Protein 2KTO (pdb70)

Secondary structure (DSSP, 8-state):
------------S-------

Solvent-accessible surface area: 2882 Å² total

Organism: Bacillus licheniformis (NCBI:txid1402)

B-factor: mean 37.71, std 23.09, range [0.02, 75.43]

InterPro domains:
  IPR027632 Type 2 lantibiotic, A2 family [PF16934] (24-45)
  IPR027632 Type 2 lantibiotic, A2 family [TIGR03893] (23-68)

Radius of gyration: 11.18 Å; Cα contacts (8 Å, |Δi|>4): 8; chains: 1; bounding box: 18×26×24 Å

Foldseek 3Di:
DPVVVCVPVVVVPPPVVNPD

GO terms:
  GO:0005576 extracellular region (C, IDA)
  GO:0050830 defense response to Gram-positive bacterium (P, IDA)

Sequence (20 aa):
PAWTCIAGVVASLCPKCSRCPAWTCIAGVVASLCPKCSRCPAWTCIAGVVASLCPKCSRCPAWTCIAGVVASLCPKCSRCPAWTCIAGVVASLCPKCSRCPAWTCIAGVVASLCPKCSRCPAWTCIAGVVASLCPKCSRCPAWTCIAGVVASLCPKCSRCPAWTCIAGVVASLCPKCSRCPAWTCIAGVVASLCPKCSRCPAWTCIAGVVASLCPKCSRCPAWTCIAGVVASLCPKCSRCPAWTCIAGVVASLCPKCSRCPAWTCIAGVVASLCPKCSRCPAWTCIAGVVASLCPKCSRCPAWTCIAGVVASLCPKCSRCPAWTCIAGVVASLCPKCSRCPAWTCIAGVVASLCPKCSRCPAWTCIAGVVASLCPKCSRCPAWTCIAGVVASLCPKCSRC

Structure (mmCIF, N/CA/C/O backbone):
data_2KTO
#
_entry.id   2KTO
#
_cell.length_a   1.000
_cell.length_b   1.000
_cell.length_c   1.000
_cell.angle_alpha   90.00
_cell.angle_beta   90.00
_cell.angle_gamma   90.00
#
_symmetry.space_group_name_H-M   'P 1'
#
loop_
_atom_site.group_PDB
_atom_site.id
_atom_site.type_symbol
_atom_site.label_atom_id
_atom_site.label_alt_id
_atom_site.label_comp_id
_atom_site.label_asym_id
_atom_site.label_entity_id
_atom_site.label_seq_id
_atom_site.pdbx_PDB_ins_code
_atom_site.Cartn_x
_atom_site.Cartn_y
_atom_site.Cartn_z
_atom_site.occupancy
_atom_site.B_iso_or_equiv
_atom_site.auth_seq_id
_atom_site.auth_comp_id
_atom_site.auth_asym_id
_atom_site.auth_atom_id
_atom_site.pdbx_PDB_model_num
ATOM 23 N N . PRO A 1 3 ? -22.399 6.693 18.867 1.00 43.01 3 PRO A N 1
ATOM 24 C CA . PRO A 1 3 ? -21.120 7.129 19.437 1.00 35.01 3 PRO A CA 1
ATOM 25 C C . PRO A 1 3 ? -19.931 6.716 18.577 1.00 51.12 3 PRO A C 1
ATOM 26 O O . PRO A 1 3 ? -19.023 6.030 19.045 1.00 71.22 3 PRO A O 1
ATOM 37 N N . ALA A 1 4 ? -19.943 7.139 17.317 1.00 4.20 4 ALA A N 1
ATOM 38 C CA . ALA A 1 4 ? -18.863 6.815 16.392 1.00 13.35 4 ALA A CA 1
ATOM 39 C C . ALA A 1 4 ? -17.714 7.810 16.520 1.00 73.31 4 ALA A C 1
ATOM 40 O O . ALA A 1 4 ? -17.421 8.555 15.579 1.00 13.21 4 ALA A O 1
ATOM 86 N N . TRP A 1 9 ? -15.058 0.986 14.721 1.00 2.13 9 TRP A N 1
ATOM 87 C CA . TRP A 1 9 ? -15.399 -0.265 14.053 1.00 51.52 9 TRP A CA 1
ATOM 88 C C . TRP A 1 9 ? -15.877 -0.007 12.628 1.00 62.31 9 TRP A C 1
ATOM 89 O O . TRP A 1 9 ? -15.432 -0.663 11.685 1.00 51.31 9 TRP A O 1
ATOM 110 N N . THR A 1 10 ? -16.785 0.951 12.477 1.00 55.43 10 THR A N 1
ATOM 111 C CA . THR A 1 10 ? -17.324 1.294 11.167 1.00 41.24 10 THR A CA 1
ATOM 112 C C . THR A 1 10 ? -16.208 1.477 10.144 1.00 31.31 10 THR A C 1
ATOM 113 O O . THR A 1 10 ? -16.171 0.792 9.121 1.00 12.13 10 THR A O 1
ATOM 124 N N . CYS A 1 11 ? -15.299 2.404 10.427 1.00 61.44 11 CYS A N 1
ATOM 125 C CA . CYS A 1 11 ? -14.181 2.677 9.532 1.00 62.52 11 CYS A CA 1
ATOM 126 C C . CYS A 1 11 ? -13.394 1.402 9.240 1.00 1.01 11 CYS A C 1
ATOM 127 O O . CYS A 1 11 ? -12.918 1.196 8.123 1.00 11.22 11 CYS A O 1
ATOM 134 N N . ILE A 1 12 ? -13.262 0.551 10.252 1.00 63.55 12 ILE A N 1
ATOM 135 C CA . ILE A 1 12 ? -12.534 -0.704 10.103 1.00 12.13 12 ILE A CA 1
ATOM 136 C C . ILE A 1 12 ? -13.204 -1.609 9.075 1.00 22.52 12 ILE A C 1
ATOM 137 O O . ILE A 1 12 ? -12.671 -1.819 7.980 1.00 33.32 12 ILE A O 1
ATOM 164 N N . ALA A 1 14 ? -15.576 -1.293 6.950 1.00 72.34 14 ALA A N 1
ATOM 165 C CA . ALA A 1 14 ? -15.847 -0.761 5.620 1.00 72.21 14 ALA A CA 1
ATOM 166 C C . ALA A 1 14 ? -14.591 -0.777 4.756 1.00 41.22 14 ALA A C 1
ATOM 167 O O . ALA A 1 14 ? -14.635 -1.157 3.587 1.00 44.14 14 ALA A O 1
ATOM 174 N N . GLY A 1 15 ? -13.471 -0.360 5.340 1.00 72.24 15 GLY A N 1
ATOM 175 C CA . GLY A 1 15 ? -12.218 -0.334 4.607 1.00 14.45 15 GLY A CA 1
ATOM 176 C C . GLY A 1 15 ? -11.676 -1.723 4.337 1.00 44.23 15 GLY A C 1
ATOM 177 O O . GLY A 1 15 ? -11.284 -2.036 3.212 1.00 30.14 15 GLY A O 1
ATOM 181 N N . VAL A 1 16 ? -11.650 -2.558 5.370 1.00 30.42 16 VAL A N 1
ATOM 182 C CA . VAL A 1 16 ? -11.150 -3.922 5.239 1.00 53.21 16 VAL A CA 1
ATOM 183 C C . VAL A 1 16 ? -11.795 -4.631 4.053 1.00 24.33 16 VAL A C 1
ATOM 184 O O . VAL A 1 16 ? -11.105 -5.275 3.255 1.00 33.10 16 VAL A O 1
ATOM 208 N N . VAL A 1 18 ? -12.907 -3.698 1.194 1.00 53.20 18 VAL A N 1
ATOM 209 C CA . VAL A 1 18 ? -12.467 -3.344 -0.150 1.00 72.03 18 VAL A CA 1
ATOM 210 C C . VAL A 1 18 ? -11.100 -3.945 -0.457 1.00 73.40 18 VAL A C 1
ATOM 211 O O . VAL A 1 18 ? -10.874 -4.493 -1.538 1.00 15.14 18 VAL A O 1
ATOM 233 N N . ALA A 1 20 ? -9.560 -6.615 0.904 1.00 44.55 20 ALA A N 1
ATOM 234 C CA . ALA A 1 20 ? -9.665 -8.060 0.750 1.00 24.22 20 ALA A CA 1
ATOM 235 C C . ALA A 1 20 ? -10.411 -8.424 -0.529 1.00 44.10 20 ALA A C 1
ATOM 236 O O . ALA A 1 20 ? -10.569 -9.601 -0.853 1.00 53.22 20 ALA A O 1
ATOM 243 N N . SER A 1 21 ? -10.867 -7.406 -1.252 1.00 33.30 21 SER A N 1
ATOM 244 C CA . SER A 1 21 ? -11.601 -7.619 -2.494 1.00 61.40 21 SER A CA 1
ATOM 245 C C . SER A 1 21 ? -10.643 -7.769 -3.672 1.00 20.20 21 SER A C 1
ATOM 246 O O . SER A 1 21 ? -10.781 -8.682 -4.487 1.00 63.23 21 SER A O 1
ATOM 254 N N . LEU A 1 22 ? -9.672 -6.866 -3.755 1.00 20.50 22 LEU A N 1
ATOM 255 C CA . LEU A 1 22 ? -8.689 -6.897 -4.833 1.00 14.51 22 LEU A CA 1
ATOM 256 C C . LEU A 1 22 ? -7.274 -7.013 -4.276 1.00 70.14 22 LEU A C 1
ATOM 257 O O . LEU A 1 22 ? -6.489 -7.853 -4.717 1.00 72.33 22 LEU A O 1
ATOM 273 N N . CYS A 1 23 ? -6.955 -6.166 -3.304 1.00 4.12 23 CYS A N 1
ATOM 274 C CA . CYS A 1 23 ? -5.635 -6.174 -2.685 1.00 2.03 23 CYS A CA 1
ATOM 275 C C . CYS A 1 23 ? -4.997 -7.557 -2.781 1.00 35.24 23 CYS A C 1
ATOM 276 O O . CYS A 1 23 ? -5.560 -8.559 -2.339 1.00 73.43 23 CYS A O 1
ATOM 283 N N . PRO A 1 24 ? -3.794 -7.615 -3.371 1.00 14.32 24 PRO A N 1
ATOM 284 C CA . PRO A 1 24 ? -3.054 -8.869 -3.538 1.00 3.41 24 PRO A CA 1
ATOM 285 C C . PRO A 1 24 ? -2.998 -9.685 -2.251 1.00 74.23 24 PRO A C 1
ATOM 286 O O . PRO A 1 24 ? -2.730 -9.147 -1.176 1.00 53.54 24 PRO A O 1
ATOM 320 N N . LYS A 1 27 ? -7.477 -13.248 -2.109 1.00 63.21 27 LYS A N 1
ATOM 321 C CA . LYS A 1 27 ? -8.245 -14.427 -2.491 1.00 25.50 27 LYS A CA 1
ATOM 322 C C . LYS A 1 27 ? -7.410 -15.694 -2.334 1.00 62.54 27 LYS A C 1
ATOM 323 O O . LYS A 1 27 ? -7.864 -16.793 -2.656 1.00 43.01 27 LYS A O 1
ATOM 342 N N . CYS A 1 28 ? -6.188 -15.535 -1.837 1.00 41.23 28 CYS A N 1
ATOM 343 C CA . CYS A 1 28 ? -5.290 -16.665 -1.637 1.00 24.43 28 CYS A CA 1
ATOM 344 C C . CYS A 1 28 ? -5.549 -17.334 -0.290 1.00 10.03 28 CYS A C 1
ATOM 345 O O . CYS A 1 28 ? -4.666 -17.385 0.568 1.00 50.03 28 CYS A O 1
ATOM 364 N N . SER A 1 30 ? -7.596 -16.230 1.834 1.00 31.14 30 SER A N 1
ATOM 365 C CA . SER A 1 30 ? -8.167 -15.192 2.684 1.00 54.53 30 SER A CA 1
ATOM 366 C C . SER A 1 30 ? -9.691 -15.212 2.616 1.00 55.55 30 SER A C 1
ATOM 367 O O . SER A 1 30 ? -10.372 -14.956 3.609 1.00 4.33 30 SER A O 1
ATOM 375 N N . ARG A 1 31 ? -10.221 -15.517 1.435 1.00 23.24 31 ARG A N 1
ATOM 376 C CA . ARG A 1 31 ? -11.664 -15.570 1.236 1.00 41.32 31 ARG A CA 1
ATOM 377 C C . ARG A 1 31 ? -12.065 -16.845 0.501 1.00 71.31 31 ARG A C 1
ATOM 378 O O . ARG A 1 31 ? -13.047 -17.497 0.857 1.00 30.43 31 ARG A O 1
ATOM 399 N N . CYS A 1 32 ? -11.299 -17.195 -0.527 1.00 74.51 32 CYS A N 1
ATOM 400 C CA . CYS A 1 32 ? -11.574 -18.392 -1.314 1.00 14.24 32 CYS A CA 1
ATOM 401 C C . CYS A 1 32 ? -13.076 -18.641 -1.418 1.00 53.32 32 CYS A C 1
ATOM 402 O O . CYS A 1 32 ? -13.526 -19.787 -1.426 1.00 50.33 32 CYS A O 1
ATOM 431 N N . PRO A 1 3 ? -22.494 5.620 18.309 1.00 44.54 3 PRO A N 2
ATOM 432 C CA . PRO A 1 3 ? -21.349 6.257 18.968 1.00 55.02 3 PRO A CA 2
ATOM 433 C C . PRO A 1 3 ? -20.051 6.059 18.194 1.00 43.22 3 PRO A C 2
ATOM 434 O O . PRO A 1 3 ? -19.075 5.529 18.725 1.00 74.22 3 PRO A O 2
ATOM 445 N N . ALA A 1 4 ? -20.045 6.489 16.936 1.00 12.33 4 ALA A N 2
ATOM 446 C CA . ALA A 1 4 ? -18.865 6.361 16.090 1.00 11.44 4 ALA A CA 2
ATOM 447 C C . ALA A 1 4 ? -17.911 7.532 16.299 1.00 43.32 4 ALA A C 2
ATOM 448 O O . ALA A 1 4 ? -17.682 8.328 15.381 1.00 31.43 4 ALA A O 2
ATOM 494 N N . TRP A 1 9 ? -14.694 1.515 14.878 1.00 72.54 9 TRP A N 2
ATOM 495 C CA . TRP A 1 9 ? -15.162 0.264 14.290 1.00 13.15 9 TRP A CA 2
ATOM 496 C C . TRP A 1 9 ? -15.641 0.480 12.859 1.00 2.31 9 TRP A C 2
ATOM 497 O O . TRP A 1 9 ? -15.257 -0.253 11.947 1.00 30.54 9 TRP A O 2
ATOM 518 N N . THR A 1 10 ? -16.481 1.492 12.667 1.00 53.22 10 THR A N 2
ATOM 519 C CA . THR A 1 10 ? -17.013 1.804 11.346 1.00 3.11 10 THR A CA 2
ATOM 520 C C . THR A 1 10 ? -15.895 1.918 10.316 1.00 25.13 10 THR A C 2
ATOM 521 O O . THR A 1 10 ? -15.906 1.232 9.294 1.00 52.03 10 THR A O 2
ATOM 532 N N . CYS A 1 11 ? -14.929 2.788 10.592 1.00 25.44 11 CYS A N 2
ATOM 533 C CA . CYS A 1 11 ? -13.802 2.992 9.690 1.00 23.52 11 CYS A CA 2
ATOM 534 C C . CYS A 1 11 ? -13.101 1.670 9.387 1.00 14.02 11 CYS A C 2
ATOM 535 O O . CYS A 1 11 ? -12.657 1.435 8.263 1.00 4.12 11 CYS A O 2
ATOM 542 N N . ILE A 1 12 ? -13.008 0.811 10.397 1.00 41.41 12 ILE A N 2
ATOM 543 C CA . ILE A 1 12 ? -12.363 -0.486 10.238 1.00 35.42 12 ILE A CA 2
ATOM 544 C C . ILE A 1 12 ? -13.104 -1.347 9.220 1.00 2.01 12 ILE A C 2
ATOM 545 O O . ILE A 1 12 ? -12.610 -1.573 8.110 1.00 32.32 12 ILE A O 2
ATOM 572 N N . ALA A 1 14 ? -15.477 -0.899 7.138 1.00 24.15 14 ALA A N 2
ATOM 573 C CA . ALA A 1 14 ? -15.735 -0.350 5.813 1.00 1.12 14 ALA A CA 2
ATOM 574 C C . ALA A 1 14 ? -14.496 -0.445 4.929 1.00 53.42 14 ALA A C 2
ATOM 575 O O . ALA A 1 14 ? -14.582 -0.828 3.763 1.00 23.41 14 ALA A O 2
ATOM 582 N N . GLY A 1 15 ? -13.344 -0.091 5.491 1.00 34.13 15 GLY A N 2
ATOM 583 C CA . GLY A 1 15 ? -12.105 -0.143 4.739 1.00 43.43 15 GLY A CA 2
ATOM 584 C C . GLY A 1 15 ? -11.656 -1.563 4.457 1.00 1.13 15 GLY A C 2
ATOM 585 O O . GLY A 1 15 ? -11.310 -1.900 3.325 1.00 54.33 15 GLY A O 2
ATOM 589 N N . VAL A 1 16 ? -11.659 -2.399 5.491 1.00 41.40 16 VAL A N 2
ATOM 590 C CA . VAL A 1 16 ? -11.248 -3.791 5.350 1.00 54.51 16 VAL A CA 2
ATOM 591 C C . VAL A 1 16 ? -11.954 -4.455 4.173 1.00 32.13 16 VAL A C 2
ATOM 592 O O . VAL A 1 16 ? -11.318 -5.130 3.358 1.00 65.34 16 VAL A O 2
ATOM 616 N N . VAL A 1 18 ? -13.062 -3.455 1.336 1.00 2.30 18 VAL A N 2
ATOM 617 C CA . VAL A 1 18 ? -12.622 -3.127 -0.015 1.00 11.01 18 VAL A CA 2
ATOM 618 C C . VAL A 1 18 ? -11.291 -3.797 -0.337 1.00 73.25 18 VAL A C 2
ATOM 619 O O . VAL A 1 18 ? -11.125 -4.404 -1.397 1.00 34.00 18 VAL A O 2
ATOM 641 N N . ALA A 1 20 ? -9.852 -6.485 0.956 1.00 24.15 20 ALA A N 2
ATOM 642 C CA . ALA A 1 20 ? -10.028 -7.923 0.796 1.00 63.10 20 ALA A CA 2
ATOM 643 C C . ALA A 1 20 ? -10.757 -8.245 -0.504 1.00 34.13 20 ALA A C 2
ATOM 644 O O . ALA A 1 20 ? -10.960 -9.412 -0.840 1.00 54.31 20 ALA A O 2
ATOM 651 N N . SER A 1 21 ? -11.150 -7.204 -1.230 1.00 53.41 21 SER A N 2
ATOM 652 C CA . SER A 1 21 ? -11.862 -7.376 -2.491 1.00 61.11 21 SER A CA 2
ATOM 653 C C . SER A 1 21 ? -10.883 -7.582 -3.643 1.00 54.14 21 SER A C 2
ATOM 654 O O . SER A 1 21 ? -11.042 -8.497 -4.452 1.00 61.42 21 SER A O 2
ATOM 662 N N . LEU A 1 22 ? -9.871 -6.724 -3.712 1.00 34.10 22 LEU A N 2
ATOM 663 C CA . LEU A 1 22 ? -8.865 -6.810 -4.765 1.00 34.31 22 LEU A CA 2
ATOM 664 C C . LEU A 1 22 ? -7.469 -6.973 -4.172 1.00 74.22 22 LEU A C 2
ATOM 665 O O . LEU A 1 22 ? -6.711 -7.855 -4.576 1.00 62.11 22 LEU A O 2
ATOM 681 N N . CYS A 1 23 ? -7.137 -6.119 -3.210 1.00 51.45 23 CYS A N 2
ATOM 682 C CA . CYS A 1 23 ? -5.833 -6.168 -2.560 1.00 14.11 23 CYS A CA 2
ATOM 683 C C . CYS A 1 23 ? -5.241 -7.572 -2.635 1.00 64.03 23 CYS A C 2
ATOM 684 O O . CYS A 1 23 ? -5.848 -8.553 -2.207 1.00 31.34 23 CYS A O 2
ATOM 691 N N . PRO A 1 24 ? -4.025 -7.672 -3.193 1.00 41.33 24 PRO A N 2
ATOM 692 C CA . PRO A 1 24 ? -3.323 -8.950 -3.338 1.00 24.34 24 PRO A CA 2
ATOM 693 C C . PRO A 1 24 ? -3.329 -9.764 -2.048 1.00 4.11 24 PRO A C 2
ATOM 694 O O . PRO A 1 24 ? -3.075 -9.230 -0.967 1.00 50.12 24 PRO A O 2
ATOM 728 N N . LYS A 1 27 ? -7.938 -13.173 -2.031 1.00 24.30 27 LYS A N 2
ATOM 729 C CA . LYS A 1 27 ? -8.729 -14.333 -2.425 1.00 13.34 27 LYS A CA 2
ATOM 730 C C . LYS A 1 27 ? -7.942 -15.623 -2.222 1.00 31.44 27 LYS A C 2
ATOM 731 O O . LYS A 1 27 ? -8.426 -16.713 -2.530 1.00 12.11 27 LYS A O 2
ATOM 750 N N . CYS A 1 28 ? -6.727 -15.494 -1.700 1.00 62.01 28 CYS A N 2
ATOM 751 C CA . CYS A 1 28 ? -5.873 -16.650 -1.455 1.00 5.44 28 CYS A CA 2
ATOM 752 C C . CYS A 1 28 ? -6.177 -17.272 -0.095 1.00 2.00 28 CYS A C 2
ATOM 753 O O . CYS A 1 28 ? -5.328 -17.280 0.797 1.00 25.43 28 CYS A O 2
ATOM 772 N N . SER A 1 30 ? -8.276 -16.135 1.998 1.00 24.31 30 SER A N 2
ATOM 773 C CA . SER A 1 30 ? -8.932 -15.092 2.777 1.00 53.12 30 SER A CA 2
ATOM 774 C C . SER A 1 30 ? -10.402 -14.966 2.386 1.00 44.54 30 SER A C 2
ATOM 775 O O . SER A 1 30 ? -11.291 -15.059 3.232 1.00 42.22 30 SER A O 2
ATOM 783 N N . ARG A 1 31 ? -10.648 -14.752 1.097 1.00 30.51 31 ARG A N 2
ATOM 784 C CA . ARG A 1 31 ? -12.009 -14.612 0.593 1.00 44.24 31 ARG A CA 2
ATOM 785 C C . ARG A 1 31 ? -12.299 -15.653 -0.485 1.00 13.43 31 ARG A C 2
ATOM 786 O O . ARG A 1 31 ? -12.921 -15.350 -1.504 1.00 34.35 31 ARG A O 2
ATOM 807 N N . CYS A 1 32 ? -11.845 -16.879 -0.253 1.00 23.53 32 CYS A N 2
ATOM 808 C CA . CYS A 1 32 ? -12.054 -17.965 -1.202 1.00 73.55 32 CYS A CA 2
ATOM 809 C C . CYS A 1 32 ? -13.438 -18.583 -1.025 1.00 73.44 32 CYS A C 2
ATOM 810 O O . CYS A 1 32 ? -13.723 -19.209 -0.004 1.00 12.31 32 CYS A O 2
ATOM 839 N N . PRO A 1 3 ? -21.981 6.018 18.779 1.00 51.44 3 PRO A N 3
ATOM 840 C CA . PRO A 1 3 ? -22.525 6.003 17.417 1.00 22.34 3 PRO A CA 3
ATOM 841 C C . PRO A 1 3 ? -21.463 6.303 16.365 1.00 24.1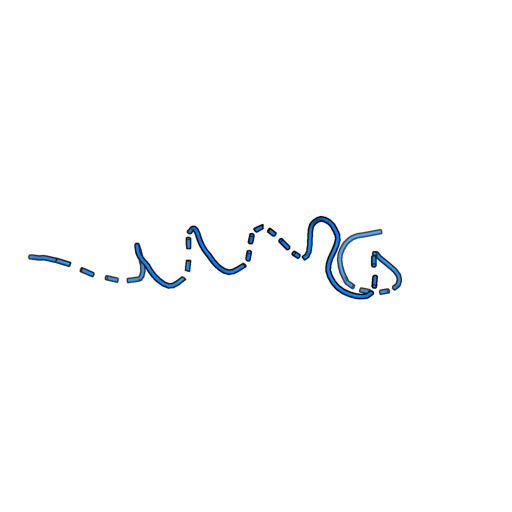3 3 PRO A C 3
ATOM 842 O O . PRO A 1 3 ? -21.601 7.240 15.580 1.00 1.31 3 PRO A O 3
ATOM 853 N N . ALA 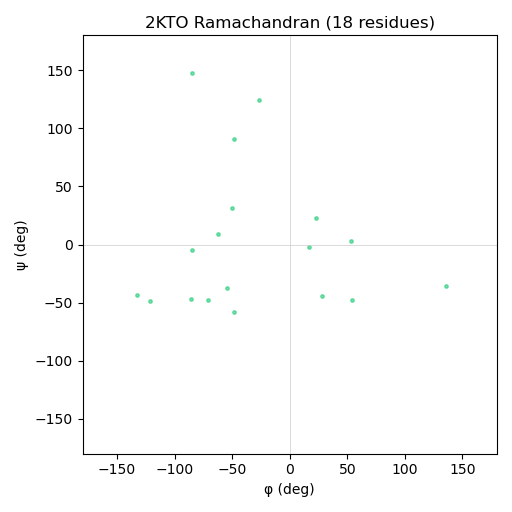A 1 4 ? -20.403 5.501 16.355 1.00 21.04 4 ALA A N 3
ATOM 854 C CA . ALA A 1 4 ? -19.319 5.680 15.398 1.00 65.21 4 ALA A CA 3
ATOM 855 C C . ALA A 1 4 ? -18.314 6.714 15.893 1.00 4.15 4 ALA A C 3
ATOM 856 O O . ALA A 1 4 ? -17.154 6.384 16.165 1.00 52.00 4 ALA A O 3
ATOM 902 N N . TRP A 1 9 ? -15.525 2.006 14.107 1.00 52.20 9 TRP A N 3
ATOM 903 C CA . TRP A 1 9 ? -15.989 0.737 13.558 1.00 21.10 9 TRP A CA 3
ATOM 904 C C . TRP A 1 9 ? -16.359 0.883 12.086 1.00 1.12 9 TRP A C 3
ATOM 905 O O . TRP A 1 9 ? -15.915 0.103 11.243 1.00 43.10 9 TRP A O 3
ATOM 926 N N . THR A 1 10 ? -17.175 1.888 11.782 1.00 31.43 10 THR A N 3
ATOM 927 C CA . THR A 1 10 ? -17.605 2.135 10.412 1.00 13.10 10 THR A CA 3
ATOM 928 C C . THR A 1 10 ? -16.413 2.198 9.464 1.00 20.03 10 THR A C 3
ATOM 929 O O . THR A 1 10 ? -16.351 1.463 8.478 1.00 11.02 10 THR A O 3
ATOM 940 N N . CYS A 1 11 ? -15.467 3.080 9.769 1.00 23.41 11 CYS A N 3
ATOM 941 C CA . CYS A 1 11 ? -14.275 3.239 8.945 1.00 61.24 11 CYS A CA 3
ATOM 942 C C . CYS A 1 11 ? -13.559 1.904 8.761 1.00 45.03 11 CYS A C 3
ATOM 943 O O . CYS A 1 11 ? -13.030 1.614 7.687 1.00 52.52 11 CYS A O 3
ATOM 950 N N . ILE A 1 12 ? -13.546 1.096 9.815 1.00 25.32 12 ILE A N 3
ATOM 951 C CA . ILE A 1 12 ? -12.896 -0.208 9.770 1.00 62.35 12 ILE A CA 3
ATOM 952 C C . ILE A 1 12 ? -13.560 -1.118 8.742 1.00 51.24 12 ILE A C 3
ATOM 953 O O . ILE A 1 12 ? -12.985 -1.397 7.684 1.00 55.00 12 ILE A O 3
ATOM 980 N N . ALA A 1 14 ? -15.763 -0.774 6.467 1.00 64.40 14 ALA A N 3
ATOM 981 C CA . ALA A 1 14 ? -15.917 -0.291 5.100 1.00 21.24 14 ALA A CA 3
ATOM 982 C C . ALA A 1 14 ? -14.615 -0.431 4.319 1.00 50.44 14 ALA A C 3
ATOM 983 O O . ALA A 1 14 ? -14.613 -0.873 3.171 1.00 72.41 14 ALA A O 3
ATOM 990 N N . GLY A 1 15 ? -13.508 -0.049 4.948 1.00 1.43 15 GLY A N 3
ATOM 991 C CA . GLY A 1 15 ? -12.215 -0.138 4.296 1.00 61.24 15 GLY A CA 3
ATOM 992 C C . GLY A 1 15 ? -11.751 -1.571 4.123 1.00 43.23 15 GLY A C 3
ATOM 993 O O . GLY A 1 15 ? -11.320 -1.965 3.039 1.00 60.11 15 GLY A O 3
ATOM 997 N N . VAL A 1 16 ? -11.837 -2.353 5.194 1.00 5.54 16 VAL A N 3
ATOM 998 C CA . VAL A 1 16 ? -11.421 -3.750 5.157 1.00 53.32 16 VAL A CA 3
ATOM 999 C C . VAL A 1 16 ? -12.037 -4.474 3.965 1.00 43.02 16 VAL A C 3
ATOM 1000 O O . VAL A 1 16 ? -11.342 -5.192 3.238 1.00 60.11 16 VAL A O 3
ATOM 1024 N N . VAL A 1 18 ? -12.916 -3.620 1.001 1.00 0.30 18 VAL A N 3
ATOM 1025 C CA . VAL A 1 18 ? -12.371 -3.363 -0.327 1.00 13.42 18 VAL A CA 3
ATOM 1026 C C . VAL A 1 18 ? -11.022 -4.049 -0.510 1.00 13.13 18 VAL A C 3
ATOM 1027 O O . VAL A 1 18 ? -10.777 -4.710 -1.520 1.00 50.12 18 VAL A O 3
ATOM 1049 N N . ALA A 1 20 ? -9.698 -6.666 1.031 1.00 71.12 20 ALA A N 3
ATOM 1050 C CA . ALA A 1 20 ? -9.867 -8.111 0.932 1.00 11.52 20 ALA A CA 3
ATOM 1051 C C . ALA A 1 20 ? -10.495 -8.500 -0.402 1.00 13.14 20 ALA A C 3
ATOM 1052 O O . ALA A 1 20 ? -10.678 -9.682 -0.691 1.00 63.40 20 ALA A O 3
ATOM 1059 N N . SER A 1 21 ? -10.825 -7.498 -1.210 1.00 52.21 21 SER A N 3
ATOM 1060 C CA . SER A 1 21 ? -11.438 -7.736 -2.512 1.00 4.21 21 SER A CA 3
ATOM 1061 C C . SER A 1 21 ? -10.373 -8.001 -3.573 1.00 35.35 21 SER A C 3
ATOM 1062 O O . SER A 1 21 ? -10.472 -8.958 -4.342 1.00 31.11 21 SER A O 3
ATOM 1070 N N . LEU A 1 22 ? -9.356 -7.148 -3.607 1.00 53.44 22 LEU A N 3
ATOM 1071 C CA . LEU A 1 22 ? -8.272 -7.288 -4.573 1.00 71.32 22 LEU A CA 3
ATOM 1072 C C . LEU A 1 22 ? -6.927 -7.419 -3.866 1.00 43.34 22 LEU A C 3
ATOM 1073 O O . LEU A 1 22 ? -6.143 -8.322 -4.162 1.00 11.45 22 LEU A O 3
ATOM 1089 N N . CYS A 1 23 ? -6.666 -6.512 -2.930 1.00 62.53 23 CYS A N 3
ATOM 1090 C CA . CYS A 1 23 ? -5.416 -6.526 -2.179 1.00 74.11 23 CYS A CA 3
ATOM 1091 C C . CYS A 1 23 ? -4.821 -7.930 -2.140 1.00 23.52 23 CYS A C 3
ATOM 1092 O O . CYS A 1 23 ? -5.466 -8.895 -1.728 1.00 55.53 23 CYS A O 3
ATOM 1099 N N . PRO A 1 24 ? -3.559 -8.050 -2.578 1.00 24.21 24 PRO A N 3
ATOM 1100 C CA . PRO A 1 24 ? -2.847 -9.332 -2.602 1.00 52.32 24 PRO A CA 3
ATOM 1101 C C . PRO A 1 24 ? -2.974 -10.090 -1.285 1.00 61.24 24 PRO A C 3
ATOM 1102 O O . PRO A 1 24 ? -2.806 -9.514 -0.210 1.00 5.12 24 PRO A O 3
ATOM 1136 N N . LYS A 1 27 ? -7.545 -13.517 -1.502 1.00 12.25 27 LYS A N 3
ATOM 1137 C CA . LYS A 1 27 ? -8.307 -14.684 -1.930 1.00 53.52 27 LYS A CA 3
ATOM 1138 C C . LYS A 1 27 ? -7.529 -15.969 -1.667 1.00 10.42 27 LYS A C 3
ATOM 1139 O O . LYS A 1 27 ? -7.954 -17.056 -2.060 1.00 10.44 27 LYS A O 3
ATOM 1158 N N . CYS A 1 28 ? -6.388 -15.837 -0.998 1.00 70.54 28 CYS A N 3
ATOM 1159 C CA . CYS A 1 28 ? -5.550 -16.988 -0.681 1.00 55.22 28 CYS A CA 3
ATOM 1160 C C . CYS A 1 28 ? -6.001 -17.647 0.619 1.00 15.12 28 CYS A C 3
ATOM 1161 O O . CYS A 1 28 ? -5.268 -17.652 1.609 1.00 72.40 28 CYS A O 3
ATOM 1180 N N . SER A 1 30 ? -8.579 -16.640 2.324 1.00 53.22 30 SER A N 3
ATOM 1181 C CA . SER A 1 30 ? -9.457 -15.667 2.964 1.00 41.45 30 SER A CA 3
ATOM 1182 C C . SER A 1 30 ? -10.860 -15.725 2.367 1.00 62.42 30 SER A C 3
ATOM 1183 O O . SER A 1 30 ? -11.839 -15.952 3.077 1.00 33.32 30 SER A O 3
ATOM 1191 N N . ARG A 1 31 ? -10.948 -15.519 1.057 1.00 62.11 31 ARG A N 3
ATOM 1192 C CA . ARG A 1 31 ? -12.230 -15.547 0.364 1.00 70.05 31 ARG A CA 3
ATOM 1193 C C . ARG A 1 31 ? -12.241 -16.626 -0.715 1.00 73.13 31 ARG A C 3
ATOM 1194 O O . ARG A 1 31 ? -12.729 -16.405 -1.824 1.00 61.33 31 ARG A O 3
ATOM 1215 N N . CYS A 1 32 ? -11.700 -17.793 -0.383 1.00 34.41 32 CYS A N 3
ATOM 1216 C CA . CYS A 1 32 ? -11.647 -18.907 -1.322 1.00 63.02 32 CYS A CA 3
ATOM 1217 C C . CYS A 1 32 ? -12.960 -19.684 -1.320 1.00 21.41 32 CYS A C 3
ATOM 1218 O O . CYS A 1 32 ? -13.381 -20.213 -2.349 1.00 21.11 32 CYS A O 3
ATOM 1247 N N . PRO A 1 3 ? -23.093 6.841 17.983 1.00 44.30 3 PRO A N 4
ATOM 1248 C CA . PRO A 1 3 ? -22.898 5.870 16.902 1.00 3.31 3 PRO A CA 4
ATOM 1249 C C . PRO A 1 3 ? -21.436 5.752 16.486 1.00 44.34 3 PRO A C 4
ATOM 1250 O O . PRO A 1 3 ? -21.094 5.955 15.321 1.00 61.01 3 PRO A O 4
ATOM 1261 N N . ALA A 1 4 ? -20.577 5.423 17.445 1.00 63.32 4 ALA A N 4
ATOM 1262 C CA . ALA A 1 4 ? -19.152 5.275 17.176 1.00 4.34 4 ALA A CA 4
ATOM 1263 C C . ALA A 1 4 ? -18.438 6.622 17.242 1.00 74.50 4 ALA A C 4
ATOM 1264 O O . ALA A 1 4 ? -17.592 6.843 18.115 1.00 74.50 4 ALA A O 4
ATOM 1310 N N . TRP A 1 9 ? -15.380 1.187 14.581 1.00 30.20 9 TRP A N 4
ATOM 1311 C CA . TRP A 1 9 ? -15.746 -0.103 14.007 1.00 23.44 9 TRP A CA 4
ATOM 1312 C C . TRP A 1 9 ? -16.223 0.056 12.568 1.00 0.32 9 TRP A C 4
ATOM 1313 O O . TRP A 1 9 ? -15.795 -0.677 11.676 1.00 0.20 9 TRP A O 4
ATOM 1334 N N . THR A 1 10 ? -17.112 1.020 12.347 1.00 34.54 10 THR A N 4
ATOM 1335 C CA . THR A 1 10 ? -17.648 1.275 11.016 1.00 33.53 10 THR A CA 4
ATOM 1336 C C . THR A 1 10 ? -16.529 1.440 9.995 1.00 24.32 10 THR A C 4
ATOM 1337 O O . THR A 1 10 ? -16.486 0.736 8.986 1.00 71.42 10 THR A O 4
ATOM 1348 N N . CYS A 1 11 ? -15.622 2.374 10.264 1.00 73.43 11 CYS A N 4
ATOM 1349 C CA . CYS A 1 11 ? -14.501 2.632 9.368 1.00 30.34 11 CYS A CA 4
ATOM 1350 C C . CYS A 1 11 ? -13.714 1.352 9.099 1.00 13.12 11 CYS A C 4
ATOM 1351 O O . CYS A 1 11 ? -13.240 1.126 7.985 1.00 33.35 11 CYS A O 4
ATOM 1358 N N . ILE A 1 12 ? -13.580 0.520 10.126 1.00 33.40 12 ILE A N 4
ATOM 1359 C CA . ILE A 1 12 ? -12.853 -0.737 10.000 1.00 62.20 12 ILE A CA 4
ATOM 1360 C C . ILE A 1 12 ? -13.523 -1.662 8.990 1.00 55.44 12 ILE A C 4
ATOM 1361 O O . ILE A 1 12 ? -13.002 -1.875 7.890 1.00 74.42 12 ILE A O 4
ATOM 1388 N N . ALA A 1 14 ? -15.891 -1.404 6.873 1.00 60.14 14 ALA A N 4
ATOM 1389 C CA . ALA A 1 14 ? -16.167 -0.896 5.534 1.00 24.34 14 ALA A CA 4
ATOM 1390 C C . ALA A 1 14 ? -14.914 -0.929 4.666 1.00 44.11 14 ALA A C 4
ATOM 1391 O O . ALA A 1 14 ? -14.960 -1.341 3.508 1.00 42.44 14 ALA A O 4
ATOM 1398 N N . GLY A 1 15 ? -13.794 -0.491 5.234 1.00 42.03 15 GLY A N 4
ATOM 1399 C CA . GLY A 1 15 ? -12.544 -0.478 4.496 1.00 11.22 15 GLY A CA 4
ATOM 1400 C C . GLY A 1 15 ? -12.001 -1.871 4.251 1.00 23.51 15 GLY A C 4
ATOM 1401 O O . GLY A 1 15 ? -11.619 -2.209 3.130 1.00 35.03 15 GLY A O 4
ATOM 1405 N N . VAL A 1 16 ? -11.963 -2.684 5.303 1.00 51.32 16 VAL A N 4
ATOM 1406 C CA . VAL A 1 16 ? -11.462 -4.049 5.197 1.00 43.30 16 VAL A CA 4
ATOM 1407 C C . VAL A 1 16 ? -12.107 -4.782 4.026 1.00 3.13 16 VAL A C 4
ATOM 1408 O O . VAL A 1 16 ? -11.417 -5.433 3.235 1.00 63.32 16 VAL A O 4
ATOM 1432 N N . VAL A 1 18 ? -13.236 -3.914 1.152 1.00 52.53 18 VAL A N 4
ATOM 1433 C CA . VAL A 1 18 ? -12.799 -3.587 -0.200 1.00 61.54 18 VAL A CA 4
ATOM 1434 C C . VAL A 1 18 ? -11.423 -4.176 -0.490 1.00 24.03 18 VAL A C 4
ATOM 1435 O O . VAL A 1 18 ? -11.201 -4.791 -1.534 1.00 70.40 18 VAL A O 4
ATOM 1457 N N . ALA A 1 20 ? -9.831 -6.738 0.884 1.00 63.51 20 ALA A N 4
ATOM 1458 C CA . ALA A 1 20 ? -9.911 -8.188 0.752 1.00 4.12 20 ALA A CA 4
ATOM 1459 C C . ALA A 1 20 ? -10.599 -8.584 -0.550 1.00 12.25 20 ALA A C 4
ATOM 1460 O O . ALA A 1 20 ? -10.723 -9.768 -0.862 1.00 44.14 20 ALA A O 4
ATOM 1467 N N . SER A 1 21 ? -11.047 -7.585 -1.304 1.00 62.43 21 SER A N 4
ATOM 1468 C CA . SER A 1 21 ? -11.727 -7.830 -2.570 1.00 74.15 21 SER A CA 4
ATOM 1469 C C . SER A 1 21 ? -10.721 -7.995 -3.705 1.00 41.12 21 SER A C 4
ATOM 1470 O O . SER A 1 21 ? -10.808 -8.934 -4.497 1.00 35.40 21 SER A O 4
ATOM 1478 N N . LEU A 1 22 ? -9.765 -7.075 -3.778 1.00 33.11 22 LEU A N 4
ATOM 1479 C CA . LEU A 1 22 ? -8.741 -7.117 -4.815 1.00 44.34 22 LEU A CA 4
ATOM 1480 C C . LEU A 1 22 ? -7.346 -7.175 -4.201 1.00 63.41 22 LEU A C 4
ATOM 1481 O O . LEU A 1 22 ? -6.523 -8.010 -4.580 1.00 52.21 22 LEU A O 4
ATOM 1497 N N . CYS A 1 23 ? -7.086 -6.286 -3.249 1.00 13.51 23 CYS A N 4
ATOM 1498 C CA . CYS A 1 23 ? -5.792 -6.236 -2.580 1.00 31.23 23 CYS A CA 4
ATOM 1499 C C . CYS A 1 23 ? -5.109 -7.600 -2.615 1.00 62.25 23 CYS A C 4
ATOM 1500 O O . CYS A 1 23 ? -5.660 -8.610 -2.177 1.00 71.12 23 CYS A O 4
ATOM 1507 N N . PRO A 1 24 ? -3.879 -7.632 -3.150 1.00 0.02 24 PRO A N 4
ATOM 1508 C CA . PRO A 1 24 ? -3.093 -8.865 -3.255 1.00 72.11 24 PRO A CA 4
ATOM 1509 C C . PRO A 1 24 ? -3.071 -9.652 -1.949 1.00 54.20 24 PRO A C 4
ATOM 1510 O O . PRO A 1 24 ? -2.872 -9.082 -0.875 1.00 50.34 24 PRO A O 4
ATOM 1544 N N . LYS A 1 27 ? -7.389 -13.389 -1.901 1.00 11.31 27 LYS A N 4
ATOM 1545 C CA . LYS A 1 27 ? -8.094 -14.604 -2.292 1.00 41.32 27 LYS A CA 4
ATOM 1546 C C . LYS A 1 27 ? -7.220 -15.834 -2.072 1.00 33.52 27 LYS A C 4
ATOM 1547 O O . LYS A 1 27 ? -7.610 -16.953 -2.408 1.00 21.23 27 LYS A O 4
ATOM 1566 N N . CYS A 1 28 ? -6.038 -15.621 -1.504 1.00 61.12 28 CYS A N 4
ATOM 1567 C CA . CYS A 1 28 ? -5.109 -16.713 -1.238 1.00 10.35 28 CYS A CA 4
ATOM 1568 C C . CYS A 1 28 ? -5.413 -17.369 0.106 1.00 24.31 28 CYS A C 4
ATOM 1569 O O . CYS A 1 28 ? -4.604 -17.308 1.033 1.00 23.31 28 CYS A O 4
ATOM 1588 N N . SER A 1 30 ? -7.946 -16.496 1.974 1.00 25.22 30 SER A N 4
ATOM 1589 C CA . SER A 1 30 ? -8.849 -15.575 2.653 1.00 32.03 30 SER A CA 4
ATOM 1590 C C . SER A 1 30 ? -10.282 -15.761 2.164 1.00 14.52 30 SER A C 4
ATOM 1591 O O . SER A 1 30 ? -11.185 -16.049 2.950 1.00 74.54 30 SER A O 4
ATOM 1599 N N . ARG A 1 31 ? -10.483 -15.592 0.861 1.00 23.02 31 ARG A N 4
ATOM 1600 C CA . ARG A 1 31 ? -11.806 -15.739 0.266 1.00 24.33 31 ARG A CA 4
ATOM 1601 C C . ARG A 1 31 ? -11.809 -16.847 -0.783 1.00 54.23 31 ARG A C 4
ATOM 1602 O O . ARG A 1 31 ? -12.400 -16.700 -1.854 1.00 20.41 31 ARG A O 4
ATOM 1623 N N . CYS A 1 32 ? -11.146 -17.955 -0.469 1.00 51.43 32 CYS A N 4
ATOM 1624 C CA . CYS A 1 32 ? -11.071 -19.087 -1.384 1.00 75.14 32 CYS A CA 4
ATOM 1625 C C . CYS A 1 32 ? -12.315 -19.963 -1.268 1.00 75.22 32 CYS A C 4
ATOM 1626 O O . CYS A 1 32 ? -12.227 -21.191 -1.305 1.00 55.42 32 CYS A O 4
ATOM 1655 N N . PRO A 1 3 ? -22.395 7.524 15.233 1.00 14.12 3 PRO A N 5
ATOM 1656 C CA . PRO A 1 3 ? -21.851 6.248 14.760 1.00 41.12 3 PRO A CA 5
ATOM 1657 C C . PRO A 1 3 ? -20.603 5.829 15.529 1.00 2.32 3 PRO A C 5
ATOM 1658 O O . PRO A 1 3 ? -19.543 5.615 14.942 1.00 61.12 3 PRO A O 5
ATOM 1669 N N . ALA A 1 4 ? -20.736 5.714 16.846 1.00 11.25 4 ALA A N 5
ATOM 1670 C CA . ALA A 1 4 ? -19.619 5.318 17.696 1.00 54.44 4 ALA A CA 5
ATOM 1671 C C . ALA A 1 4 ? -18.757 6.521 18.064 1.00 65.35 4 ALA A C 5
ATOM 1672 O O . ALA A 1 4 ? -18.674 6.899 19.237 1.00 40.32 4 ALA A O 5
ATOM 1718 N N . TRP A 1 9 ? -13.899 0.683 15.912 1.00 3.24 9 TRP A N 5
ATOM 1719 C CA . TRP A 1 9 ? -14.325 -0.598 15.362 1.00 63.43 9 TRP A CA 5
ATOM 1720 C C . TRP A 1 9 ? -14.995 -0.412 14.005 1.00 35.02 9 TRP A C 5
ATOM 1721 O O . TRP A 1 9 ? -14.662 -1.095 13.037 1.00 63.35 9 TRP A O 5
ATOM 1742 N N . THR A 1 10 ? -15.944 0.518 13.941 1.00 23.33 10 THR A N 5
ATOM 1743 C CA . THR A 1 10 ? -16.662 0.793 12.703 1.00 20.14 10 THR A CA 5
ATOM 1744 C C . THR A 1 10 ? -15.696 1.037 11.550 1.00 62.33 10 THR A C 5
ATOM 1745 O O . THR A 1 10 ? -15.766 0.371 10.516 1.00 20.34 10 THR A O 5
ATOM 1756 N N . CYS A 1 11 ? -14.793 1.995 11.732 1.00 33.23 11 CYS A N 5
ATOM 1757 C CA . CYS A 1 11 ? -13.812 2.327 10.707 1.00 62.12 11 CYS A CA 5
ATOM 1758 C C . CYS A 1 11 ? -13.027 1.089 10.284 1.00 24.41 11 CYS A C 5
ATOM 1759 O O . CYS A 1 11 ? -12.704 0.917 9.108 1.00 1.51 11 CYS A O 5
ATOM 1766 N N . ILE A 1 12 ? -12.723 0.229 11.251 1.00 71.14 12 ILE A N 5
ATOM 1767 C CA . ILE A 1 12 ? -11.977 -0.994 10.979 1.00 54.45 12 ILE A CA 5
ATOM 1768 C C . ILE A 1 12 ? -12.749 -1.910 10.035 1.00 14.03 12 ILE A C 5
ATOM 1769 O O . ILE A 1 12 ? -12.378 -2.067 8.867 1.00 31.44 12 ILE A O 5
ATOM 1796 N N . ALA A 1 14 ? -15.394 -1.676 8.273 1.00 42.02 14 ALA A N 5
ATOM 1797 C CA . ALA A 1 14 ? -15.868 -1.136 7.005 1.00 74.12 14 ALA A CA 5
ATOM 1798 C C . ALA A 1 14 ? -14.746 -1.091 5.973 1.00 34.10 14 ALA A C 5
ATOM 1799 O O . ALA A 1 14 ? -14.938 -1.465 4.817 1.00 62.32 14 ALA A O 5
ATOM 1806 N N . GLY A 1 15 ? -13.575 -0.629 6.399 1.00 25.53 15 GLY A N 5
ATOM 1807 C CA . GLY A 1 15 ? -12.439 -0.543 5.499 1.00 34.33 15 GLY A CA 5
ATOM 1808 C C . GLY A 1 15 ? -11.890 -1.906 5.127 1.00 70.12 15 GLY A C 5
ATOM 1809 O O . GLY A 1 15 ? -11.657 -2.190 3.952 1.00 51.33 15 GLY A O 5
ATOM 1813 N N . VAL A 1 16 ? -11.681 -2.752 6.130 1.00 25.52 16 VAL A N 5
ATOM 1814 C CA . VAL A 1 16 ? -11.154 -4.093 5.902 1.00 13.04 16 VAL A CA 5
ATOM 1815 C C . VAL A 1 16 ? -11.932 -4.809 4.804 1.00 64.13 16 VAL A C 5
ATOM 1816 O O . VAL A 1 16 ? -11.338 -5.405 3.899 1.00 65.20 16 VAL A O 5
ATOM 1840 N N . VAL A 1 18 ? -13.478 -3.885 2.150 1.00 33.41 18 VAL A N 5
ATOM 1841 C CA . VAL A 1 18 ? -13.245 -3.496 0.765 1.00 42.43 18 VAL A CA 5
ATOM 1842 C C . VAL A 1 18 ? -11.904 -4.022 0.264 1.00 14.02 18 VAL A C 5
ATOM 1843 O O . VAL A 1 18 ? -11.812 -4.595 -0.823 1.00 11.40 18 VAL A O 5
ATOM 1865 N N . ALA A 1 20 ? -10.054 -6.566 1.301 1.00 41.33 20 ALA A N 5
ATOM 1866 C CA . ALA A 1 20 ? -10.104 -8.012 1.125 1.00 14.12 20 ALA A CA 5
ATOM 1867 C C . ALA A 1 20 ? -10.955 -8.389 -0.083 1.00 11.11 20 ALA A C 5
ATOM 1868 O O . ALA A 1 20 ? -11.084 -9.566 -0.421 1.00 2.44 20 ALA A O 5
ATOM 1875 N N . SER A 1 21 ? -11.535 -7.383 -0.730 1.00 3.21 21 SER A N 5
ATOM 1876 C CA . SER A 1 21 ? -12.377 -7.610 -1.898 1.00 53.42 21 SER A CA 5
ATOM 1877 C C . SER A 1 21 ? -11.535 -7.697 -3.167 1.00 64.40 21 SER A C 5
ATOM 1878 O O . SER A 1 21 ? -11.701 -8.612 -3.975 1.00 71.10 21 SER A O 5
ATOM 1886 N N . LEU A 1 22 ? -10.629 -6.740 -3.336 1.00 13.04 22 LEU A N 5
ATOM 1887 C CA . LEU A 1 22 ? -9.759 -6.707 -4.506 1.00 21.41 22 LEU A CA 5
ATOM 1888 C C . LEU A 1 22 ? -8.291 -6.732 -4.093 1.00 64.24 22 LEU A C 5
ATOM 1889 O O . LEU A 1 22 ? -7.503 -7.527 -4.608 1.00 35.45 22 LEU A O 5
ATOM 1905 N N . CYS A 1 23 ? -7.929 -5.858 -3.161 1.00 4.42 23 CYS A N 5
ATOM 1906 C CA . CYS A 1 23 ? -6.556 -5.779 -2.677 1.00 23.31 23 CYS A CA 5
ATOM 1907 C C . CYS A 1 23 ? -5.835 -7.110 -2.869 1.00 25.42 23 CYS A C 5
ATOM 1908 O O . CYS A 1 23 ? -6.292 -8.163 -2.423 1.00 52.20 23 CYS A O 5
ATOM 1915 N N . PRO A 1 24 ? -4.679 -7.065 -3.548 1.00 40.43 24 PRO A N 5
ATOM 1916 C CA . PRO A 1 24 ? -3.869 -8.257 -3.814 1.00 72.24 24 PRO A CA 5
ATOM 1917 C C . PRO A 1 24 ? -3.660 -9.106 -2.565 1.00 71.52 24 PRO A C 5
ATOM 1918 O O . PRO A 1 24 ? -3.331 -8.585 -1.499 1.00 14.13 24 PRO A O 5
ATOM 1952 N N . LYS A 1 27 ? -7.826 -12.995 -2.163 1.00 2.11 27 LYS A N 5
ATOM 1953 C CA . LYS A 1 27 ? -8.548 -14.206 -2.534 1.00 30.12 27 LYS A CA 5
ATOM 1954 C C . LYS A 1 27 ? -7.613 -15.411 -2.560 1.00 2.21 27 LYS A C 5
ATOM 1955 O O . LYS A 1 27 ? -7.998 -16.500 -2.987 1.00 12.42 27 LYS A O 5
ATOM 1974 N N . CYS A 1 28 ? -6.383 -15.209 -2.100 1.00 23.24 28 CYS A N 5
ATOM 1975 C CA . CYS A 1 28 ? -5.392 -16.279 -2.069 1.00 14.31 28 CYS A CA 5
ATOM 1976 C C . CYS A 1 28 ? -5.517 -17.098 -0.788 1.00 24.42 28 CYS A C 5
ATOM 1977 O O . CYS A 1 28 ? -4.605 -17.113 0.041 1.00 50.23 28 CYS A O 5
ATOM 1996 N N . SER A 1 30 ? -7.898 -16.567 1.415 1.00 21.23 30 SER A N 5
ATOM 1997 C CA . SER A 1 30 ? -8.768 -15.781 2.282 1.00 31.44 30 SER A CA 5
ATOM 1998 C C . SER A 1 30 ? -10.236 -16.028 1.946 1.00 3.43 30 SER A C 5
ATOM 1999 O O . SER A 1 30 ? -11.011 -16.474 2.792 1.00 11.22 30 SER A O 5
ATOM 2007 N N . ARG A 1 31 ? -10.610 -15.733 0.705 1.00 25.44 31 ARG A N 5
ATOM 2008 C CA . ARG A 1 31 ? -11.984 -15.921 0.257 1.00 61.24 31 ARG A CA 5
ATOM 2009 C C . ARG A 1 31 ? -12.045 -16.901 -0.912 1.00 12.23 31 ARG A C 5
ATOM 2010 O O . ARG A 1 31 ? -12.770 -16.681 -1.883 1.00 22.12 31 ARG A O 5
ATOM 2031 N N . CYS A 1 32 ? -11.280 -17.982 -0.811 1.00 63.31 32 CYS A N 5
ATOM 2032 C CA . CYS A 1 32 ? -11.245 -18.996 -1.859 1.00 14.43 32 CYS A CA 5
ATOM 2033 C C . CYS A 1 32 ? -12.424 -19.956 -1.725 1.00 63.12 32 CYS A C 5
ATOM 2034 O O . CYS A 1 32 ? -12.284 -21.159 -1.945 1.00 22.31 32 CYS A O 5
ATOM 2063 N N . PRO A 1 3 ? -20.007 8.107 12.430 1.00 3.41 3 PRO A N 6
ATOM 2064 C CA . PRO A 1 3 ? -19.366 8.960 13.436 1.00 54.21 3 PRO A CA 6
ATOM 2065 C C . PRO A 1 3 ? -19.503 8.396 14.846 1.00 42.10 3 PRO A C 6
ATOM 2066 O O . PRO A 1 3 ? -20.027 9.058 15.741 1.00 33.32 3 PRO A O 6
ATOM 2077 N N . ALA A 1 4 ? -19.027 7.170 15.036 1.00 30.14 4 ALA A N 6
ATOM 2078 C CA . ALA A 1 4 ? -19.094 6.518 16.338 1.00 1.14 4 ALA A CA 6
ATOM 2079 C C . ALA A 1 4 ? -17.908 6.913 17.211 1.00 25.34 4 ALA A C 6
ATOM 2080 O O . ALA A 1 4 ? -17.074 6.069 17.557 1.00 23.03 4 ALA A O 6
ATOM 2126 N N . TRP A 1 9 ? -14.423 0.315 16.131 1.00 2.21 9 TRP A N 6
ATOM 2127 C CA . TRP A 1 9 ? -14.819 -0.933 15.490 1.00 32.51 9 TRP A CA 6
ATOM 2128 C C . TRP A 1 9 ? -15.412 -0.673 14.110 1.00 43.43 9 TRP A C 6
ATOM 2129 O O . TRP A 1 9 ? -14.898 -1.156 13.100 1.00 20.34 9 TRP A O 6
ATOM 2150 N N . THR A 1 10 ? -16.496 0.096 14.071 1.00 32.42 10 THR A N 6
ATOM 2151 C CA . THR A 1 10 ? -17.159 0.420 12.814 1.00 21.24 10 THR A CA 6
ATOM 2152 C C . THR A 1 10 ? -16.143 0.716 11.717 1.00 3.14 10 THR A C 6
ATOM 2153 O O . THR A 1 10 ? -16.175 0.109 10.647 1.00 63.23 10 THR A O 6
ATOM 2164 N N . CYS A 1 11 ? -15.241 1.653 11.990 1.00 24.24 11 CYS A N 6
ATOM 2165 C CA . CYS A 1 11 ? -14.214 2.030 11.027 1.00 43.22 11 CYS A CA 6
ATOM 2166 C C . CYS A 1 11 ? -13.421 0.809 10.570 1.00 20.24 11 CYS A C 6
ATOM 2167 O O . CYS A 1 11 ? -13.084 0.680 9.393 1.00 24.32 11 CYS A O 6
ATOM 2174 N N . ILE A 1 12 ? -13.128 -0.084 11.510 1.00 44.02 12 ILE A N 6
ATOM 2175 C CA . ILE A 1 12 ? -12.376 -1.295 11.204 1.00 53.00 12 ILE A CA 6
ATOM 2176 C C . ILE A 1 12 ? -13.134 -2.178 10.218 1.00 10.13 12 ILE A C 6
ATOM 2177 O O . ILE A 1 12 ? -12.743 -2.298 9.052 1.00 30.33 12 ILE A O 6
ATOM 2204 N N . ALA A 1 14 ? -15.760 -1.880 8.425 1.00 73.42 14 ALA A N 6
ATOM 2205 C CA . ALA A 1 14 ? -16.216 -1.298 7.169 1.00 42.52 14 ALA A CA 6
ATOM 2206 C C . ALA A 1 14 ? -15.078 -1.215 6.157 1.00 4.44 14 ALA A C 6
ATOM 2207 O O . ALA A 1 14 ? -15.250 -1.546 4.985 1.00 14.32 14 ALA A O 6
ATOM 2214 N N . GLY A 1 15 ? -13.913 -0.769 6.619 1.00 21.30 15 GLY A N 6
ATOM 2215 C CA . GLY A 1 15 ? -12.764 -0.650 5.741 1.00 64.01 15 GLY A CA 6
ATOM 2216 C C . GLY A 1 15 ? -12.206 -1.998 5.330 1.00 24.20 15 GLY A C 6
ATOM 2217 O O . GLY A 1 15 ? -11.952 -2.240 4.150 1.00 42.31 15 GLY A O 6
ATOM 2221 N N . VAL A 1 16 ? -12.012 -2.879 6.306 1.00 31.43 16 VAL A N 6
ATOM 2222 C CA . VAL A 1 16 ? -11.480 -4.210 6.040 1.00 22.43 16 VAL A CA 6
ATOM 2223 C C . VAL A 1 16 ? -12.237 -4.888 4.904 1.00 34.43 16 VAL A C 6
ATOM 2224 O O . VAL A 1 16 ? -11.627 -5.452 3.990 1.00 72.24 16 VAL A O 6
ATOM 2248 N N . VAL A 1 18 ? -13.741 -3.872 2.259 1.00 25.43 18 VAL A N 6
ATOM 2249 C CA . VAL A 1 18 ? -13.485 -3.433 0.893 1.00 61.43 18 VAL A CA 6
ATOM 2250 C C . VAL A 1 18 ? -12.135 -3.940 0.396 1.00 35.11 18 VAL A C 6
ATOM 2251 O O . VAL A 1 18 ? -12.024 -4.473 -0.709 1.00 71.22 18 VAL A O 6
ATOM 2273 N N . ALA A 1 20 ? -10.298 -6.517 1.373 1.00 75.13 20 ALA A N 6
ATOM 2274 C CA . ALA A 1 20 ? -10.344 -7.956 1.145 1.00 25.25 20 ALA A CA 6
ATOM 2275 C C . ALA A 1 20 ? -11.173 -8.291 -0.090 1.00 24.23 20 ALA A C 6
ATOM 2276 O O . ALA A 1 20 ? -11.291 -9.455 -0.472 1.00 74.23 20 ALA A O 6
ATOM 2283 N N . SER A 1 21 ? -11.745 -7.264 -0.709 1.00 41.22 21 SER A N 6
ATOM 2284 C CA . SER A 1 21 ? -12.567 -7.450 -1.899 1.00 70.20 21 SER A CA 6
ATOM 2285 C C . SER A 1 21 ? -11.703 -7.493 -3.155 1.00 44.04 21 SER A C 6
ATOM 2286 O O . SER A 1 21 ? -11.853 -8.380 -3.997 1.00 1.11 21 SER A O 6
ATOM 2294 N N . LEU A 1 22 ? -10.797 -6.529 -3.276 1.00 10.53 22 LEU A N 6
ATOM 2295 C CA . LEU A 1 22 ? -9.907 -6.454 -4.429 1.00 61.32 22 LEU A CA 6
ATOM 2296 C C . LEU A 1 22 ? -8.446 -6.495 -3.993 1.00 61.10 22 LEU A C 6
ATOM 2297 O O . LEU A 1 22 ? -7.650 -7.270 -4.524 1.00 44.21 22 LEU A O 6
ATOM 2313 N N . CYS A 1 23 ? -8.100 -5.657 -3.021 1.00 73.41 23 CYS A N 6
ATOM 2314 C CA . CYS A 1 23 ? -6.736 -5.598 -2.511 1.00 62.02 23 CYS A CA 6
ATOM 2315 C C . CYS A 1 23 ? -6.015 -6.925 -2.731 1.00 21.04 23 CYS A C 6
ATOM 2316 O O . CYS A 1 23 ? -6.470 -7.985 -2.301 1.00 64.50 23 CYS A O 6
ATOM 2323 N N . PRO A 1 24 ? -4.863 -6.866 -3.415 1.00 70.32 24 PRO A N 6
ATOM 2324 C CA . PRO A 1 24 ? -4.054 -8.054 -3.707 1.00 10.53 24 PRO A CA 6
ATOM 2325 C C . PRO A 1 24 ? -3.838 -8.925 -2.474 1.00 2.41 24 PRO A C 6
ATOM 2326 O O . PRO A 1 24 ? -3.525 -8.420 -1.395 1.00 4.41 24 PRO A O 6
ATOM 2360 N N . LYS A 1 27 ? -8.043 -12.810 -2.189 1.00 53.21 27 LYS A N 6
ATOM 2361 C CA . LYS A 1 27 ? -8.750 -14.028 -2.568 1.00 42.44 27 LYS A CA 6
ATOM 2362 C C . LYS A 1 27 ? -7.818 -15.234 -2.523 1.00 45.03 27 LYS A C 6
ATOM 2363 O O . LYS A 1 27 ? -8.218 -16.354 -2.843 1.00 53.53 27 LYS A O 6
ATOM 2382 N N . CYS A 1 28 ? -6.572 -14.999 -2.123 1.00 34.22 28 CYS A N 6
ATOM 2383 C CA . CYS A 1 28 ? -5.583 -16.066 -2.034 1.00 60.25 28 CYS A CA 6
ATOM 2384 C C . CYS A 1 28 ? -5.674 -16.783 -0.690 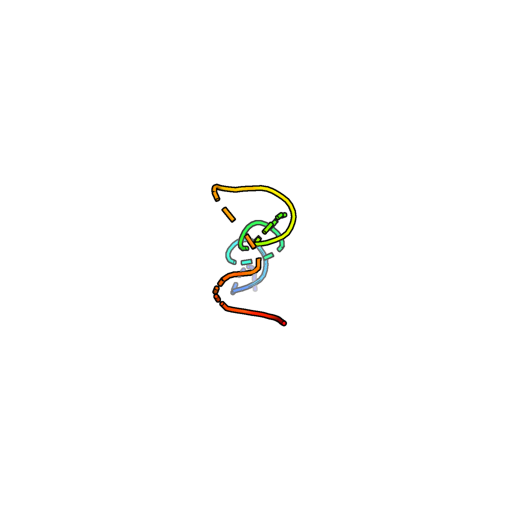1.00 55.14 28 CYS A C 6
ATOM 2385 O O . CYS A 1 28 ? -4.734 -16.752 0.104 1.00 2.14 28 CYS A O 6
ATOM 2404 N N . SER A 1 30 ? -7.597 -15.961 1.684 1.00 54.01 30 SER A N 6
ATOM 2405 C CA . SER A 1 30 ? -8.242 -15.023 2.595 1.00 2.42 30 SER A CA 6
ATOM 2406 C C . SER A 1 30 ? -9.752 -15.005 2.379 1.00 60.14 30 SER A C 6
ATOM 2407 O O . SER A 1 30 ? -10.526 -15.223 3.311 1.00 53.44 30 SER A O 6
ATOM 2415 N N . ARG A 1 31 ? -10.163 -14.744 1.142 1.00 61.41 31 ARG A N 6
ATOM 2416 C CA . ARG A 1 31 ? -11.580 -14.697 0.802 1.00 42.13 31 ARG A CA 6
ATOM 2417 C C . ARG A 1 31 ? -11.911 -15.711 -0.289 1.00 74.10 31 ARG A C 6
ATOM 2418 O O . ARG A 1 31 ? -12.652 -15.411 -1.226 1.00 64.33 31 ARG A O 6
ATOM 2439 N N . CYS A 1 32 ? -11.358 -16.912 -0.161 1.00 32.54 32 CYS A N 6
ATOM 2440 C CA . CYS A 1 32 ? -11.593 -17.971 -1.135 1.00 34.33 32 CYS A CA 6
ATOM 2441 C C . CYS A 1 32 ? -12.879 -18.729 -0.815 1.00 1.21 32 CYS A C 6
ATOM 2442 O O . CYS A 1 32 ? -13.840 -18.153 -0.304 1.00 44.54 32 CYS A O 6
ATOM 2471 N N . PRO A 1 3 ? -22.495 6.057 17.915 1.00 62.44 3 PRO A N 7
ATOM 2472 C CA . PRO A 1 3 ? -22.153 5.167 16.801 1.00 74.32 3 PRO A CA 7
ATOM 2473 C C . PRO A 1 3 ? -20.700 5.315 16.365 1.00 24.22 3 PRO A C 7
ATOM 2474 O O . PRO A 1 3 ? -20.417 5.608 15.204 1.00 3.41 3 PRO A O 7
ATOM 2485 N N . ALA A 1 4 ? -19.782 5.109 17.304 1.00 45.31 4 ALA A N 7
ATOM 2486 C CA . ALA A 1 4 ? -18.357 5.218 17.016 1.00 62.43 4 ALA A CA 7
ATOM 2487 C C . ALA A 1 4 ? -17.885 6.664 17.117 1.00 44.00 4 ALA A C 7
ATOM 2488 O O . ALA A 1 4 ? -17.075 7.001 17.988 1.00 54.32 4 ALA A O 7
ATOM 2534 N N . TRP A 1 9 ? -15.118 2.058 14.421 1.00 52.12 9 TRP A N 7
ATOM 2535 C CA . TRP A 1 9 ? -15.528 0.768 13.878 1.00 52.02 9 TRP A CA 7
ATOM 2536 C C . TRP A 1 9 ? -15.936 0.898 12.414 1.00 4.13 9 TRP A C 7
ATOM 2537 O O . TRP A 1 9 ? -15.507 0.113 11.567 1.00 12.34 9 TRP A O 7
ATOM 2558 N N . THR A 1 10 ? -16.766 1.894 12.122 1.00 51.32 10 THR A N 7
ATOM 2559 C CA . THR A 1 10 ? -17.232 2.126 10.760 1.00 1.25 10 THR A CA 7
ATOM 2560 C C . THR A 1 10 ? -16.062 2.224 9.788 1.00 30.31 10 THR A C 7
ATOM 2561 O O . THR A 1 10 ? -16.007 1.501 8.793 1.00 63.32 10 THR A O 7
ATOM 2572 N N . CYS A 1 11 ? -15.127 3.121 10.082 1.00 15.33 11 CYS A N 7
ATOM 2573 C CA . CYS A 1 11 ? -13.957 3.314 9.234 1.00 33.32 11 CYS A CA 7
ATOM 2574 C C . CYS A 1 11 ? -13.218 1.996 9.020 1.00 10.03 11 CYS A C 7
ATOM 2575 O O . CYS A 1 11 ? -12.722 1.722 7.927 1.00 23.43 11 CYS A O 7
ATOM 2582 N N . ILE A 1 12 ? -13.149 1.185 10.071 1.00 54.33 12 ILE A N 7
ATOM 2583 C CA . ILE A 1 12 ? -12.472 -0.103 9.997 1.00 35.55 12 ILE A CA 7
ATOM 2584 C C . ILE A 1 12 ? -13.152 -1.025 8.990 1.00 11.13 12 ILE A C 7
ATOM 2585 O O . ILE A 1 12 ? -12.608 -1.291 7.914 1.00 45.35 12 ILE A O 7
ATOM 2612 N N . ALA A 1 14 ? -15.443 -0.723 6.793 1.00 20.31 14 ALA A N 7
ATOM 2613 C CA . ALA A 1 14 ? -15.655 -0.241 5.434 1.00 1.31 14 ALA A CA 7
ATOM 2614 C C . ALA A 1 14 ? -14.377 -0.347 4.608 1.00 12.34 14 ALA A C 7
ATOM 2615 O O . ALA A 1 14 ? -14.405 -0.780 3.457 1.00 5.42 14 ALA A O 7
ATOM 2622 N N . GLY A 1 15 ? -13.258 0.053 5.205 1.00 63.34 15 GLY A N 7
ATOM 2623 C CA . GLY A 1 15 ? -11.986 -0.005 4.509 1.00 45.23 15 GLY A CA 7
ATOM 2624 C C . GLY A 1 15 ? -11.496 -1.426 4.312 1.00 50.21 15 GLY A C 7
ATOM 2625 O O . GLY A 1 15 ? -11.089 -1.803 3.213 1.00 32.50 15 GLY A O 7
ATOM 2629 N N . VAL A 1 16 ? -11.533 -2.216 5.380 1.00 72.20 16 VAL A N 7
ATOM 2630 C CA . VAL A 1 16 ? -11.089 -3.604 5.320 1.00 14.30 16 VAL A CA 7
ATOM 2631 C C . VAL A 1 16 ? -11.731 -4.336 4.147 1.00 51.22 16 VAL A C 7
ATOM 2632 O O . VAL A 1 16 ? -11.049 -5.043 3.397 1.00 0.33 16 VAL A O 7
ATOM 2656 N N . VAL A 1 18 ? -12.727 -3.476 1.219 1.00 70.51 18 VAL A N 7
ATOM 2657 C CA . VAL A 1 18 ? -12.237 -3.198 -0.126 1.00 24.43 18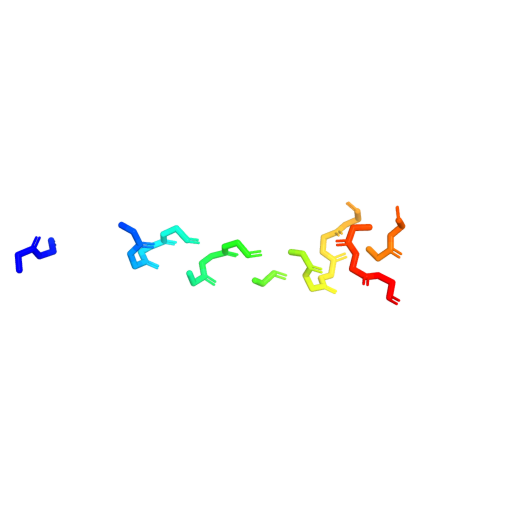 VAL A CA 7
ATOM 2658 C C . VAL A 1 18 ? -10.888 -3.867 -0.368 1.00 74.43 18 VAL A C 7
ATOM 2659 O O . VAL A 1 18 ? -10.656 -4.466 -1.420 1.00 23.12 18 VAL A O 7
ATOM 2681 N N . ALA A 1 20 ? -9.494 -6.541 1.151 1.00 21.24 20 ALA A N 7
ATOM 2682 C CA . ALA A 1 20 ? -9.655 -7.987 1.056 1.00 41.31 20 ALA A CA 7
ATOM 2683 C C . ALA A 1 20 ? -10.386 -8.374 -0.225 1.00 63.31 20 ALA A C 7
ATOM 2684 O O . ALA A 1 20 ? -10.584 -9.557 -0.505 1.00 0.45 20 ALA A O 7
ATOM 2691 N N . SER A 1 21 ? -10.785 -7.371 -1.000 1.00 1.21 21 SER A N 7
ATOM 2692 C CA . SER A 1 21 ? -11.498 -7.607 -2.250 1.00 13.04 21 SER A CA 7
ATOM 2693 C C . SER A 1 21 ? -10.521 -7.846 -3.396 1.00 43.13 21 SER A C 7
ATOM 2694 O O . SER A 1 21 ? -10.679 -8.786 -4.177 1.00 3.41 21 SER A O 7
ATOM 2702 N N . LEU A 1 22 ? -9.510 -6.989 -3.492 1.00 12.10 22 LEU A N 7
ATOM 2703 C CA . LEU A 1 22 ? -8.505 -7.105 -4.543 1.00 73.21 22 LEU A CA 7
ATOM 2704 C C . LEU A 1 22 ? -7.109 -7.253 -3.947 1.00 61.34 22 LEU A C 7
ATOM 2705 O O . LEU A 1 22 ? -6.348 -8.141 -4.334 1.00 51.01 22 LEU A O 7
ATOM 2721 N N . CYS A 1 23 ? -6.779 -6.379 -3.002 1.00 63.34 23 CYS A N 7
ATOM 2722 C CA . CYS A 1 23 ? -5.475 -6.413 -2.351 1.00 41.20 23 CYS A CA 7
ATOM 2723 C C . CYS A 1 23 ? -4.890 -7.822 -2.376 1.00 73.13 23 CYS A C 7
ATOM 2724 O O . CYS A 1 23 ? -5.508 -8.786 -1.922 1.00 41.44 23 CYS A O 7
ATOM 2731 N N . PRO A 1 24 ? -3.670 -7.947 -2.920 1.00 12.25 24 PRO A N 7
ATOM 2732 C CA . PRO A 1 24 ? -2.975 -9.233 -3.017 1.00 24.54 24 PRO A CA 7
ATOM 2733 C C . PRO A 1 24 ? -2.998 -10.006 -1.702 1.00 4.41 24 PRO A C 7
ATOM 2734 O O . PRO A 1 24 ? -2.729 -9.444 -0.639 1.00 30.12 24 PRO A O 7
ATOM 2768 N N . LYS A 1 27 ? -7.574 -13.414 -1.536 1.00 24.43 27 LYS A N 7
ATOM 2769 C CA . LYS A 1 27 ? -8.381 -14.567 -1.917 1.00 62.14 27 LYS A CA 7
ATOM 2770 C C . LYS A 1 27 ? -7.579 -15.859 -1.791 1.00 40.44 27 LYS A C 7
ATOM 2771 O O . LYS A 1 27 ? -8.020 -16.921 -2.232 1.00 43.52 27 LYS A O 7
ATOM 2790 N N . CYS A 1 28 ? -6.400 -15.761 -1.186 1.00 31.00 28 CYS A N 7
ATOM 2791 C CA . CYS A 1 28 ? -5.537 -16.921 -1.001 1.00 22.14 28 CYS A CA 7
ATOM 2792 C C . CYS A 1 28 ? -5.895 -17.666 0.282 1.00 70.30 28 CYS A C 7
ATOM 2793 O O . CYS A 1 28 ? -5.099 -17.722 1.220 1.00 10.25 28 CYS A O 7
ATOM 2812 N N . SER A 1 30 ? -8.491 -16.832 2.132 1.00 1.42 30 SER A N 7
ATOM 2813 C CA . SER A 1 30 ? -9.396 -15.938 2.845 1.00 1.14 30 SER A CA 7
ATOM 2814 C C . SER A 1 30 ? -10.820 -16.068 2.312 1.00 5.34 30 SER A C 7
ATOM 2815 O O . SER A 1 30 ? -11.743 -16.405 3.053 1.00 20.33 30 SER A O 7
ATOM 2823 N N . ARG A 1 31 ? -10.989 -15.797 1.022 1.00 4.24 31 ARG A N 7
ATOM 2824 C CA . ARG A 1 31 ? -12.299 -15.882 0.389 1.00 11.32 31 ARG A CA 7
ATOM 2825 C C . ARG A 1 31 ? -12.297 -16.922 -0.727 1.00 34.32 31 ARG A C 7
ATOM 2826 O O . ARG A 1 31 ? -12.839 -16.690 -1.808 1.00 34.02 31 ARG A O 7
ATOM 2847 N N . CYS A 1 32 ? -11.684 -18.070 -0.458 1.00 11.05 32 CYS A N 7
ATOM 2848 C CA . CYS A 1 32 ? -11.610 -19.146 -1.438 1.00 32.41 32 CYS A CA 7
ATOM 2849 C C . CYS A 1 32 ? -12.864 -20.014 -1.389 1.00 34.24 32 CYS A C 7
ATOM 2850 O O . CYS A 1 32 ? -12.990 -20.983 -2.137 1.00 60.52 32 CYS A O 7
ATOM 2879 N N . PRO A 1 3 ? -15.266 4.185 20.970 1.00 51.32 3 PRO A N 8
ATOM 2880 C CA . PRO A 1 3 ? -15.952 3.194 20.136 1.00 52.23 3 PRO A CA 8
ATOM 2881 C C . PRO A 1 3 ? -16.062 3.637 18.681 1.00 53.42 3 PRO A C 8
ATOM 2882 O O . PRO A 1 3 ? -17.159 3.721 18.129 1.00 70.21 3 PRO A O 8
ATOM 2893 N N . ALA A 1 4 ? -14.919 3.920 18.065 1.00 10.00 4 ALA A N 8
ATOM 2894 C CA . ALA A 1 4 ? -14.887 4.352 16.673 1.00 15.23 4 ALA A CA 8
ATOM 2895 C C . ALA A 1 4 ? -15.117 5.856 16.560 1.00 61.50 4 ALA A C 8
ATOM 2896 O O . ALA A 1 4 ? -14.225 6.597 16.134 1.00 60.23 4 ALA A O 8
ATOM 2942 N N . TRP A 1 9 ? -19.904 0.728 11.916 1.00 52.40 9 TRP A N 8
ATOM 2943 C CA . TRP A 1 9 ? -19.956 -0.400 10.994 1.00 60.43 9 TRP A CA 8
ATOM 2944 C C . TRP A 1 9 ? -19.948 0.079 9.546 1.00 24.52 9 TRP A C 8
ATOM 2945 O O . TRP A 1 9 ? -19.192 -0.430 8.717 1.00 2.13 9 TRP A O 8
ATOM 2966 N N . THR A 1 10 ? -20.793 1.060 9.247 1.00 3.31 10 THR A N 8
ATOM 2967 C CA . THR A 1 10 ? -20.883 1.607 7.899 1.00 22.01 10 THR A CA 8
ATOM 2968 C C . THR A 1 10 ? -19.499 1.801 7.291 1.00 44.21 10 THR A C 8
ATOM 2969 O O . THR A 1 10 ? -19.143 1.147 6.311 1.00 65.55 10 THR A O 8
ATOM 2980 N N . CYS A 1 11 ? -18.721 2.704 7.878 1.00 3.23 11 CYS A N 8
ATOM 2981 C CA . CYS A 1 11 ? -17.374 2.985 7.395 1.00 73.13 11 CYS A CA 8
ATOM 2982 C C . CYS A 1 11 ? -16.545 1.706 7.320 1.00 33.14 11 CYS A C 8
ATOM 2983 O O . CYS A 1 11 ? -15.733 1.532 6.411 1.00 55.51 11 CYS A O 8
ATOM 2990 N N . ILE A 1 12 ? -16.756 0.814 8.283 1.00 52.15 12 ILE A N 8
ATOM 2991 C CA . ILE A 1 12 ? -16.030 -0.449 8.325 1.00 1.12 12 ILE A CA 8
ATOM 2992 C C . ILE A 1 12 ? -16.337 -1.301 7.099 1.00 63.25 12 ILE A C 8
ATOM 2993 O O . ILE A 1 12 ? -15.467 -1.515 6.248 1.00 63.15 12 ILE A O 8
ATOM 3020 N N . ALA A 1 14 ? -17.886 -0.813 4.314 1.00 43.51 14 ALA A N 8
ATOM 3021 C CA . ALA A 1 14 ? -17.701 -0.225 2.993 1.00 44.01 14 ALA A CA 8
ATOM 3022 C C . ALA A 1 14 ? -16.231 -0.241 2.586 1.00 71.22 14 ALA A C 8
ATOM 3023 O O . ALA A 1 14 ? -15.895 -0.571 1.449 1.00 33.53 14 ALA A O 8
ATOM 3030 N N . GLY A 1 15 ? -15.358 0.119 3.522 1.00 32.31 15 GLY A N 8
ATOM 3031 C CA . GLY A 1 15 ? -13.935 0.139 3.241 1.00 43.35 15 GLY A CA 8
ATOM 3032 C C . GLY A 1 15 ? -13.348 -1.253 3.117 1.00 40.25 15 GLY A C 8
ATOM 3033 O O . GLY A 1 15 ? -12.610 -1.542 2.175 1.00 44.33 15 GLY A O 8
ATOM 3037 N N . VAL A 1 16 ? -13.675 -2.118 4.071 1.00 73.53 16 VAL A N 8
ATOM 3038 C CA . VAL A 1 16 ? -13.175 -3.488 4.065 1.00 72.02 16 VAL A CA 8
ATOM 3039 C C . VAL A 1 16 ? -13.398 -4.148 2.709 1.00 63.42 16 VAL A C 8
ATOM 3040 O O . VAL A 1 16 ? -12.490 -4.784 2.162 1.00 1.10 16 VAL A O 8
ATOM 3064 N N . VAL A 1 18 ? -13.483 -3.114 -0.324 1.00 42.50 18 VAL A N 8
ATOM 3065 C CA . VAL A 1 18 ? -12.614 -2.735 -1.432 1.00 74.15 18 VAL A CA 8
ATOM 3066 C C . VAL A 1 18 ? -11.225 -3.343 -1.274 1.00 52.34 18 VAL A C 8
ATOM 3067 O O . VAL A 1 18 ? -10.673 -3.920 -2.213 1.00 0.41 18 VAL A O 8
ATOM 3089 N N . ALA A 1 20 ? -10.216 -5.994 0.392 1.00 62.02 20 ALA A N 8
ATOM 3090 C CA . ALA A 1 20 ? -10.258 -7.433 0.162 1.00 11.21 20 ALA A CA 8
ATOM 3091 C C . ALA A 1 20 ? -10.448 -7.747 -1.318 1.00 34.11 20 ALA A C 8
ATOM 3092 O O . ALA A 1 20 ? -10.461 -8.911 -1.718 1.00 61.04 20 ALA A O 8
ATOM 3099 N N . SER A 1 21 ? -10.597 -6.702 -2.126 1.00 21.13 21 SER A N 8
ATOM 3100 C CA . SER A 1 21 ? -10.791 -6.867 -3.561 1.00 73.44 21 SER A CA 8
ATOM 3101 C C . SER A 1 21 ? -9.452 -7.006 -4.279 1.00 1.14 21 SER A C 8
ATOM 3102 O O . SER A 1 21 ? -9.262 -7.908 -5.095 1.00 60.15 21 SER A O 8
ATOM 3110 N N . LEU A 1 22 ? -8.526 -6.106 -3.968 1.00 3.25 22 LEU A N 8
ATOM 3111 C CA . LEU A 1 22 ? -7.203 -6.126 -4.581 1.00 65.04 22 LEU A CA 8
ATOM 3112 C C . LEU A 1 22 ? -6.113 -6.263 -3.523 1.00 31.44 22 LEU A C 8
ATOM 3113 O O . LEU A 1 22 ? -5.218 -7.100 -3.643 1.00 22.34 22 LEU A O 8
ATOM 3129 N N . CYS A 1 23 ? -6.197 -5.438 -2.485 1.00 5.13 23 CYS A N 8
ATOM 3130 C CA . CYS A 1 23 ? -5.220 -5.467 -1.403 1.00 64.50 23 CYS A CA 8
ATOM 3131 C C . CYS A 1 23 ? -4.626 -6.864 -1.245 1.00 23.25 23 CYS A C 8
ATOM 3132 O O . CYS A 1 23 ? -5.326 -7.834 -0.954 1.00 61.43 23 CYS A O 8
ATOM 3139 N N . PRO A 1 24 ? -3.303 -6.970 -1.439 1.00 62.10 24 PRO A N 8
ATOM 3140 C CA . PRO A 1 24 ? -2.585 -8.243 -1.322 1.00 41.22 24 PRO A CA 8
ATOM 3141 C C . PRO A 1 24 ? -2.946 -8.997 -0.047 1.00 71.33 24 PRO A C 8
ATOM 3142 O O . PRO A 1 24 ? -3.125 -8.393 1.011 1.00 1.11 24 PRO A O 8
ATOM 3176 N N . LYS A 1 27 ? -6.824 -13.039 -0.416 1.00 3.34 27 LYS A N 8
ATOM 3177 C CA . LYS A 1 27 ? -7.312 -14.367 -0.765 1.00 35.31 27 LYS A CA 8
ATOM 3178 C C . LYS A 1 27 ? -6.593 -15.442 0.044 1.00 11.32 27 LYS A C 8
ATOM 3179 O O . LYS A 1 27 ? -6.985 -16.609 0.033 1.00 55.13 27 LYS A O 8
ATOM 3198 N N . CYS A 1 28 ? -5.539 -15.040 0.747 1.00 33.42 28 CYS A N 8
ATOM 3199 C CA . CYS A 1 28 ? -4.765 -15.968 1.563 1.00 35.12 28 CYS A CA 8
ATOM 3200 C C . CYS A 1 28 ? -5.388 -16.124 2.948 1.00 70.44 28 CYS A C 8
ATOM 3201 O O . CYS A 1 28 ? -4.774 -15.776 3.957 1.00 45.32 28 CYS A O 8
ATOM 3220 N N . SER A 1 30 ? -7.956 -14.538 3.884 1.00 54.14 30 SER A N 8
ATOM 3221 C CA . SER A 1 30 ? -8.744 -13.329 4.096 1.00 72.25 30 SER A CA 8
ATOM 3222 C C . SER A 1 30 ? -10.184 -13.531 3.634 1.00 71.34 30 SER A C 8
ATOM 3223 O O . SER A 1 30 ? -11.118 -12.980 4.217 1.00 43.25 30 SER A O 8
ATOM 3231 N N . ARG A 1 31 ? -10.356 -14.326 2.582 1.00 25.03 31 ARG A N 8
ATOM 3232 C CA . ARG A 1 31 ? -11.681 -14.601 2.040 1.00 2.23 31 ARG A CA 8
ATOM 3233 C C . ARG A 1 31 ? -11.861 -16.093 1.775 1.00 11.32 31 ARG A C 8
ATOM 3234 O O . ARG A 1 31 ? -12.902 -16.669 2.093 1.00 61.24 31 ARG A O 8
ATOM 3255 N N . CYS A 1 32 ? -10.841 -16.712 1.191 1.00 21.10 32 CYS A N 8
ATOM 3256 C CA . CYS A 1 32 ? -10.886 -18.136 0.882 1.00 61.02 32 CYS A CA 8
ATOM 3257 C C . CYS A 1 32 ? -12.301 -18.567 0.508 1.00 33.14 32 CYS A C 8
ATOM 3258 O O . CYS A 1 32 ? -12.551 -19.741 0.233 1.00 5.13 32 CYS A O 8
ATOM 3287 N N . PRO A 1 3 ? -20.310 4.431 19.943 1.00 24.31 3 PRO A N 9
ATOM 3288 C CA . PRO A 1 3 ? -19.603 5.711 20.048 1.00 21.32 3 PRO A CA 9
ATOM 3289 C C . PRO A 1 3 ? -18.512 5.859 18.993 1.00 55.23 3 PRO A C 9
ATOM 3290 O O . PRO A 1 3 ? -17.345 6.070 19.319 1.00 64.44 3 PRO A O 9
ATOM 3301 N N . ALA A 1 4 ? -18.902 5.749 17.727 1.00 63.32 4 ALA A N 9
ATOM 3302 C CA . ALA A 1 4 ? -17.957 5.873 16.623 1.00 13.45 4 ALA A CA 9
ATOM 3303 C C . ALA A 1 4 ? -17.753 7.335 16.238 1.00 20.42 4 ALA A C 9
ATOM 3304 O O . ALA A 1 4 ? -18.105 7.747 15.128 1.00 64.44 4 ALA A O 9
ATOM 3350 N N . TRP A 1 9 ? -15.792 2.211 14.251 1.00 14.21 9 TRP A N 9
ATOM 3351 C CA . TRP A 1 9 ? -16.216 0.950 13.652 1.00 3.42 9 TRP A CA 9
ATOM 3352 C C . TRP A 1 9 ? -16.570 1.138 12.181 1.00 12.43 9 TRP A C 9
ATOM 3353 O O . TRP A 1 9 ? -16.316 0.263 11.354 1.00 71.44 9 TRP A O 9
ATOM 3374 N N . THR A 1 10 ? -17.159 2.287 11.861 1.00 61.43 10 THR A N 9
ATOM 3375 C CA . THR A 1 10 ? -17.549 2.589 10.489 1.00 30.34 10 THR A CA 9
ATOM 3376 C C . THR A 1 10 ? -16.335 2.627 9.568 1.00 11.22 10 THR A C 9
ATOM 3377 O O . THR A 1 10 ? -16.272 1.899 8.577 1.00 5.11 10 THR A O 9
ATOM 3388 N N . CYS A 1 11 ? -15.372 3.480 9.901 1.00 13.42 11 CYS A N 9
ATOM 3389 C CA . CYS A 1 11 ? -14.159 3.614 9.104 1.00 0.11 11 CYS A CA 9
ATOM 3390 C C . CYS A 1 11 ? -13.476 2.262 8.922 1.00 22.23 11 CYS A C 9
ATOM 3391 O O . CYS A 1 11 ? -12.923 1.972 7.861 1.00 5.20 11 CYS A O 9
ATOM 3398 N N . ILE A 1 12 ? -13.519 1.439 9.964 1.00 31.44 12 ILE A N 9
ATOM 3399 C CA . ILE A 1 12 ? -12.906 0.117 9.919 1.00 1.03 12 ILE A CA 9
ATOM 3400 C C . ILE A 1 12 ? -13.563 -0.758 8.858 1.00 75.23 12 ILE A C 9
ATOM 3401 O O . ILE A 1 12 ? -12.962 -1.044 7.817 1.00 50.31 12 ILE A O 9
ATOM 3428 N N . ALA A 1 14 ? -15.690 -0.306 6.526 1.00 2.32 14 ALA A N 9
ATOM 3429 C CA . ALA A 1 14 ? -15.795 0.206 5.166 1.00 45.35 14 ALA A CA 9
ATOM 3430 C C . ALA A 1 14 ? -14.477 0.043 4.415 1.00 53.33 14 ALA A C 9
ATOM 3431 O O . ALA A 1 14 ? -14.459 -0.371 3.257 1.00 61.44 14 ALA A O 9
ATOM 3438 N N . GLY A 1 15 ? -13.376 0.373 5.082 1.00 2.44 15 GLY A N 9
ATOM 3439 C CA . GLY A 1 15 ? -12.069 0.257 4.462 1.00 52.34 15 GLY A CA 9
ATOM 3440 C C . GLY A 1 15 ? -11.644 -1.185 4.271 1.00 22.14 15 GLY A C 9
ATOM 3441 O O . GLY A 1 15 ? -11.195 -1.571 3.192 1.00 51.52 15 GLY A O 9
ATOM 3445 N N . VAL A 1 16 ? -11.783 -1.985 5.324 1.00 70.32 16 VAL A N 9
ATOM 3446 C CA . VAL A 1 16 ? -11.409 -3.393 5.268 1.00 32.52 16 VAL A CA 9
ATOM 3447 C C . VAL A 1 16 ? -12.020 -4.077 4.050 1.00 53.40 16 VAL A C 9
ATOM 3448 O O . VAL A 1 16 ? -11.334 -4.809 3.329 1.00 32.23 16 VAL A O 9
ATOM 3472 N N . VAL A 1 18 ? -12.801 -3.133 1.084 1.00 44.21 18 VAL A N 9
ATOM 3473 C CA . VAL A 1 18 ? -12.220 -2.866 -0.227 1.00 0.14 18 VAL A CA 9
ATOM 3474 C C . VAL A 1 18 ? -10.897 -3.603 -0.402 1.00 73.42 18 VAL A C 9
ATOM 3475 O O . VAL A 1 18 ? -10.637 -4.202 -1.447 1.00 70.22 18 VAL A O 9
ATOM 3497 N N . ALA A 1 20 ? -9.738 -6.364 1.151 1.00 75.14 20 ALA A N 9
ATOM 3498 C CA . ALA A 1 20 ? -9.970 -7.798 1.024 1.00 12.41 20 ALA A CA 9
ATOM 3499 C C . ALA A 1 20 ? -10.643 -8.130 -0.303 1.00 41.14 20 ALA A C 9
ATOM 3500 O O . ALA A 1 20 ? -10.886 -9.296 -0.612 1.00 33.51 20 ALA A O 9
ATOM 3507 N N . SER A 1 21 ? -10.942 -7.097 -1.085 1.00 63.20 21 SER A N 9
ATOM 3508 C CA . SER A 1 21 ? -11.591 -7.280 -2.378 1.00 1.31 21 SER A CA 9
ATOM 3509 C C . SER A 1 21 ? -10.561 -7.557 -3.469 1.00 22.34 21 SER A C 9
ATOM 3510 O O . SER A 1 21 ? -10.721 -8.478 -4.271 1.00 31.54 21 SER A O 9
ATOM 3518 N N . LEU A 1 22 ? -9.503 -6.754 -3.492 1.00 61.34 22 LEU A N 9
ATOM 3519 C CA . LEU A 1 22 ? -8.445 -6.912 -4.484 1.00 42.12 22 LEU A CA 9
ATOM 3520 C C . LEU A 1 22 ? -7.097 -7.145 -3.810 1.00 24.12 22 LEU A C 9
ATOM 3521 O O . LEU A 1 22 ? -6.364 -8.069 -4.165 1.00 41.33 22 LEU A O 9
ATOM 3537 N N . CYS A 1 23 ? -6.776 -6.303 -2.833 1.00 70.11 23 CYS A N 9
ATOM 3538 C CA . CYS A 1 23 ? -5.517 -6.417 -2.107 1.00 32.43 23 CYS A CA 9
ATOM 3539 C C . CYS A 1 23 ? -5.014 -7.858 -2.114 1.00 44.15 23 CYS A C 9
ATOM 3540 O O . CYS A 1 23 ? -5.703 -8.785 -1.690 1.00 74.33 23 CYS A O 9
ATOM 3547 N N . PRO A 1 24 ? -3.782 -8.051 -2.608 1.00 64.21 24 PRO A N 9
ATOM 3548 C CA . PRO A 1 24 ? -3.157 -9.375 -2.682 1.00 73.55 24 PRO A CA 9
ATOM 3549 C C . PRO A 1 24 ? -3.278 -10.148 -1.373 1.00 52.22 24 PRO A C 9
ATOM 3550 O O . PRO A 1 24 ? -3.042 -9.599 -0.296 1.00 15.21 24 PRO A O 9
ATOM 3584 N N . LYS A 1 27 ? -8.081 -13.262 -1.488 1.00 1.33 27 LYS A N 9
ATOM 3585 C CA . LYS A 1 27 ? -8.927 -14.377 -1.894 1.00 72.25 27 LYS A CA 9
ATOM 3586 C C . LYS A 1 27 ? -8.235 -15.710 -1.630 1.00 23.32 27 LYS A C 9
ATOM 3587 O O . LYS A 1 27 ? -8.770 -16.773 -1.946 1.00 20.20 27 LYS A O 9
ATOM 3606 N N . CYS A 1 28 ? -7.042 -15.647 -1.047 1.00 13.13 28 CYS A N 9
ATOM 3607 C CA . CYS A 1 28 ? -6.277 -16.848 -0.738 1.00 64.51 28 CYS A CA 9
ATOM 3608 C C . CYS A 1 28 ? -6.696 -17.430 0.609 1.00 2.53 28 CYS A C 9
ATOM 3609 O O . CYS A 1 28 ? -5.888 -17.518 1.535 1.00 1.20 28 CYS A O 9
ATOM 3628 N N . SER A 1 30 ? -8.784 -16.057 2.529 1.00 61.01 30 SER A N 9
ATOM 3629 C CA . SER A 1 30 ? -9.325 -14.936 3.288 1.00 31.14 30 SER A CA 9
ATOM 3630 C C . SER A 1 30 ? -10.829 -14.806 3.068 1.00 71.11 30 SER A C 9
ATOM 3631 O O . SER A 1 30 ? -11.565 -14.393 3.964 1.00 55.33 30 SER A O 9
ATOM 3639 N N . ARG A 1 31 ? -11.278 -15.162 1.869 1.00 61.23 31 ARG A N 9
ATOM 3640 C CA . ARG A 1 31 ? -12.693 -15.085 1.529 1.00 54.34 31 ARG A CA 9
ATOM 3641 C C . ARG A 1 31 ? -13.150 -16.351 0.811 1.00 73.31 31 ARG A C 9
ATOM 3642 O O . ARG A 1 31 ? -14.218 -16.892 1.102 1.00 42.13 31 ARG A O 9
ATOM 3663 N N . CYS A 1 32 ? -12.335 -16.819 -0.129 1.00 34.55 32 CYS A N 9
ATOM 3664 C CA . CYS A 1 32 ? -12.655 -18.021 -0.889 1.00 70.42 32 CYS A CA 9
ATOM 3665 C C . CYS A 1 32 ? -14.159 -18.136 -1.119 1.00 13.21 32 CYS A C 9
ATOM 3666 O O . CYS A 1 32 ? -14.736 -17.381 -1.902 1.00 72.43 32 CYS A O 9
ATOM 3695 N N . PRO A 1 3 ? -21.813 5.876 18.938 1.00 4.41 3 PRO A N 10
ATOM 3696 C CA . PRO A 1 3 ? -21.368 4.707 18.175 1.00 64.33 3 PRO A CA 10
ATOM 3697 C C . PRO A 1 3 ? -19.943 4.862 17.654 1.00 3.03 3 PRO A C 10
ATOM 3698 O O . PRO A 1 3 ? -19.698 4.775 16.451 1.00 34.14 3 PRO A O 10
ATOM 3709 N N . ALA A 1 4 ? -19.006 5.092 18.568 1.00 3.02 4 ALA A N 10
ATOM 3710 C CA . ALA A 1 4 ? -17.605 5.257 18.201 1.00 23.21 4 ALA A CA 10
ATOM 3711 C C . ALA A 1 4 ? -17.310 6.696 17.791 1.00 73.44 4 ALA A C 10
ATOM 3712 O O . ALA A 1 4 ? -16.547 7.397 18.463 1.00 43.14 4 ALA A O 10
ATOM 3758 N N . TRP A 1 9 ? -14.980 1.602 14.488 1.00 13.44 9 TRP A N 10
ATOM 3759 C CA . TRP A 1 9 ? -15.423 0.335 13.917 1.00 11.51 9 TRP A CA 10
ATOM 3760 C C . TRP A 1 9 ? -15.917 0.526 12.487 1.00 14.25 9 TRP A C 10
ATOM 3761 O O . TRP A 1 9 ? -15.828 -0.383 11.662 1.00 74.40 9 TRP A O 10
ATOM 3782 N N . THR A 1 10 ? -16.439 1.715 12.200 1.00 71.34 10 THR A N 10
ATOM 3783 C CA . THR A 1 10 ? -16.948 2.024 10.870 1.00 54.04 10 THR A CA 10
ATOM 3784 C C . THR A 1 10 ? -15.816 2.106 9.853 1.00 42.54 10 THR A C 10
ATOM 3785 O O . THR A 1 10 ? -15.802 1.375 8.862 1.00 33.23 10 THR A O 10
ATOM 3796 N N . CYS A 1 11 ? -14.866 3.001 10.103 1.00 1.22 11 CYS A N 10
ATOM 3797 C CA . CYS A 1 11 ? -13.728 3.180 9.210 1.00 61.34 11 CYS A CA 10
ATOM 3798 C C . CYS A 1 11 ? -13.005 1.856 8.978 1.00 74.32 11 CYS A C 10
ATOM 3799 O O . CYS A 1 11 ? -12.527 1.582 7.876 1.00 12.55 11 CYS A O 10
ATOM 3806 N N . ILE A 1 12 ? -12.931 1.038 10.023 1.00 43.24 12 ILE A N 10
ATOM 3807 C CA . ILE A 1 12 ? -12.268 -0.257 9.933 1.00 73.14 12 ILE A CA 10
ATOM 3808 C C . ILE A 1 12 ? -12.970 -1.165 8.929 1.00 54.05 12 ILE A C 10
ATOM 3809 O O . ILE A 1 12 ? -12.437 -1.439 7.848 1.00 31.32 12 ILE A O 10
ATOM 3836 N N . ALA A 1 14 ? -15.296 -0.805 6.766 1.00 21.33 14 ALA A N 10
ATOM 3837 C CA . ALA A 1 14 ? -15.528 -0.306 5.417 1.00 72.03 14 ALA A CA 10
ATOM 3838 C C . ALA A 1 14 ? -14.269 -0.421 4.564 1.00 1.05 14 ALA A C 10
ATOM 3839 O O . ALA A 1 14 ? -14.325 -0.842 3.410 1.00 53.22 14 ALA A O 10
ATOM 3846 N N . GLY A 1 15 ? -13.132 -0.043 5.142 1.00 54.11 15 GLY A N 10
ATOM 3847 C CA . GLY A 1 15 ? -11.875 -0.111 4.420 1.00 53.41 15 GLY A CA 10
ATOM 3848 C C . GLY A 1 15 ? -11.410 -1.536 4.199 1.00 64.11 15 GLY A C 10
ATOM 3849 O O . GLY A 1 15 ? -11.039 -1.910 3.086 1.00 24.33 15 GLY A O 10
ATOM 3853 N N . VAL A 1 16 ? -11.427 -2.334 5.262 1.00 71.33 16 VAL A N 10
ATOM 3854 C CA . VAL A 1 16 ? -11.003 -3.727 5.179 1.00 1.20 16 VAL A CA 10
ATOM 3855 C C . VAL A 1 16 ? -11.680 -4.439 4.013 1.00 24.23 16 VAL A C 10
ATOM 3856 O O . VAL A 1 16 ? -11.022 -5.140 3.237 1.00 42.12 16 VAL A O 10
ATOM 3880 N N . VAL A 1 18 ? -12.737 -3.548 1.119 1.00 70.02 18 VAL A N 10
ATOM 3881 C CA . VAL A 1 18 ? -12.273 -3.265 -0.234 1.00 63.21 18 VAL A CA 10
ATOM 3882 C C . VAL A 1 18 ? -10.931 -3.936 -0.506 1.00 41.21 18 VAL A C 10
ATOM 3883 O O . VAL A 1 18 ? -10.740 -4.580 -1.539 1.00 43.52 18 VAL A O 10
ATOM 3905 N N . ALA A 1 20 ? -9.497 -6.563 0.913 1.00 51.11 20 ALA A N 10
ATOM 3906 C CA . ALA A 1 20 ? -9.659 -8.007 0.802 1.00 73.12 20 ALA A CA 10
ATOM 3907 C C . ALA A 1 20 ? -10.361 -8.382 -0.499 1.00 32.31 20 ALA A C 10
ATOM 3908 O O . ALA A 1 20 ? -10.551 -9.562 -0.795 1.00 44.13 20 ALA A O 10
ATOM 3915 N N . SER A 1 21 ? -10.746 -7.371 -1.271 1.00 62.23 21 SER A N 10
ATOM 3916 C CA . SER A 1 21 ? -11.431 -7.595 -2.539 1.00 33.33 21 SER A CA 10
ATOM 3917 C C . SER A 1 21 ? -10.429 -7.834 -3.664 1.00 22.43 21 SER A C 10
ATOM 3918 O O . SER A 1 21 ? -10.564 -8.780 -4.441 1.00 70.22 21 SER A O 10
ATOM 3926 N N . LEU A 1 22 ? -9.423 -6.971 -3.744 1.00 42.33 22 LEU A N 10
ATOM 3927 C CA . LEU A 1 22 ? -8.396 -7.086 -4.774 1.00 23.31 22 LEU A CA 10
ATOM 3928 C C . LEU A 1 22 ? -7.010 -7.216 -4.149 1.00 13.40 22 LEU A C 10
ATOM 3929 O O . LEU A 1 22 ? -6.237 -8.105 -4.505 1.00 72.44 22 LEU A O 10
ATOM 3945 N N . CYS A 1 23 ? -6.703 -6.323 -3.213 1.00 74.52 23 CYS A N 10
ATOM 3946 C CA . CYS A 1 23 ? -5.412 -6.338 -2.536 1.00 53.14 23 CYS A CA 10
ATOM 3947 C C . CYS A 1 23 ? -4.806 -7.738 -2.552 1.00 22.15 23 CYS A C 10
ATOM 3948 O O . CYS A 1 23 ? -5.416 -8.711 -2.107 1.00 41.13 23 CYS A O 10
ATOM 3955 N N . PRO A 1 24 ? -3.575 -7.844 -3.075 1.00 32.14 24 PRO A N 10
ATOM 3956 C CA . PRO A 1 24 ? -2.858 -9.120 -3.160 1.00 35.13 24 PRO A CA 10
ATOM 3957 C C . PRO A 1 24 ? -2.891 -9.892 -1.845 1.00 72.22 24 PRO A C 10
ATOM 3958 O O . PRO A 1 24 ? -2.662 -9.324 -0.777 1.00 2.33 24 PRO A O 10
ATOM 3992 N N . LYS A 1 27 ? -7.449 -13.351 -1.813 1.00 34.30 27 LYS A N 10
ATOM 3993 C CA . LYS A 1 27 ? -8.225 -14.525 -2.198 1.00 2.42 27 LYS A CA 10
ATOM 3994 C C . LYS A 1 27 ? -7.428 -15.804 -1.965 1.00 23.05 27 LYS A C 10
ATOM 3995 O O . LYS A 1 27 ? -7.885 -16.900 -2.290 1.00 25.31 27 LYS A O 10
ATOM 4014 N N . CYS A 1 28 ? -6.235 -15.657 -1.398 1.00 23.51 28 CYS A N 10
ATOM 4015 C CA . CYS A 1 28 ? -5.374 -16.801 -1.120 1.00 10.23 28 CYS A CA 10
ATOM 4016 C C . CYS A 1 28 ? -5.725 -17.431 0.225 1.00 62.31 28 CYS A C 10
ATOM 4017 O O . CYS A 1 28 ? -4.894 -17.479 1.133 1.00 21.50 28 CYS A O 10
ATOM 4036 N N . SER A 1 30 ? -7.880 -16.235 2.191 1.00 21.33 30 SER A N 10
ATOM 4037 C CA . SER A 1 30 ? -8.480 -15.166 2.980 1.00 50.42 30 SER A CA 10
ATOM 4038 C C . SER A 1 30 ? -9.997 -15.157 2.818 1.00 50.20 30 SER A C 10
ATOM 4039 O O . SER A 1 30 ? -10.731 -14.854 3.759 1.00 41.42 30 SER A O 10
ATOM 4047 N N . ARG A 1 31 ? -10.460 -15.491 1.618 1.00 63.51 31 ARG A N 10
ATOM 4048 C CA . ARG A 1 31 ? -11.889 -15.521 1.331 1.00 22.20 31 ARG A CA 10
ATOM 4049 C C . ARG A 1 31 ? -12.273 -16.813 0.615 1.00 42.31 31 ARG A C 10
ATOM 4050 O O . ARG A 1 31 ? -13.283 -17.438 0.939 1.00 61.13 31 ARG A O 10
ATOM 4071 N N . CYS A 1 32 ? -11.461 -17.206 -0.360 1.00 64.43 32 CYS A N 10
ATOM 4072 C CA . CYS A 1 32 ? -11.714 -18.422 -1.124 1.00 35.23 32 CYS A CA 10
ATOM 4073 C C . CYS A 1 32 ? -13.213 -18.653 -1.297 1.00 40.52 32 CYS A C 10
ATOM 4074 O O . CYS A 1 32 ? -13.884 -17.918 -2.023 1.00 25.11 32 CYS A O 10
ATOM 4103 N N . PRO A 1 3 ? -15.186 4.320 20.161 1.00 51.44 3 PRO A N 11
ATOM 4104 C CA . PRO A 1 3 ? -15.258 5.784 20.141 1.00 11.43 3 PRO A CA 11
ATOM 4105 C C . PRO A 1 3 ? -14.486 6.387 18.973 1.00 40.52 3 PRO A C 11
ATOM 4106 O O . PRO A 1 3 ? -13.587 7.205 19.167 1.00 40.12 3 PRO A O 11
ATOM 4117 N N . ALA A 1 4 ? -14.843 5.979 17.760 1.00 71.13 4 ALA A N 11
ATOM 4118 C CA . ALA A 1 4 ? -14.185 6.481 16.560 1.00 51.20 4 ALA A CA 11
ATOM 4119 C C . ALA A 1 4 ? -14.811 7.793 16.099 1.00 72.12 4 ALA A C 11
ATOM 4120 O O . ALA A 1 4 ? -15.402 7.860 15.016 1.00 54.41 4 ALA A O 11
ATOM 4166 N N . TRP A 1 9 ? -18.829 1.951 12.815 1.00 43.52 9 TRP A N 11
ATOM 4167 C CA . TRP A 1 9 ? -19.019 0.701 12.089 1.00 65.40 9 TRP A CA 11
ATOM 4168 C C . TRP A 1 9 ? -19.086 0.948 10.586 1.00 14.21 9 TRP A C 11
ATOM 4169 O O . TRP A 1 9 ? -18.436 0.256 9.802 1.00 2.21 9 TRP A O 11
ATOM 4190 N N . THR A 1 10 ? -19.878 1.940 10.189 1.00 62.11 10 THR A N 11
ATOM 4191 C CA . THR A 1 10 ? -20.031 2.278 8.780 1.00 60.14 10 THR A CA 11
ATOM 4192 C C . THR A 1 10 ? -18.676 2.380 8.088 1.00 12.43 10 THR A C 11
ATOM 4193 O O . THR A 1 10 ? -18.397 1.651 7.136 1.00 2.31 10 THR A O 11
ATOM 4204 N N . CYS A 1 11 ? -17.837 3.289 8.573 1.00 1.24 11 CYS A N 11
ATOM 4205 C CA . CYS A 1 11 ? -16.510 3.487 8.003 1.00 51.44 11 CYS A CA 11
ATOM 4206 C C . CYS A 1 11 ? -15.730 2.176 7.971 1.00 53.13 11 CYS A C 11
ATOM 4207 O O . CYS A 1 11 ? -14.982 1.910 7.029 1.00 33.14 11 CYS A O 11
ATOM 4214 N N . ILE A 1 12 ? -15.911 1.362 9.005 1.00 60.53 12 ILE A N 11
ATOM 4215 C CA . ILE A 1 12 ? -15.226 0.078 9.094 1.00 1.13 12 ILE A CA 11
ATOM 4216 C C . ILE A 1 12 ? -15.633 -0.844 7.950 1.00 53.42 12 ILE A C 11
ATOM 4217 O O . ILE A 1 12 ? -14.833 -1.121 7.050 1.00 11.11 12 ILE A O 11
ATOM 4244 N N . ALA A 1 14 ? -17.330 -0.520 5.251 1.00 41.21 14 ALA A N 11
ATOM 4245 C CA . ALA A 1 14 ? -17.210 -0.030 3.883 1.00 30.32 14 ALA A CA 11
ATOM 4246 C C . ALA A 1 14 ? -15.770 -0.126 3.390 1.00 11.52 14 ALA A C 11
ATOM 4247 O O . ALA A 1 14 ? -15.516 -0.547 2.263 1.00 73.32 14 ALA A O 11
ATOM 4254 N N . GLY A 1 15 ? -14.830 0.270 4.243 1.00 1.40 15 GLY A N 11
ATOM 4255 C CA . GLY A 1 15 ? -13.427 0.222 3.875 1.00 1.41 15 GLY A CA 11
ATOM 4256 C C . GLY A 1 15 ? -12.896 -1.195 3.799 1.00 24.21 15 GLY A C 11
ATOM 4257 O O . GLY A 1 15 ? -12.233 -1.567 2.830 1.00 11.32 15 GLY A O 11
ATOM 4261 N N . VAL A 1 16 ? -13.185 -1.990 4.825 1.00 42.22 16 VAL A N 11
ATOM 4262 C CA . VAL A 1 16 ? -12.731 -3.375 4.871 1.00 51.43 16 VAL A CA 11
ATOM 4263 C C . VAL A 1 16 ? -13.067 -4.106 3.576 1.00 33.32 16 VAL A C 11
ATOM 4264 O O . VAL A 1 16 ? -12.221 -4.809 3.013 1.00 54.23 16 VAL A O 11
ATOM 4288 N N . VAL A 1 18 ? -13.332 -3.242 0.495 1.00 14.33 18 VAL A N 11
ATOM 4289 C CA . VAL A 1 18 ? -12.534 -2.957 -0.691 1.00 61.30 18 VAL A CA 11
ATOM 4290 C C . VAL A 1 18 ? -11.164 -3.620 -0.603 1.00 3.30 18 VAL A C 11
ATOM 4291 O O . VAL A 1 18 ? -10.680 -4.210 -1.570 1.00 64.21 18 VAL A O 11
ATOM 4313 N N . ALA A 1 20 ? -10.167 -6.297 1.202 1.00 72.15 20 ALA A N 11
ATOM 4314 C CA . ALA A 1 20 ? -10.294 -7.743 1.066 1.00 43.10 20 ALA A CA 11
ATOM 4315 C C . ALA A 1 20 ? -10.693 -8.128 -0.354 1.00 62.34 20 ALA A C 11
ATOM 4316 O O . ALA A 1 20 ? -10.813 -9.310 -0.677 1.00 23.24 20 ALA A O 11
ATOM 4323 N N . SER A 1 21 ? -10.898 -7.123 -1.200 1.00 22.31 21 SER A N 11
ATOM 4324 C CA . SER A 1 21 ? -11.288 -7.357 -2.585 1.00 71.43 21 SER A CA 11
ATOM 4325 C C . SER A 1 21 ? -10.062 -7.588 -3.463 1.00 50.15 21 SER A C 11
ATOM 4326 O O . SER A 1 21 ? -10.023 -8.525 -4.261 1.00 64.54 21 SER A O 11
ATOM 4334 N N . LEU A 1 22 ? -9.063 -6.726 -3.311 1.00 23.10 22 LEU A N 11
ATOM 4335 C CA . LEU A 1 22 ? -7.834 -6.834 -4.089 1.00 63.15 22 LEU A CA 11
ATOM 4336 C C . LEU A 1 22 ? -6.621 -6.982 -3.176 1.00 34.04 22 LEU A C 11
ATOM 4337 O O . LEU A 1 22 ? -5.785 -7.864 -3.373 1.00 72.13 22 LEU A O 11
ATOM 4353 N N . CYS A 1 23 ? -6.533 -6.114 -2.173 1.00 74.31 23 CYS A N 11
ATOM 4354 C CA . CYS A 1 23 ? -5.425 -6.148 -1.227 1.00 20.44 23 CYS A CA 11
ATOM 4355 C C . CYS A 1 23 ? -4.850 -7.557 -1.113 1.00 62.31 23 CYS A C 11
ATOM 4356 O O . CYS A 1 23 ? -5.555 -8.520 -0.808 1.00 45.34 23 CYS A O 11
ATOM 4363 N N . PRO A 1 24 ? -3.538 -7.683 -1.364 1.00 11.34 24 PRO A N 11
ATOM 4364 C CA . PRO A 1 24 ? -2.839 -8.969 -1.295 1.00 65.11 24 PRO A CA 11
ATOM 4365 C C . PRO A 1 24 ? -3.160 -9.737 -0.017 1.00 54.34 24 PRO A C 11
ATOM 4366 O O . PRO A 1 24 ? -3.155 -9.168 1.075 1.00 33.03 24 PRO A O 11
ATOM 4400 N N . LYS A 1 27 ? -7.677 -13.121 -0.958 1.00 71.41 27 LYS A N 11
ATOM 4401 C CA . LYS A 1 27 ? -8.372 -14.283 -1.500 1.00 53.43 27 LYS A CA 11
ATOM 4402 C C . LYS A 1 27 ? -7.660 -15.574 -1.110 1.00 75.13 27 LYS A C 11
ATOM 4403 O O . LYS A 1 27 ? -8.052 -16.663 -1.533 1.00 3.43 27 LYS A O 11
ATOM 4422 N N . CYS A 1 28 ? -6.614 -15.446 -0.301 1.00 33.50 28 CYS A N 11
ATOM 4423 C CA . CYS A 1 28 ? -5.848 -16.603 0.147 1.00 11.14 28 CYS A CA 11
ATOM 4424 C C . CYS A 1 28 ? -6.484 -17.230 1.384 1.00 32.54 28 CYS A C 11
ATOM 4425 O O . CYS A 1 28 ? -5.872 -17.275 2.453 1.00 53.34 28 CYS A O 11
ATOM 4444 N N . SER A 1 30 ? -9.021 -16.035 2.832 1.00 45.41 30 SER A N 11
ATOM 4445 C CA . SER A 1 30 ? -9.785 -14.965 3.463 1.00 31.54 30 SER A CA 11
ATOM 4446 C C . SER A 1 30 ? -11.230 -14.967 2.972 1.00 25.32 30 SER A C 11
ATOM 4447 O O . SER A 1 30 ? -12.153 -14.660 3.726 1.00 53.13 30 SER A O 11
ATOM 4455 N N . ARG A 1 31 ? -11.416 -15.316 1.703 1.00 1.13 31 ARG A N 11
ATOM 4456 C CA . ARG A 1 31 ? -12.747 -15.357 1.110 1.00 41.02 31 ARG A CA 11
ATOM 4457 C C . ARG A 1 31 ? -12.949 -16.645 0.317 1.00 34.25 31 ARG A C 11
ATOM 4458 O O . ARG A 1 31 ? -14.002 -17.278 0.400 1.00 73.42 31 ARG A O 11
ATOM 4479 N N . CYS A 1 32 ? -11.934 -17.027 -0.450 1.00 73.22 32 CYS A N 11
ATOM 4480 C CA . CYS A 1 32 ? -12.000 -18.239 -1.259 1.00 1.34 32 CYS A CA 11
ATOM 4481 C C . CYS A 1 32 ? -13.418 -18.476 -1.769 1.00 13.02 32 CYS A C 11
ATOM 4482 O O . CYS A 1 32 ? -13.756 -19.578 -2.202 1.00 12.22 32 CYS A O 11
ATOM 4511 N N . PRO A 1 3 ? -22.333 6.196 16.422 1.00 31.12 3 PRO A N 12
ATOM 4512 C CA . PRO A 1 3 ? -21.728 5.001 15.827 1.00 23.22 3 PRO A CA 12
ATOM 4513 C C . PRO A 1 3 ? -20.211 4.980 15.984 1.00 31.25 3 PRO A C 12
ATOM 4514 O O . PRO A 1 3 ? -19.477 4.898 15.000 1.00 3.24 3 PRO A O 12
ATOM 4525 N N . ALA A 1 4 ? -19.749 5.053 17.228 1.00 3.53 4 ALA A N 12
ATOM 4526 C CA . ALA A 1 4 ? -18.319 5.040 17.514 1.00 54.31 4 ALA A CA 12
ATOM 4527 C C . ALA A 1 4 ? -17.723 6.439 17.396 1.00 32.23 4 ALA A C 12
ATOM 4528 O O . ALA A 1 4 ? -17.259 7.010 18.389 1.00 33.41 4 ALA A O 12
ATOM 4574 N N . TRP A 1 9 ? -14.574 0.370 15.174 1.00 63.00 9 TRP A N 12
ATOM 4575 C CA . TRP A 1 9 ? -15.101 -0.784 14.454 1.00 11.14 9 TRP A CA 12
ATOM 4576 C C . TRP A 1 9 ? -15.580 -0.385 13.063 1.00 72.21 9 TRP A C 12
ATOM 4577 O O . TRP A 1 9 ? -15.399 -1.127 12.096 1.00 12.33 9 TRP A O 12
ATOM 4598 N N . THR A 1 10 ? -16.192 0.791 12.967 1.00 75.13 10 THR A N 12
ATOM 4599 C CA . THR A 1 10 ? -16.698 1.287 11.693 1.00 13.42 10 THR A CA 12
ATOM 4600 C C . THR A 1 10 ? -15.575 1.427 10.672 1.00 30.02 10 THR A C 12
ATOM 4601 O O . THR A 1 10 ? -15.629 0.841 9.591 1.00 63.43 10 THR A O 12
ATOM 4612 N N . CYS A 1 11 ? -14.557 2.206 11.022 1.00 13.41 11 CYS A N 12
ATOM 4613 C CA . CYS A 1 11 ? -13.420 2.423 10.136 1.00 2.33 11 CYS A CA 12
ATOM 4614 C C . CYS A 1 11 ? -12.805 1.095 9.706 1.00 63.23 11 CYS A C 12
ATOM 4615 O O . CYS A 1 11 ? -12.364 0.944 8.566 1.00 62.11 11 CYS A O 12
ATOM 4622 N N . ILE A 1 12 ? -12.779 0.136 10.625 1.00 71.32 12 ILE A N 12
ATOM 4623 C CA . ILE A 1 12 ? -12.220 -1.180 10.340 1.00 3.10 12 ILE A CA 12
ATOM 4624 C C . ILE A 1 12 ? -13.004 -1.884 9.238 1.00 34.14 12 ILE A C 12
ATOM 4625 O O . ILE A 1 12 ? -12.516 -2.029 8.113 1.00 54.15 12 ILE A O 12
ATOM 4652 N N . ALA A 1 14 ? -15.319 -1.072 7.212 1.00 33.30 14 ALA A N 12
ATOM 4653 C CA . ALA A 1 14 ? -15.534 -0.374 5.951 1.00 44.32 14 ALA A CA 12
ATOM 4654 C C . ALA A 1 14 ? -14.300 -0.460 5.059 1.00 43.30 14 ALA A C 12
ATOM 4655 O O . ALA A 1 14 ? -14.405 -0.714 3.860 1.00 61.11 14 ALA A O 12
ATOM 4662 N N . GLY A 1 15 ? -13.130 -0.245 5.653 1.00 65.11 15 GLY A N 12
ATOM 4663 C CA . GLY A 1 15 ? -11.892 -0.302 4.897 1.00 73.14 15 GLY A CA 12
ATOM 4664 C C . GLY A 1 15 ? -11.533 -1.714 4.478 1.00 54.14 15 GLY A C 12
ATOM 4665 O O . GLY A 1 15 ? -11.200 -1.960 3.318 1.00 1.53 15 GLY A O 12
ATOM 4669 N N . VAL A 1 16 ? -11.600 -2.645 5.424 1.00 62.32 16 VAL A N 12
ATOM 4670 C CA . VAL A 1 16 ? -11.279 -4.040 5.147 1.00 24.31 16 VAL A CA 12
ATOM 4671 C C . VAL A 1 16 ? -12.018 -4.540 3.911 1.00 43.32 16 VAL A C 12
ATOM 4672 O O . VAL A 1 16 ? -11.421 -5.176 3.036 1.00 75.43 16 VAL A O 12
ATOM 4696 N N . VAL A 1 18 ? -13.033 -3.195 1.182 1.00 12.44 18 VAL A N 12
ATOM 4697 C CA . VAL A 1 18 ? -12.563 -2.767 -0.130 1.00 1.54 18 VAL A CA 12
ATOM 4698 C C . VAL A 1 18 ? -11.273 -3.484 -0.512 1.00 0.41 18 VAL A C 12
ATOM 4699 O O . VAL A 1 18 ? -11.137 -4.000 -1.623 1.00 14.54 18 VAL A O 12
ATOM 4721 N N . ALA A 1 20 ? -10.027 -6.356 0.499 1.00 34.01 20 ALA A N 12
ATOM 4722 C CA . ALA A 1 20 ? -10.292 -7.757 0.195 1.00 43.21 20 ALA A CA 12
ATOM 4723 C C . ALA A 1 20 ? -11.007 -7.902 -1.144 1.00 32.32 20 ALA A C 12
ATOM 4724 O O . ALA A 1 20 ? -11.274 -9.015 -1.598 1.00 53.20 20 ALA A O 12
ATOM 4731 N N . SER A 1 21 ? -11.316 -6.772 -1.771 1.00 3.43 21 SER A N 12
ATOM 4732 C CA . SER A 1 21 ? -12.005 -6.773 -3.056 1.00 22.52 21 SER A CA 12
ATOM 4733 C C . SER A 1 21 ? -11.013 -6.931 -4.204 1.00 45.40 21 SER A C 12
ATOM 4734 O O . SER A 1 21 ? -11.206 -7.754 -5.099 1.00 72.23 21 SER A O 12
ATOM 4742 N N . LEU A 1 22 ? -9.949 -6.135 -4.172 1.00 32.05 22 LEU A N 12
ATOM 4743 C CA . LEU A 1 22 ? -8.925 -6.184 -5.209 1.00 22.31 22 LEU A CA 12
ATOM 4744 C C . LEU A 1 22 ? -7.559 -6.504 -4.610 1.00 63.35 22 LEU A C 12
ATOM 4745 O O . LEU A 1 22 ? -6.850 -7.389 -5.091 1.00 70.05 22 LEU A O 12
ATOM 4761 N N . CYS A 1 23 ? -7.196 -5.780 -3.557 1.00 22.40 23 CYS A N 12
ATOM 4762 C CA . CYS A 1 23 ? -5.916 -5.987 -2.891 1.00 22.35 23 CYS A CA 12
ATOM 4763 C C . CYS A 1 23 ? -5.443 -7.429 -3.056 1.00 40.35 23 CYS A C 12
ATOM 4764 O O . CYS A 1 23 ? -6.099 -8.377 -2.625 1.00 60.12 23 CYS A O 12
ATOM 4771 N N . PRO A 1 24 ? -4.276 -7.599 -3.696 1.00 55.34 24 PRO A N 12
ATOM 4772 C CA . PRO A 1 24 ? -3.689 -8.921 -3.934 1.00 0.44 24 PRO A CA 12
ATOM 4773 C C . PRO A 1 24 ? -3.679 -9.785 -2.677 1.00 53.41 24 PRO A C 12
ATOM 4774 O O . PRO A 1 24 ? -3.431 -9.290 -1.577 1.00 24.14 24 PRO A O 12
ATOM 4808 N N . LYS A 1 27 ? -7.833 -13.507 -1.983 1.00 4.42 27 LYS A N 12
ATOM 4809 C CA . LYS A 1 27 ? -8.541 -14.753 -2.247 1.00 21.54 27 LYS A CA 12
ATOM 4810 C C . LYS A 1 27 ? -7.696 -15.956 -1.838 1.00 12.00 27 LYS A C 12
ATOM 4811 O O . LYS A 1 27 ? -8.176 -17.090 -1.828 1.00 61.00 27 LYS A O 12
ATOM 4830 N N . CYS A 1 28 ? -6.437 -15.701 -1.500 1.00 24.10 28 CYS A N 12
ATOM 4831 C CA . CYS A 1 28 ? -5.525 -16.762 -1.089 1.00 41.12 28 CYS A CA 12
ATOM 4832 C C . CYS A 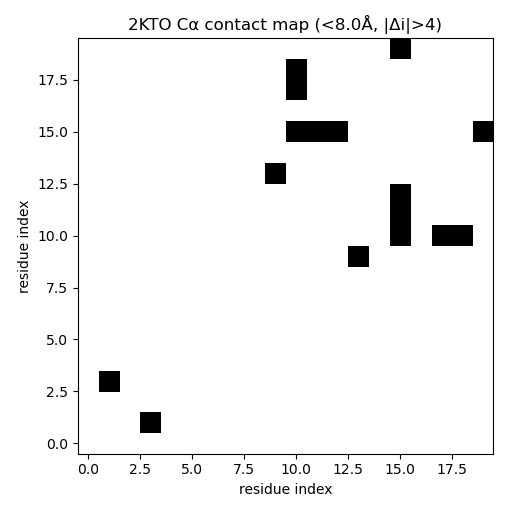1 28 ? -5.654 -17.042 0.405 1.00 33.02 28 CYS A C 12
ATOM 4833 O O . CYS A 1 28 ? -4.715 -16.820 1.171 1.00 41.14 28 CYS A O 12
ATOM 4852 N N . SER A 1 30 ? -7.831 -15.534 2.311 1.00 64.24 30 SER A N 12
ATOM 4853 C CA . SER A 1 30 ? -8.576 -14.402 2.848 1.00 31.12 30 SER A CA 12
ATOM 4854 C C . SER A 1 30 ? -10.074 -14.582 2.622 1.00 12.32 30 SER A C 12
ATOM 4855 O O . SER A 1 30 ? -10.859 -14.592 3.570 1.00 32.25 30 SER A O 12
ATOM 4863 N N . ARG A 1 31 ? -10.463 -14.722 1.359 1.00 21.51 31 ARG A N 12
ATOM 4864 C CA . ARG A 1 31 ? -11.866 -14.900 1.007 1.00 35.30 31 ARG A CA 12
ATOM 4865 C C . ARG A 1 31 ? -12.081 -16.225 0.281 1.00 51.04 31 ARG A C 12
ATOM 4866 O O . ARG A 1 31 ? -12.819 -16.294 -0.703 1.00 2.41 31 ARG A O 12
ATOM 4887 N N . CYS A 1 32 ? -11.431 -17.275 0.771 1.00 13.04 32 CYS A N 12
ATOM 4888 C CA . CYS A 1 32 ? -11.549 -18.598 0.170 1.00 53.43 32 CYS A CA 12
ATOM 4889 C C . CYS A 1 32 ? -12.804 -19.311 0.665 1.00 11.33 32 CYS A C 12
ATOM 4890 O O . CYS A 1 32 ? -13.922 -18.838 0.456 1.00 65.53 32 CYS A O 12
ATOM 4919 N N . PRO A 1 3 ? -17.380 4.526 20.530 1.00 21.53 3 PRO A N 13
ATOM 4920 C CA . PRO A 1 3 ? -17.311 3.487 19.498 1.00 53.33 3 PRO A CA 13
ATOM 4921 C C . PRO A 1 3 ? -16.621 3.976 18.229 1.00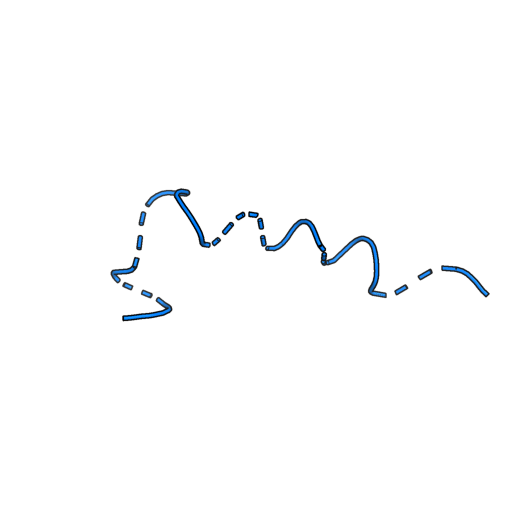 1.20 3 PRO A C 13
ATOM 4922 O O . PRO A 1 3 ? -17.196 3.932 17.142 1.00 41.40 3 PRO A O 13
ATOM 4933 N N . ALA A 1 4 ? -15.384 4.441 18.375 1.00 15.24 4 ALA A N 13
ATOM 4934 C CA . ALA A 1 4 ? -14.615 4.936 17.241 1.00 70.24 4 ALA A CA 13
ATOM 4935 C C . ALA A 1 4 ? -14.934 6.400 16.957 1.00 33.31 4 ALA A C 13
ATOM 4936 O O . ALA A 1 4 ? -14.066 7.269 17.088 1.00 61.13 4 ALA A O 13
ATOM 4982 N N . TRP A 1 9 ? -18.922 1.479 12.417 1.00 70.24 9 TRP A N 13
ATOM 4983 C CA . TRP A 1 9 ? -19.018 0.217 11.692 1.00 72.23 9 TRP A CA 13
ATOM 4984 C C . TRP A 1 9 ? -19.178 0.459 10.195 1.00 43.50 9 TRP A C 13
ATOM 4985 O O . TRP A 1 9 ? -18.681 -0.312 9.374 1.00 60.23 9 TRP A O 13
ATOM 5006 N N . THR A 1 10 ? -19.874 1.537 9.845 1.00 23.11 10 THR A N 13
ATOM 5007 C CA . THR A 1 10 ? -20.099 1.880 8.447 1.00 51.32 10 THR A CA 13
ATOM 5008 C C . THR A 1 10 ? -18.780 2.027 7.697 1.00 20.40 10 THR A C 13
ATOM 5009 O O . THR A 1 10 ? -18.485 1.256 6.783 1.00 24.33 10 THR A O 13
ATOM 5020 N N . CYS A 1 11 ? -17.989 3.020 8.089 1.00 60.21 11 CYS A N 13
ATOM 5021 C CA . CYS A 1 11 ? -16.700 3.268 7.454 1.00 31.52 11 CYS A CA 13
ATOM 5022 C C . CYS A 1 11 ? -15.834 2.011 7.472 1.00 14.03 11 CYS A C 13
ATOM 5023 O O . CYS A 1 11 ? -15.095 1.741 6.526 1.00 43.14 11 CYS A O 13
ATOM 5030 N N . ILE A 1 12 ? -15.933 1.247 8.555 1.00 42.10 12 ILE A N 13
ATOM 5031 C CA . ILE A 1 12 ? -15.160 0.019 8.696 1.00 53.14 12 ILE A CA 13
ATOM 5032 C C . ILE A 1 12 ? -15.534 -0.992 7.617 1.00 34.23 12 ILE A C 13
ATOM 5033 O O . ILE A 1 12 ? -14.729 -1.292 6.730 1.00 71.25 12 ILE A O 13
ATOM 5060 N N . ALA A 1 14 ? -17.331 -0.904 4.939 1.00 52.32 14 ALA A N 13
ATOM 5061 C CA . ALA A 1 14 ? -17.282 -0.484 3.544 1.00 72.54 14 ALA A CA 13
ATOM 5062 C C . ALA A 1 14 ? -15.853 -0.513 3.012 1.00 53.22 14 ALA A C 13
ATOM 5063 O O . ALA A 1 14 ? -15.605 -0.968 1.896 1.00 3.12 14 ALA A O 13
ATOM 5070 N N . GLY A 1 15 ? -14.917 -0.022 3.818 1.00 24.41 15 GLY A N 13
ATOM 5071 C CA . GLY A 1 15 ? -13.524 0.000 3.410 1.00 30.32 15 GLY A CA 13
ATOM 5072 C C . GLY A 1 15 ? -12.901 -1.382 3.398 1.00 34.35 15 GLY A C 13
ATOM 5073 O O . GLY A 1 15 ? -12.241 -1.766 2.433 1.00 42.51 15 GLY A O 13
ATOM 5077 N N . VAL A 1 16 ? -13.110 -2.133 4.475 1.00 33.04 16 VAL A N 13
ATOM 5078 C CA . VAL A 1 16 ? -12.564 -3.480 4.586 1.00 71.31 16 VAL A CA 13
ATOM 5079 C 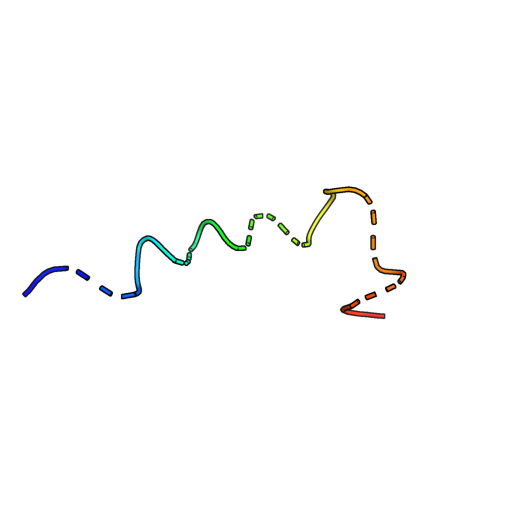C . VAL A 1 16 ? -12.886 -4.307 3.346 1.00 21.11 16 VAL A C 13
ATOM 5080 O O . VAL A 1 16 ? -12.010 -4.983 2.796 1.00 32.31 16 VAL A O 13
ATOM 5104 N N . VAL A 1 18 ? -13.288 -3.648 0.234 1.00 71.31 18 VAL A N 13
ATOM 5105 C CA . VAL A 1 18 ? -12.542 -3.384 -0.990 1.00 42.23 18 VAL A CA 13
ATOM 5106 C C . VAL A 1 18 ? -11.130 -3.953 -0.907 1.00 42.20 18 VAL A C 13
ATOM 5107 O O . VAL A 1 18 ? -10.638 -4.574 -1.851 1.00 1.13 18 VAL A O 13
ATOM 5129 N N . ALA A 1 20 ? -9.912 -6.444 1.011 1.00 4.22 20 ALA A N 13
ATOM 5130 C CA . ALA A 1 20 ? -9.948 -7.900 0.963 1.00 61.13 20 ALA A CA 13
ATOM 5131 C C . ALA A 1 20 ? -10.356 -8.393 -0.421 1.00 60.34 20 ALA A C 13
ATOM 5132 O O . ALA A 1 20 ? -10.408 -9.597 -0.671 1.00 63.54 20 ALA A O 13
ATOM 5139 N N . SER A 1 21 ? -10.646 -7.455 -1.317 1.00 64.02 21 SER A N 13
ATOM 5140 C CA . SER A 1 21 ? -11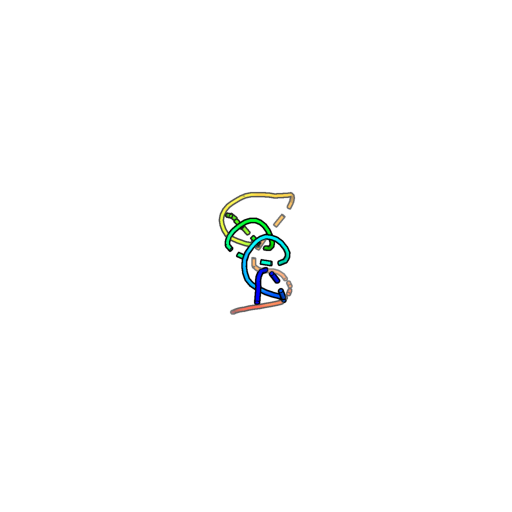.054 -7.795 -2.675 1.00 43.23 21 SER A CA 13
ATOM 5141 C C . SER A 1 21 ? -9.837 -7.999 -3.573 1.00 72.01 21 SER A C 13
ATOM 5142 O O . SER A 1 21 ? -9.756 -8.978 -4.316 1.00 34.42 21 SER A O 13
ATOM 5150 N N . LEU A 1 22 ? -8.893 -7.068 -3.499 1.00 43.24 22 LEU A N 13
ATOM 5151 C CA . LEU A 1 22 ? -7.679 -7.144 -4.305 1.00 2.11 22 LEU A CA 13
ATOM 5152 C C . LEU A 1 22 ? -6.437 -7.160 -3.419 1.00 34.23 22 LEU A C 13
ATOM 5153 O O . LEU A 1 22 ? -5.552 -7.999 -3.587 1.00 71.32 22 LEU A O 13
ATOM 5169 N N . CYS A 1 23 ? -6.380 -6.229 -2.473 1.00 1.22 23 CYS A N 13
ATOM 5170 C CA . CYS A 1 23 ? -5.249 -6.136 -1.558 1.00 24.10 23 CYS A CA 13
ATOM 5171 C C . CYS A 1 23 ? -4.581 -7.497 -1.379 1.00 11.43 23 CYS A C 13
ATOM 5172 O O . CYS A 1 23 ? -5.214 -8.481 -0.997 1.00 12.05 23 CYS A O 13
ATOM 5179 N N . PRO A 1 24 ? -3.271 -7.555 -1.661 1.00 11.44 24 PRO A N 13
ATOM 5180 C CA . PRO A 1 24 ? -2.489 -8.788 -1.537 1.00 64.13 24 PRO A CA 13
ATOM 5181 C C . PRO A 1 24 ? -2.727 -9.495 -0.207 1.00 62.13 24 PRO A C 13
ATOM 5182 O O . PRO A 1 24 ? -2.733 -8.861 0.849 1.00 73.22 24 PRO A O 13
ATOM 5216 N N . LYS A 1 27 ? -7.032 -13.214 -0.811 1.00 43.14 27 LYS A N 13
ATOM 5217 C CA . LYS A 1 27 ? -7.661 -14.450 -1.261 1.00 13.12 27 LYS A CA 13
ATOM 5218 C C . LYS A 1 27 ? -6.863 -15.666 -0.801 1.00 11.43 27 LYS A C 13
ATOM 5219 O O . LYS A 1 27 ? -7.203 -16.804 -1.126 1.00 13.44 27 LYS A O 13
ATOM 5238 N N . CYS A 1 28 ? -5.801 -15.418 -0.042 1.00 10.34 28 CYS A N 13
ATOM 5239 C CA . CYS A 1 28 ? -4.955 -16.492 0.464 1.00 2.55 28 CYS A CA 13
ATOM 5240 C C . CYS A 1 28 ? -5.518 -17.061 1.763 1.00 25.34 28 CYS A C 13
ATOM 5241 O O . CYS A 1 28 ? -4.872 -16.997 2.810 1.00 24.24 28 CYS A O 13
ATOM 5260 N N . SER A 1 30 ? -8.045 -15.895 3.235 1.00 72.32 30 SER A N 13
ATOM 5261 C CA . SER A 1 30 ? -8.840 -14.823 3.823 1.00 61.33 30 SER A CA 13
ATOM 5262 C C . SER A 1 30 ? -10.289 -14.899 3.350 1.00 45.00 30 SER A C 13
ATOM 5263 O O . SER A 1 30 ? -11.211 -14.537 4.081 1.00 70.44 30 SER A O 13
ATOM 5271 N N . ARG A 1 31 ? -10.480 -15.371 2.123 1.00 61.54 31 ARG A N 13
ATOM 5272 C CA . ARG A 1 31 ? -11.815 -15.494 1.551 1.00 53.13 31 ARG A CA 13
ATOM 5273 C C . ARG A 1 31 ? -11.987 -16.840 0.853 1.00 64.11 31 ARG A C 13
ATOM 5274 O O . ARG A 1 31 ? -13.015 -17.501 0.999 1.00 31.14 31 ARG A O 13
ATOM 5295 N N . CYS A 1 32 ? -10.972 -17.240 0.093 1.00 34.23 32 CYS A N 13
ATOM 5296 C CA . CYS A 1 32 ? -11.010 -18.506 -0.628 1.00 62.34 32 CYS A CA 13
ATOM 5297 C C . CYS A 1 32 ? -12.427 -18.823 -1.098 1.00 21.34 32 CYS A C 13
ATOM 5298 O O . CYS A 1 32 ? -13.187 -19.492 -0.398 1.00 34.32 32 CYS A O 13
ATOM 5327 N N . PRO A 1 3 ? -20.597 4.298 19.290 1.00 65.22 3 PRO A N 14
ATOM 5328 C CA . PRO A 1 3 ? -19.875 5.547 19.550 1.00 54.33 3 PRO A CA 14
ATOM 5329 C C . PRO A 1 3 ? -18.596 5.660 18.728 1.00 22.21 3 PRO A C 14
ATOM 5330 O O . PRO A 1 3 ? -17.506 5.819 19.278 1.00 53.15 3 PRO A O 14
ATOM 5341 N N . ALA A 1 4 ? -18.736 5.576 17.409 1.00 3.31 4 ALA A N 14
ATOM 5342 C CA . ALA A 1 4 ? -17.591 5.671 16.512 1.00 41.41 4 ALA A CA 14
ATOM 5343 C C . ALA A 1 4 ? -17.259 7.126 16.197 1.00 12.24 4 ALA A C 14
ATOM 5344 O O . ALA A 1 4 ? -17.372 7.562 15.047 1.00 73.13 4 ALA A O 14
ATOM 5390 N N . TRP A 1 9 ? -15.561 1.989 14.298 1.00 51.14 9 TRP A N 14
ATOM 5391 C CA . TRP A 1 9 ? -16.070 0.806 13.613 1.00 13.01 9 TRP A CA 14
ATOM 5392 C C . TRP A 1 9 ? -16.380 1.114 12.152 1.00 31.52 9 TRP A C 14
ATOM 5393 O O . TRP A 1 9 ? -16.136 0.291 11.268 1.00 0.44 9 TRP A O 14
ATOM 5414 N N . THR A 1 10 ? -16.919 2.303 11.904 1.00 75.04 10 THR A N 14
ATOM 5415 C CA . THR A 1 10 ? -17.263 2.718 10.550 1.00 54.24 10 THR A CA 14
ATOM 5416 C C . THR A 1 10 ? -16.036 2.718 9.646 1.00 62.12 10 THR A C 14
ATOM 5417 O O . THR A 1 10 ? -16.013 2.049 8.612 1.00 33.02 10 THR A O 14
ATOM 5428 N N . CYS A 1 11 ? -15.015 3.471 10.042 1.00 53.24 11 CYS A N 14
ATOM 5429 C CA . CYS A 1 11 ? -13.783 3.558 9.268 1.00 41.13 11 CYS A CA 14
ATOM 5430 C C . CYS A 1 11 ? -13.206 2.170 9.005 1.00 33.24 11 CYS A C 14
ATOM 5431 O O . CYS A 1 11 ? -12.661 1.906 7.933 1.00 20.55 11 CYS A O 14
ATOM 5438 N N . ILE A 1 12 ? -13.331 1.288 9.991 1.00 32.41 12 ILE A N 14
ATOM 5439 C CA . ILE A 1 12 ? -12.824 -0.073 9.866 1.00 31.34 12 ILE A CA 14
ATOM 5440 C C . ILE A 1 12 ? -13.531 -0.823 8.742 1.00 13.43 12 ILE A C 14
ATOM 5441 O O . ILE A 1 12 ? -12.938 -1.084 7.690 1.00 14.02 12 ILE A O 14
ATOM 5468 N N . ALA A 1 14 ? -15.574 -0.053 6.427 1.00 64.03 14 ALA A N 14
ATOM 5469 C CA . ALA A 1 14 ? -15.618 0.555 5.103 1.00 62.13 14 ALA A CA 14
ATOM 5470 C C . ALA A 1 14 ? -14.308 0.335 4.353 1.00 20.35 14 ALA A C 14
ATOM 5471 O O . ALA A 1 14 ? -14.307 -0.003 3.170 1.00 13.34 14 ALA A O 14
ATOM 5478 N N . GLY A 1 15 ? -13.193 0.529 5.051 1.00 64.12 15 GLY A N 14
ATOM 5479 C CA . GLY A 1 15 ? -11.891 0.348 4.434 1.00 33.34 15 GLY A CA 14
ATOM 5480 C C . GLY A 1 15 ? -11.581 -1.109 4.153 1.00 51.05 15 GLY A C 14
ATOM 5481 O O . GLY A 1 15 ? -11.153 -1.459 3.052 1.00 14.44 15 GLY A O 14
ATOM 5485 N N . VAL A 1 16 ? -11.795 -1.962 5.149 1.00 14.24 16 VAL A N 14
ATOM 5486 C CA . VAL A 1 16 ? -11.535 -3.389 5.004 1.00 73.02 16 VAL A CA 14
ATOM 5487 C C . VAL A 1 16 ? -12.184 -3.939 3.739 1.00 64.45 16 VAL A C 14
ATOM 5488 O O . VAL A 1 16 ? -11.549 -4.676 2.976 1.00 72.20 16 VAL A O 14
ATOM 5512 N N . VAL A 1 18 ? -12.847 -2.747 0.834 1.00 3.22 18 VAL A N 14
ATOM 5513 C CA . VAL A 1 18 ? -12.229 -2.445 -0.451 1.00 63.03 18 VAL A CA 14
ATOM 5514 C C . VAL A 1 18 ? -10.957 -3.260 -0.654 1.00 64.44 18 VAL A C 14
ATOM 5515 O O . VAL A 1 18 ? -10.748 -3.860 -1.710 1.00 63.42 18 VAL A O 14
ATOM 5537 N N . ALA A 1 20 ? -9.997 -6.121 0.679 1.00 62.12 20 ALA A N 14
ATOM 5538 C CA . ALA A 1 20 ? -10.320 -7.524 0.450 1.00 42.25 20 ALA A CA 14
ATOM 5539 C C . ALA A 1 20 ? -10.922 -7.729 -0.936 1.00 63.15 20 ALA A C 14
ATOM 5540 O O . ALA A 1 20 ? -11.214 -8.856 -1.336 1.00 33.12 20 ALA A O 14
ATOM 5547 N N . SER A 1 21 ? -11.105 -6.633 -1.665 1.00 43.25 21 SER A N 14
ATOM 5548 C CA . SER A 1 21 ? -11.676 -6.693 -3.006 1.00 13.43 21 SER A CA 14
ATOM 5549 C C . SER A 1 21 ? -10.598 -6.991 -4.043 1.00 52.53 21 SER A C 14
ATOM 5550 O O . SER A 1 21 ? -10.763 -7.866 -4.894 1.00 33.23 21 SER A O 14
ATOM 5558 N N . LEU A 1 22 ? -9.494 -6.256 -3.967 1.00 41.02 22 LEU A N 14
ATOM 5559 C CA . LEU A 1 22 ? -8.387 -6.440 -4.899 1.00 62.12 22 LEU A CA 14
ATOM 5560 C C . LEU A 1 22 ? -7.102 -6.793 -4.156 1.00 74.20 22 LEU A C 14
ATOM 5561 O O . LEU A 1 22 ? -6.411 -7.749 -4.509 1.00 31.22 22 LEU A O 14
ATOM 5577 N N . CYS A 1 23 ? -6.790 -6.017 -3.124 1.00 44.20 23 CYS A N 14
ATOM 5578 C CA . CYS A 1 23 ? -5.590 -6.248 -2.329 1.00 4.41 23 CYS A CA 14
ATOM 5579 C C . CYS A 1 23 ? -5.195 -7.722 -2.354 1.00 54.43 23 CYS A C 14
ATOM 5580 O O . CYS A 1 23 ? -5.951 -8.599 -1.936 1.00 24.23 23 CYS A O 14
ATOM 5587 N N . PRO A 1 24 ? -3.984 -8.001 -2.857 1.00 23.30 24 PRO A N 14
ATOM 5588 C CA . PRO A 1 24 ? -3.461 -9.368 -2.948 1.00 41.25 24 PRO A CA 14
ATOM 5589 C C . PRO A 1 24 ? -3.633 -10.143 -1.646 1.00 42.35 24 PRO A C 14
ATOM 5590 O O . PRO A 1 24 ? -3.454 -9.592 -0.559 1.00 44.12 24 PRO A O 14
ATOM 5624 N N . LYS A 1 27 ? -8.130 -13.501 -1.232 1.00 33.14 27 LYS A N 14
ATOM 5625 C CA . LYS A 1 27 ? -8.914 -14.698 -1.513 1.00 63.21 27 LYS A CA 14
ATOM 5626 C C . LYS A 1 27 ? -8.209 -15.945 -0.989 1.00 31.33 27 LYS A C 14
ATOM 5627 O O . LYS A 1 27 ? -8.765 -17.044 -1.020 1.00 4.15 27 LYS A O 14
ATOM 5646 N N . CYS A 1 28 ? -6.984 -15.768 -0.506 1.00 63.34 28 CYS A N 14
ATOM 5647 C CA . CYS A 1 28 ? -6.203 -16.879 0.026 1.00 51.50 28 CYS A CA 14
ATOM 5648 C C . CYS A 1 28 ? -6.524 -17.112 1.499 1.00 34.14 28 CYS A C 14
ATOM 5649 O O . CYS A 1 28 ? -5.679 -16.897 2.369 1.00 13.43 28 CYS A O 14
ATOM 5668 N N . SER A 1 30 ? -8.836 -15.477 3.108 1.00 61.23 30 SER A N 14
ATOM 5669 C CA . SER A 1 30 ? -9.595 -14.305 3.527 1.00 50.24 30 SER A CA 14
ATOM 5670 C C . SER A 1 30 ? -11.054 -14.420 3.095 1.00 1.51 30 SER A C 14
ATOM 5671 O O . SER A 1 30 ? -11.963 -14.367 3.923 1.00 34.02 30 SER A O 14
ATOM 5679 N N . ARG A 1 31 ? -11.269 -14.576 1.793 1.00 23.40 31 ARG A N 14
ATOM 5680 C CA . ARG A 1 31 ? -12.616 -14.697 1.250 1.00 33.41 31 ARG A CA 14
ATOM 5681 C C . ARG A 1 31 ? -12.797 -16.034 0.537 1.00 32.32 31 ARG A C 14
ATOM 5682 O O . ARG A 1 31 ? -13.386 -16.100 -0.543 1.00 4.24 31 ARG A O 14
ATOM 5703 N N . CYS A 1 32 ? -12.287 -17.098 1.148 1.00 60.41 32 CYS A N 14
ATOM 5704 C CA . CYS A 1 32 ? -12.391 -18.434 0.572 1.00 4.15 32 CYS A CA 14
ATOM 5705 C C . CYS A 1 32 ? -13.720 -19.084 0.943 1.00 33.32 32 CYS A C 14
ATOM 5706 O O . CYS A 1 32 ? -14.530 -18.498 1.662 1.00 40.13 32 CYS A O 14
ATOM 5735 N N . PRO A 1 3 ? -16.003 2.446 19.402 1.00 20.01 3 PRO A N 15
ATOM 5736 C CA . PRO A 1 3 ? -16.037 3.901 19.579 1.00 33.21 3 PRO A CA 15
ATOM 5737 C C . PRO A 1 3 ? -15.017 4.616 18.700 1.00 21.11 3 PRO A C 15
ATOM 5738 O O . PRO A 1 3 ? -14.164 5.352 19.196 1.00 70.42 3 PRO A O 15
ATOM 5749 N N . ALA A 1 4 ? -15.111 4.395 17.393 1.00 43.11 4 ALA A N 15
ATOM 5750 C CA . ALA A 1 4 ? -14.197 5.021 16.445 1.00 71.30 4 ALA A CA 15
ATOM 5751 C C . ALA A 1 4 ? -14.680 6.414 16.055 1.00 25.14 4 ALA A C 15
ATOM 5752 O O . ALA A 1 4 ? -15.050 6.650 14.901 1.00 55.32 4 ALA A O 15
ATOM 5798 N N . TRP A 1 9 ? -18.556 2.597 12.734 1.00 23.43 9 TRP A N 15
ATOM 5799 C CA . TRP A 1 9 ? -18.757 1.352 12.002 1.00 63.53 9 TRP A CA 15
ATOM 5800 C C . TRP A 1 9 ? -18.862 1.613 10.503 1.00 21.42 9 TRP A C 15
ATOM 5801 O O . TRP A 1 9 ? -18.409 0.808 9.689 1.00 64.33 9 TRP A O 15
ATOM 5822 N N . THR A 1 10 ? -19.463 2.743 10.144 1.00 22.03 10 THR A N 15
ATOM 5823 C CA . THR A 1 10 ? -19.628 3.109 8.743 1.00 11.24 10 THR A CA 15
ATOM 5824 C C . THR A 1 10 ? -18.285 3.147 8.023 1.00 74.43 10 THR A C 15
ATOM 5825 O O . THR A 1 10 ? -18.040 2.364 7.104 1.00 32.11 10 THR A O 15
ATOM 5836 N N . CYS A 1 11 ? -17.418 4.060 8.445 1.00 42.22 11 CYS A N 15
ATOM 5837 C CA . CYS A 1 11 ? -16.099 4.200 7.840 1.00 63.11 11 CYS A CA 15
ATOM 5838 C C . CYS A 1 11 ? -15.350 2.870 7.855 1.00 41.32 11 CYS A C 15
ATOM 5839 O O . CYS A 1 11 ? -14.619 2.548 6.918 1.00 23.30 11 CYS A O 15
ATOM 5846 N N . ILE A 1 12 ? -15.538 2.104 8.924 1.00 71.23 12 ILE A N 15
ATOM 5847 C CA . ILE A 1 12 ? -14.882 0.809 9.060 1.00 50.32 12 ILE A CA 15
ATOM 5848 C C . ILE A 1 12 ? -15.324 -0.149 7.959 1.00 65.20 12 ILE A C 15
ATOM 5849 O O . ILE A 1 12 ? -14.532 -0.504 7.079 1.00 20.22 12 ILE A O 15
ATOM 5876 N N . ALA A 1 14 ? -17.050 0.132 5.251 1.00 13.24 14 ALA A N 15
ATOM 5877 C CA . ALA A 1 14 ? -16.936 0.564 3.864 1.00 43.10 14 ALA A CA 15
ATOM 5878 C C . ALA A 1 14 ? -15.505 0.415 3.359 1.00 64.41 14 ALA A C 15
ATOM 5879 O O . ALA A 1 14 ? -15.275 -0.047 2.242 1.00 73.11 14 ALA A O 15
ATOM 5886 N N . GLY A 1 15 ? -14.544 0.809 4.190 1.00 53.24 15 GLY A N 15
ATOM 5887 C CA . GLY A 1 15 ? -13.147 0.712 3.808 1.00 34.45 15 GLY A CA 15
ATOM 5888 C C . GLY A 1 15 ? -12.653 -0.721 3.781 1.00 4.15 15 GLY A C 15
ATOM 5889 O O . GLY A 1 15 ? -12.012 -1.146 2.820 1.00 72.31 15 GLY A O 15
ATOM 5893 N N . VAL A 1 16 ? -12.948 -1.468 4.841 1.00 51.43 16 VAL A N 15
ATOM 5894 C CA . VAL A 1 16 ? -12.528 -2.861 4.935 1.00 14.32 16 VAL A CA 15
ATOM 5895 C C . VAL A 1 16 ? -12.902 -3.634 3.676 1.00 53.14 16 VAL A C 15
ATOM 5896 O O . VAL A 1 16 ? -12.083 -4.381 3.130 1.00 74.13 16 VAL A O 15
ATOM 5920 N N . VAL A 1 18 ? -13.188 -2.884 0.567 1.00 22.11 18 VAL A N 15
ATOM 5921 C CA . VAL A 1 18 ? -12.400 -2.668 -0.640 1.00 44.52 18 VAL A CA 15
ATOM 5922 C C . VAL A 1 18 ? -11.047 -3.365 -0.546 1.00 11.31 18 VAL A C 15
ATOM 5923 O O . VAL A 1 18 ? -10.596 -4.008 -1.495 1.00 44.43 18 VAL A O 15
ATOM 5945 N N . ALA A 1 20 ? -10.096 -5.994 1.351 1.00 63.32 20 ALA A N 15
ATOM 5946 C CA . ALA A 1 20 ? -10.264 -7.440 1.276 1.00 35.20 20 ALA A CA 15
ATOM 5947 C C . ALA A 1 20 ? -10.699 -7.871 -0.121 1.00 15.43 20 ALA A C 15
ATOM 5948 O O . ALA A 1 20 ? -10.860 -9.061 -0.392 1.00 44.52 20 ALA A O 15
ATOM 5955 N N . SER A 1 21 ? -10.890 -6.895 -1.003 1.00 42.01 21 SER A N 15
ATOM 5956 C CA . SER A 1 21 ? -11.311 -7.173 -2.371 1.00 60.12 21 SER A CA 15
ATOM 5957 C C . SER A 1 21 ? -10.108 -7.472 -3.260 1.00 25.41 21 SER A C 15
ATOM 5958 O O . SER A 1 21 ? -10.108 -8.442 -4.020 1.00 3.03 21 SER A O 15
ATOM 5966 N N . LEU A 1 22 ? -9.083 -6.633 -3.159 1.00 63.13 22 LEU A N 15
ATOM 5967 C CA . LEU A 1 22 ? -7.871 -6.806 -3.953 1.00 73.23 22 LEU A CA 15
ATOM 5968 C C . LEU A 1 22 ? -6.647 -6.952 -3.055 1.00 34.33 22 LEU A C 15
ATOM 5969 O O . LEU A 1 22 ? -5.839 -7.864 -3.232 1.00 44.44 22 LEU A O 15
ATOM 5985 N N . CYS A 1 23 ? -6.519 -6.050 -2.088 1.00 3.12 23 CYS A N 15
ATOM 5986 C CA . CYS A 1 23 ? -5.395 -6.078 -1.159 1.00 71.24 23 CYS A CA 15
ATOM 5987 C C . CYS A 1 23 ? -4.856 -7.497 -1.000 1.00 75.14 23 CYS A C 15
ATOM 5988 O O . CYS A 1 23 ? -5.583 -8.428 -0.652 1.00 23.13 23 CYS A O 15
ATOM 5995 N N . PRO A 1 24 ? -3.552 -7.667 -1.262 1.00 21.42 24 PRO A N 15
ATOM 5996 C CA . PRO A 1 24 ? -2.886 -8.969 -1.154 1.00 13.01 24 PRO A CA 15
ATOM 5997 C C . PRO A 1 24 ? -3.212 -9.680 0.155 1.00 0.12 24 PRO A C 15
ATOM 5998 O O . PRO A 1 24 ? -3.170 -9.074 1.227 1.00 54.43 24 PRO A O 15
ATOM 6032 N N . LYS A 1 27 ? -7.809 -12.991 -0.564 1.00 10.32 27 LYS A N 15
ATOM 6033 C CA . LYS A 1 27 ? -8.543 -14.148 -1.062 1.00 1.10 27 LYS A CA 15
ATOM 6034 C C . LYS A 1 27 ? -7.840 -15.445 -0.676 1.00 20.41 27 LYS A C 15
ATOM 6035 O O . LYS A 1 27 ? -8.231 -16.529 -1.111 1.00 52.24 27 LYS A O 15
ATOM 6054 N N . CYS A 1 28 ? -6.801 -15.329 0.145 1.00 54.22 28 CYS A N 15
ATOM 6055 C CA . CYS A 1 28 ? -6.044 -16.492 0.591 1.00 73.01 28 CYS A CA 15
ATOM 6056 C C . CYS A 1 28 ? -6.689 -17.121 1.823 1.00 4.41 28 CYS A C 15
ATOM 6057 O O . CYS A 1 28 ? -6.095 -17.141 2.902 1.00 21.12 28 CYS A O 15
ATOM 6076 N N . SER A 1 30 ? -9.284 -15.968 3.215 1.00 4.34 30 SER A N 15
ATOM 6077 C CA . SER A 1 30 ? -10.092 -14.913 3.815 1.00 50.41 30 SER A CA 15
ATOM 6078 C C . SER A 1 30 ? -11.571 -15.118 3.502 1.00 12.52 30 SER A C 15
ATOM 6079 O O . SER A 1 30 ? -12.418 -15.067 4.394 1.00 32.12 30 SER A O 15
ATOM 6087 N N . ARG A 1 31 ? -11.874 -15.349 2.229 1.00 43.21 31 ARG A N 15
ATOM 6088 C CA . ARG A 1 31 ? -13.250 -15.560 1.797 1.00 70.31 31 ARG A CA 15
ATOM 6089 C C . ARG A 1 31 ? -13.363 -16.815 0.936 1.00 30.23 31 ARG A C 15
ATOM 6090 O O . ARG A 1 31 ? -14.361 -17.534 0.995 1.00 15.50 31 ARG A O 15
ATOM 6111 N N . CYS A 1 32 ? -12.333 -17.073 0.137 1.00 12.02 32 CYS A N 15
ATOM 6112 C CA . CYS A 1 32 ? -12.316 -18.240 -0.737 1.00 0.23 32 CYS A CA 15
ATOM 6113 C C . CYS A 1 32 ? -13.723 -18.575 -1.225 1.00 5.33 32 CYS A C 15
ATOM 6114 O O . CYS A 1 32 ? -14.061 -18.335 -2.384 1.00 20.01 32 CYS A O 15
ATOM 6143 N N . PRO A 1 3 ? -22.580 5.603 18.283 1.00 25.14 3 PRO A N 16
ATOM 6144 C CA . PRO A 1 3 ? -22.635 5.657 16.820 1.00 41.44 3 PRO A CA 16
ATOM 6145 C C . PRO A 1 3 ? -21.252 5.792 16.192 1.00 62.13 3 PRO A C 16
ATOM 6146 O O . PRO A 1 3 ? -21.123 6.145 15.020 1.00 75.42 3 PRO A O 16
ATOM 6157 N N . ALA A 1 4 ? -20.219 5.508 16.979 1.00 15.11 4 ALA A N 16
ATOM 6158 C CA . ALA A 1 4 ? -18.846 5.595 16.499 1.00 1.10 4 ALA A CA 16
ATOM 6159 C C . ALA A 1 4 ? -18.315 7.020 16.610 1.00 2.22 4 ALA A C 16
ATOM 6160 O O . ALA A 1 4 ? -17.381 7.285 17.375 1.00 61.22 4 ALA A O 16
ATOM 6206 N N . TRP A 1 9 ? -15.743 1.636 14.355 1.00 70.10 9 TRP A N 16
ATOM 6207 C CA . TRP A 1 9 ? -16.128 0.358 13.767 1.00 21.22 9 TRP A CA 16
ATOM 6208 C C . TRP A 1 9 ? -16.538 0.531 12.309 1.00 64.32 9 TRP A C 16
ATOM 6209 O O . TRP A 1 9 ? -16.280 -0.337 11.473 1.00 4.43 9 TRP A O 16
ATOM 6230 N N . THR A 1 10 ? -17.178 1.656 12.008 1.00 42.33 10 THR A N 16
ATOM 6231 C CA . THR A 1 10 ? -17.624 1.942 10.650 1.00 41.10 10 THR A CA 16
ATOM 6232 C C . THR A 1 10 ? -16.442 2.036 9.691 1.00 35.52 10 THR A C 16
ATOM 6233 O O . THR A 1 10 ? -16.377 1.311 8.698 1.00 22.50 10 THR A O 16
ATOM 6244 N N . CYS A 1 11 ? -15.510 2.932 9.995 1.00 63.04 11 CYS A N 16
ATOM 6245 C CA . CYS A 1 11 ? -14.329 3.120 9.160 1.00 13.50 11 CYS A CA 16
ATOM 6246 C C . CYS A 1 11 ? -13.591 1.801 8.955 1.00 34.53 11 CYS A C 16
ATOM 6247 O O . CYS A 1 11 ? -13.059 1.537 7.877 1.00 25.51 11 CYS A O 16
ATOM 6254 N N . ILE A 1 12 ? -13.565 0.976 9.997 1.00 53.10 12 ILE A N 16
ATOM 6255 C CA . ILE A 1 12 ? -12.894 -0.316 9.931 1.00 35.30 12 ILE A CA 16
ATOM 6256 C C . ILE A 1 12 ? -13.544 -1.220 8.889 1.00 34.42 12 ILE A C 16
ATOM 6257 O O . ILE A 1 12 ? -12.963 -1.479 7.830 1.00 40.10 12 ILE A O 16
ATOM 6284 N N . ALA A 1 14 ? -15.759 -0.864 6.626 1.00 51.45 14 ALA A N 16
ATOM 6285 C CA . ALA A 1 14 ? -15.929 -0.356 5.270 1.00 74.54 14 ALA A CA 16
ATOM 6286 C C . ALA A 1 14 ? -14.630 -0.460 4.478 1.00 75.25 14 ALA A C 16
ATOM 6287 O O . ALA A 1 14 ? -14.630 -0.874 3.319 1.00 22.21 14 ALA A O 16
ATOM 6294 N N . GLY A 1 15 ? -13.525 -0.080 5.111 1.00 65.25 15 GLY A N 16
ATOM 6295 C CA . GLY A 1 15 ? -12.234 -0.137 4.449 1.00 72.42 15 GLY A CA 16
ATOM 6296 C C . GLY A 1 15 ? -11.750 -1.559 4.244 1.00 20.24 15 GLY A C 16
ATOM 6297 O O . GLY A 1 15 ? -11.318 -1.925 3.151 1.00 52.30 15 GLY A O 16
ATOM 6301 N N . VAL A 1 16 ? -11.820 -2.364 5.300 1.00 62.10 16 VAL A N 16
ATOM 6302 C CA . VAL A 1 16 ? -11.384 -3.754 5.232 1.00 55.12 16 VAL A CA 16
ATOM 6303 C C . VAL A 1 16 ? -12.001 -4.465 4.032 1.00 10.33 16 VAL A C 16
ATOM 6304 O O . VAL A 1 16 ? -11.305 -5.165 3.290 1.00 63.03 16 VAL A O 16
ATOM 6328 N N . VAL A 1 18 ? -12.915 -3.559 1.092 1.00 34.14 18 VAL A N 16
ATOM 6329 C CA . VAL A 1 18 ? -12.388 -3.267 -0.235 1.00 51.21 18 VAL A CA 16
ATOM 6330 C C . VAL A 1 18 ? -11.039 -3.944 -0.452 1.00 54.41 18 VAL A C 16
ATOM 6331 O O . VAL A 1 18 ? -10.784 -4.529 -1.506 1.00 41.40 18 VAL A O 16
ATOM 6353 N N . ALA A 1 20 ? -9.708 -6.651 1.064 1.00 73.00 20 ALA A N 16
ATOM 6354 C CA . ALA A 1 20 ? -9.879 -8.094 0.943 1.00 4.42 20 ALA A CA 16
ATOM 6355 C C . ALA A 1 20 ? -10.579 -8.456 -0.362 1.00 22.41 20 ALA A C 16
ATOM 6356 O O . ALA A 1 20 ? -10.780 -9.633 -0.663 1.00 54.21 20 ALA A O 16
ATOM 6363 N N . SER A 1 21 ? -10.948 -7.438 -1.133 1.00 32.53 21 SER A N 16
ATOM 6364 C CA . SER A 1 21 ? -11.630 -7.651 -2.404 1.00 14.50 21 SER A CA 16
ATOM 6365 C C . SER A 1 21 ? -10.625 -7.881 -3.528 1.00 51.12 21 SER A C 16
ATOM 6366 O O . SER A 1 21 ? -10.770 -8.808 -4.326 1.00 41.13 21 SER A O 16
ATOM 6374 N N . LEU A 1 22 ? -9.606 -7.031 -3.585 1.00 3.01 22 LEU A N 16
ATOM 6375 C CA . LEU A 1 22 ? -8.575 -7.140 -4.611 1.00 25.30 22 LEU A CA 16
ATOM 6376 C C . LEU A 1 22 ? -7.196 -7.310 -3.981 1.00 63.54 22 LEU A C 16
ATOM 6377 O O . LEU A 1 22 ? -6.431 -8.196 -4.365 1.00 72.30 22 LEU A O 16
ATOM 6393 N N . CYS A 1 23 ? -6.885 -6.458 -3.011 1.00 43.41 23 CYS A N 16
ATOM 6394 C CA . CYS A 1 23 ? -5.599 -6.514 -2.326 1.00 10.40 23 CYS A CA 16
ATOM 6395 C C . CYS A 1 23 ? -5.029 -7.929 -2.354 1.00 41.21 23 CYS A C 16
ATOM 6396 O O . CYS A 1 23 ? -5.663 -8.889 -1.916 1.00 61.13 23 CYS A O 16
ATOM 6403 N N . PRO A 1 24 ? -3.803 -8.062 -2.881 1.00 62.33 24 PRO A N 16
ATOM 6404 C CA . PRO A 1 24 ? -3.119 -9.355 -2.979 1.00 35.53 24 PRO A CA 16
ATOM 6405 C C . PRO A 1 24 ? -3.169 -10.137 -1.670 1.00 61.35 24 PRO A C 16
ATOM 6406 O O . PRO A 1 24 ? -2.921 -9.584 -0.598 1.00 52.11 24 PRO A O 16
ATOM 6440 N N . LYS A 1 27 ? -7.804 -13.481 -1.646 1.00 73.53 27 LYS A N 16
ATOM 6441 C CA . LYS A 1 27 ? -8.612 -14.628 -2.043 1.00 73.44 27 LYS A CA 16
ATOM 6442 C C . LYS A 1 27 ? -7.844 -15.931 -1.843 1.00 41.21 27 LYS A C 16
ATOM 6443 O O . LYS A 1 27 ? -8.320 -17.007 -2.206 1.00 52.33 27 LYS A O 16
ATOM 6462 N N . CYS A 1 28 ? -6.654 -15.827 -1.262 1.00 5.30 28 CYS A N 16
ATOM 6463 C CA . CYS A 1 28 ? -5.819 -16.996 -1.012 1.00 12.20 28 CYS A CA 16
ATOM 6464 C C . CYS A 1 28 ? -6.188 -17.654 0.314 1.00 13.14 28 CYS A C 16
ATOM 6465 O O . CYS A 1 28 ? -5.376 -17.705 1.239 1.00 62.11 28 CYS A O 16
ATOM 6484 N N . SER A 1 30 ? -8.648 -16.575 2.191 1.00 53.34 30 SER A N 16
ATOM 6485 C CA . SER A 1 30 ? -9.462 -15.587 2.889 1.00 33.13 30 SER A CA 16
ATOM 6486 C C . SER A 1 30 ? -10.914 -15.653 2.425 1.00 50.13 30 SER A C 16
ATOM 6487 O O . SER A 1 30 ? -11.822 -15.893 3.221 1.00 62.32 30 SER A O 16
ATOM 6495 N N . ARG A 1 31 ? -11.125 -15.437 1.130 1.00 22.23 31 ARG A N 16
ATOM 6496 C CA . ARG A 1 31 ? -12.465 -15.470 0.559 1.00 75.54 31 ARG A CA 16
ATOM 6497 C C . ARG A 1 31 ? -12.568 -16.539 -0.525 1.00 61.54 31 ARG A C 16
ATOM 6498 O O . ARG A 1 31 ? -13.163 -16.315 -1.580 1.00 2.31 31 ARG A O 16
ATOM 6519 N N . CYS A 1 32 ? -11.984 -17.703 -0.259 1.00 44.20 32 CYS A N 16
ATOM 6520 C CA . CYS A 1 32 ? -12.007 -18.807 -1.211 1.00 14.22 32 CYS A CA 16
ATOM 6521 C C . CYS A 1 32 ? -13.331 -19.562 -1.135 1.00 33.02 32 CYS A C 16
ATOM 6522 O O . CYS A 1 32 ? -14.325 -19.154 -1.736 1.00 11.54 32 CYS A O 16
ATOM 6551 N N . PRO A 1 3 ? -21.682 4.368 17.931 1.00 15.33 3 PRO A N 17
ATOM 6552 C CA . PRO A 1 3 ? -21.310 5.778 17.779 1.00 21.11 3 PRO A CA 17
ATOM 6553 C C . PRO A 1 3 ? -19.814 5.960 17.546 1.00 51.23 3 PRO A C 17
ATOM 6554 O O . PRO A 1 3 ? -19.140 6.665 18.297 1.00 75.50 3 PRO A O 17
ATOM 6565 N N . ALA A 1 4 ? -19.301 5.321 16.499 1.00 10.33 4 ALA A N 17
ATOM 6566 C CA . ALA A 1 4 ? -17.885 5.415 16.166 1.00 52.51 4 ALA A CA 17
ATOM 6567 C C . ALA A 1 4 ? -17.602 6.649 15.315 1.00 14.12 4 ALA A C 17
ATOM 6568 O O . ALA A 1 4 ? -17.201 6.532 14.152 1.00 12.04 4 ALA A O 17
ATOM 6614 N N . TRP A 1 9 ? -15.071 1.948 14.749 1.00 11.42 9 TRP A N 17
ATOM 6615 C CA . TRP A 1 9 ? -15.547 0.715 14.133 1.00 23.45 9 TRP A CA 17
ATOM 6616 C C . TRP A 1 9 ? -15.962 0.954 12.686 1.00 31.51 9 TRP A C 17
ATOM 6617 O O . TRP A 1 9 ? -15.775 0.093 11.825 1.00 33.13 9 TRP A O 17
ATOM 6638 N N . THR A 1 10 ? -16.527 2.128 12.423 1.00 42.01 10 THR A N 17
ATOM 6639 C CA . THR A 1 10 ? -16.969 2.479 11.080 1.00 55.44 10 THR A CA 17
ATOM 6640 C C . THR A 1 10 ? -15.796 2.524 10.108 1.00 3.20 10 THR A C 17
ATOM 6641 O O . THR A 1 10 ? -15.788 1.824 9.095 1.00 23.12 10 THR A O 17
ATOM 6652 N N . CYS A 1 11 ? -14.805 3.351 10.423 1.00 45.44 11 CYS A N 17
ATOM 6653 C CA . CYS A 1 11 ? -13.624 3.488 9.578 1.00 73.23 11 CYS A CA 17
ATOM 6654 C C . CYS A 1 11 ? -12.974 2.130 9.328 1.00 0.03 11 CYS A C 17
ATOM 6655 O O . CYS A 1 11 ? -12.472 1.862 8.236 1.00 1.23 11 CYS A O 17
ATOM 6662 N N . ILE A 1 12 ? -12.988 1.278 10.348 1.00 65.24 12 ILE A N 17
ATOM 6663 C CA . ILE A 1 12 ? -12.401 -0.052 10.239 1.00 62.14 12 ILE A CA 17
ATOM 6664 C C . ILE A 1 12 ? -13.119 -0.885 9.183 1.00 73.14 12 ILE A C 17
ATOM 6665 O O . ILE A 1 12 ? -12.569 -1.150 8.109 1.00 62.14 12 ILE A O 17
ATOM 6692 N N . ALA A 1 14 ? -15.334 -0.330 6.960 1.00 20.21 14 ALA A N 17
ATOM 6693 C CA . ALA A 1 14 ? -15.488 0.223 5.620 1.00 30.42 14 ALA A CA 17
ATOM 6694 C C . ALA A 1 14 ? -14.208 0.059 4.808 1.00 23.12 14 ALA A C 17
ATOM 6695 O O . ALA A 1 14 ? -14.247 -0.323 3.639 1.00 22.04 14 ALA A O 17
ATOM 6702 N N . GLY A 1 15 ? -13.073 0.351 5.436 1.00 45.30 15 GLY A N 17
ATOM 6703 C CA . GLY A 1 15 ? -11.796 0.231 4.756 1.00 73.13 15 GLY A CA 17
ATOM 6704 C C . GLY A 1 15 ? -11.405 -1.212 4.509 1.00 61.44 15 GLY A C 17
ATOM 6705 O O . GLY A 1 15 ? -11.009 -1.575 3.401 1.00 71.13 15 GLY A O 17
ATOM 6709 N N . VAL A 1 16 ? -11.514 -2.039 5.544 1.00 64.11 16 VAL A N 17
ATOM 6710 C CA . VAL A 1 16 ? -11.167 -3.451 5.434 1.00 34.24 16 VAL A CA 17
ATOM 6711 C C . VAL A 1 16 ? -11.842 -4.090 4.225 1.00 24.15 16 VAL A C 17
ATOM 6712 O O . VAL A 1 16 ? -11.200 -4.813 3.456 1.00 24.44 16 VAL A O 17
ATOM 6736 N N . VAL A 1 18 ? -12.729 -3.053 1.322 1.00 32.21 18 VAL A N 17
ATOM 6737 C CA . VAL A 1 18 ? -12.200 -2.760 -0.004 1.00 65.43 18 VAL A CA 17
ATOM 6738 C C . VAL A 1 18 ? -10.899 -3.515 -0.256 1.00 1.04 18 VAL A C 17
ATOM 6739 O O . VAL A 1 18 ? -10.694 -4.091 -1.326 1.00 14.24 18 VAL A O 17
ATOM 6761 N N . ALA A 1 20 ? -9.725 -6.334 1.171 1.00 30.33 20 ALA A N 17
ATOM 6762 C CA . ALA A 1 20 ? -9.988 -7.760 1.017 1.00 44.33 20 ALA A CA 17
ATOM 6763 C C . ALA A 1 20 ? -10.720 -8.044 -0.290 1.00 32.50 20 ALA A C 17
ATOM 6764 O O . ALA A 1 20 ? -10.997 -9.198 -0.619 1.00 0.11 20 ALA A O 17
ATOM 6771 N N . SER A 1 21 ? -11.032 -6.986 -1.031 1.00 12.00 21 SER A N 17
ATOM 6772 C CA . SER A 1 21 ? -11.737 -7.122 -2.300 1.00 71.42 21 SER A CA 17
ATOM 6773 C C . SER A 1 21 ? -10.758 -7.388 -3.440 1.00 1.33 21 SER A C 17
ATOM 6774 O O . SER A 1 21 ? -10.968 -8.284 -4.258 1.00 64.01 21 SER A O 17
ATOM 6782 N N . LEU A 1 22 ? -9.688 -6.602 -3.486 1.00 63.13 22 LEU A N 17
ATOM 6783 C CA . LEU A 1 22 ? -8.674 -6.751 -4.525 1.00 53.41 22 LEU A CA 17
ATOM 6784 C C . LEU A 1 22 ? -7.304 -7.024 -3.914 1.00 21.12 22 LEU A C 17
ATOM 6785 O O . LEU A 1 22 ? -6.603 -7.950 -4.324 1.00 2.23 22 LEU A O 17
ATOM 6801 N N . CYS A 1 23 ? -6.929 -6.214 -2.929 1.00 64.24 23 CYS A N 17
ATOM 6802 C CA . CYS A 1 23 ? -5.643 -6.369 -2.259 1.00 52.13 23 CYS A CA 17
ATOM 6803 C C . CYS A 1 23 ? -5.166 -7.817 -2.325 1.00 50.14 23 CYS A C 17
ATOM 6804 O O . CYS A 1 23 ? -5.854 -8.743 -1.896 1.00 25.51 23 CYS A O 17
ATOM 6811 N N . PRO A 1 24 ? -3.960 -8.018 -2.876 1.00 44.42 24 PRO A N 17
ATOM 6812 C CA . PRO A 1 24 ? -3.363 -9.350 -3.011 1.00 43.41 24 PRO A CA 17
ATOM 6813 C C . PRO A 1 24 ? -3.442 -10.154 -1.718 1.00 44.10 24 PRO A C 17
ATOM 6814 O O . PRO A 1 24 ? -3.152 -9.637 -0.638 1.00 13.10 24 PRO A O 17
ATOM 6848 N N . LYS A 1 27 ? -8.307 -13.180 -1.713 1.00 55.34 27 LYS A N 17
ATOM 6849 C CA . LYS A 1 27 ? -9.189 -14.272 -2.109 1.00 3.10 27 LYS A CA 17
ATOM 6850 C C . LYS A 1 27 ? -8.510 -15.622 -1.900 1.00 44.34 27 LYS A C 17
ATOM 6851 O O . LYS A 1 27 ? -9.078 -16.669 -2.211 1.00 14.13 27 LYS A O 17
ATOM 6870 N N . CYS A 1 28 ? -7.291 -15.590 -1.372 1.00 20.43 28 CYS A N 17
ATOM 6871 C CA . CYS A 1 28 ? -6.534 -16.811 -1.120 1.00 53.12 28 CYS A CA 17
ATOM 6872 C C . CYS A 1 28 ? -6.899 -17.407 0.236 1.00 21.14 28 CYS A C 17
ATOM 6873 O O . CYS A 1 28 ? -6.059 -17.489 1.134 1.00 51.41 28 CYS A O 17
ATOM 6892 N N . SER A 1 30 ? -8.936 -16.098 2.302 1.00 65.31 30 SER A N 17
ATOM 6893 C CA . SER A 1 30 ? -9.519 -15.006 3.072 1.00 4.10 30 SER A CA 17
ATOM 6894 C C . SER A 1 30 ? -10.972 -14.774 2.671 1.00 51.44 30 SER A C 17
ATOM 6895 O O . SER A 1 30 ? -11.872 -14.810 3.509 1.00 15.35 30 SER A O 17
ATOM 6903 N N . ARG A 1 31 ? -11.193 -14.535 1.382 1.00 64.11 31 ARG A N 17
ATOM 6904 C CA . ARG A 1 31 ? -12.536 -14.295 0.868 1.00 23.42 31 ARG A CA 17
ATOM 6905 C C . ARG A 1 31 ? -12.901 -15.324 -0.198 1.00 53.44 31 ARG A C 17
ATOM 6906 O O . ARG A 1 31 ? -13.472 -14.983 -1.235 1.00 12.31 31 ARG A O 17
ATOM 6927 N N . CYS A 1 32 ? -12.568 -16.583 0.062 1.00 31.25 32 CYS A N 17
ATOM 6928 C CA . CYS A 1 32 ? -12.860 -17.662 -0.874 1.00 43.42 32 CYS A CA 17
ATOM 6929 C C . CYS A 1 32 ? -14.279 -18.186 -0.675 1.00 23.41 32 CYS A C 17
ATOM 6930 O O . CYS A 1 32 ? -14.476 -19.328 -0.258 1.00 4.21 32 CYS A O 17
ATOM 6959 N N . PRO A 1 3 ? -17.425 4.102 20.861 1.00 12.22 3 PRO A N 18
ATOM 6960 C CA . PRO A 1 3 ? -17.311 3.073 19.824 1.00 71.04 3 PRO A CA 18
ATOM 6961 C C . PRO A 1 3 ? -16.673 3.606 18.546 1.00 43.44 3 PRO A C 18
ATOM 6962 O O . PRO A 1 3 ? -17.262 3.531 17.468 1.00 61.41 3 PRO A O 18
ATOM 6973 N N . ALA A 1 4 ? -15.465 4.146 18.674 1.00 63.45 4 ALA A N 18
ATOM 6974 C CA . ALA A 1 4 ? -14.746 4.689 17.528 1.00 3.21 4 ALA A CA 18
ATOM 6975 C C . ALA A 1 4 ? -15.158 6.132 17.255 1.00 31.23 4 ALA A C 18
ATOM 6976 O O . ALA A 1 4 ? -14.342 7.052 17.375 1.00 71.11 4 ALA A O 18
ATOM 7022 N N . TRP A 1 9 ? -19.000 1.011 12.816 1.00 2.14 9 TRP A N 18
ATOM 7023 C CA . TRP A 1 9 ? -19.058 -0.252 12.089 1.00 12.03 9 TRP A CA 18
ATOM 7024 C C . TRP A 1 9 ? -19.276 -0.013 10.599 1.00 2.23 9 TRP A C 18
ATOM 7025 O O . TRP A 1 9 ? -18.752 -0.745 9.759 1.00 21.11 9 TRP A O 18
ATOM 7046 N N . THR A 1 10 ? -20.052 1.017 10.277 1.00 50.24 10 THR A N 18
ATOM 7047 C CA . THR A 1 10 ? -20.339 1.352 8.888 1.00 53.04 10 THR A CA 18
ATOM 7048 C C . THR A 1 10 ? -19.054 1.565 8.096 1.00 10.11 10 THR A C 18
ATOM 7049 O O . THR A 1 10 ? -18.753 0.815 7.167 1.00 55.22 10 THR A O 18
ATOM 7060 N N . CYS A 1 11 ? -18.298 2.592 8.470 1.00 23.42 11 CYS A N 18
ATOM 7061 C CA . CYS A 1 11 ? -17.044 2.904 7.796 1.00 65.23 11 CYS A CA 18
ATOM 7062 C C . CYS A 1 11 ? -16.119 1.690 7.777 1.00 71.22 11 CYS A C 18
ATOM 7063 O O . CYS A 1 11 ? -15.399 1.460 6.805 1.00 40.43 11 CYS A O 18
ATOM 7070 N N . ILE A 1 12 ? -16.145 0.916 8.857 1.00 55.41 12 ILE A N 18
ATOM 7071 C CA . ILE A 1 12 ? -15.311 -0.274 8.964 1.00 74.32 12 ILE A CA 18
ATOM 7072 C C . ILE A 1 12 ? -15.672 -1.296 7.891 1.00 33.32 12 ILE A C 18
ATOM 7073 O O . ILE A 1 12 ? -14.884 -1.552 6.975 1.00 42.32 12 ILE A O 18
ATOM 7100 N N . ALA A 1 14 ? -17.559 -1.281 5.274 1.00 10.42 14 ALA A N 18
ATOM 7101 C CA . ALA A 1 14 ? -17.576 -0.852 3.881 1.00 32.01 14 ALA A CA 18
ATOM 7102 C C . ALA A 1 14 ? -16.166 -0.810 3.302 1.00 10.44 14 ALA A C 18
ATOM 7103 O O . ALA A 1 14 ? -15.933 -1.247 2.176 1.00 32.14 14 ALA A O 18
ATOM 7110 N N . GLY A 1 15 ? -15.227 -0.279 4.080 1.00 15.35 15 GLY A N 18
ATOM 7111 C CA . GLY A 1 15 ? -13.852 -0.188 3.627 1.00 21.21 15 GLY A CA 18
ATOM 7112 C C . GLY A 1 15 ? -13.167 -1.540 3.580 1.00 2.41 15 GLY A C 18
ATOM 7113 O O . GLY A 1 15 ? -12.523 -1.884 2.589 1.00 53.54 15 GLY A O 18
ATOM 7117 N N . VAL A 1 16 ? -13.303 -2.308 4.656 1.00 73.30 16 VAL A N 18
ATOM 7118 C CA . VAL A 1 16 ? -12.692 -3.630 4.734 1.00 0.30 16 VAL A CA 18
ATOM 7119 C C . VAL A 1 16 ? -13.019 -4.460 3.498 1.00 20.42 16 VAL A C 18
ATOM 7120 O O . VAL A 1 16 ? -12.134 -5.093 2.913 1.00 25.32 16 VAL A O 18
ATOM 7144 N N . VAL A 1 18 ? -13.562 -3.791 0.406 1.00 24.13 18 VAL A N 18
ATOM 7145 C CA . VAL A 1 18 ? -12.873 -3.481 -0.841 1.00 24.52 18 VAL A CA 18
ATOM 7146 C C . VAL A 1 18 ? -11.434 -3.984 -0.813 1.00 44.00 18 VAL A C 18
ATOM 7147 O O . VAL A 1 18 ? -10.945 -4.568 -1.782 1.00 34.42 18 VAL A O 18
ATOM 7169 N N . ALA A 1 20 ? -10.036 -6.437 1.038 1.00 52.21 20 ALA A N 18
ATOM 7170 C CA . ALA A 1 20 ? -10.007 -7.893 0.976 1.00 41.21 20 ALA A CA 18
ATOM 7171 C C . ALA A 1 20 ? -10.442 -8.393 -0.397 1.00 54.33 20 ALA A C 18
ATOM 7172 O O . ALA A 1 20 ? -10.447 -9.596 -0.658 1.00 3.32 20 ALA A O 18
ATOM 7179 N N . SER A 1 21 ? -10.809 -7.461 -1.272 1.00 61.51 21 SER A N 18
ATOM 7180 C CA . SER A 1 21 ? -11.251 -7.808 -2.618 1.00 22.53 21 SER A CA 18
ATOM 7181 C C . SER A 1 21 ? -10.060 -7.948 -3.561 1.00 51.25 21 SER A C 18
ATOM 7182 O O . SER A 1 21 ? -9.961 -8.916 -4.317 1.00 12.05 21 SER A O 18
ATOM 7190 N N . LEU A 1 22 ? -9.158 -6.974 -3.513 1.00 50.10 22 LEU A N 18
ATOM 7191 C CA . LEU A 1 22 ? -7.973 -6.986 -4.363 1.00 65.11 22 LEU A CA 18
ATOM 7192 C C . LEU A 1 22 ? -6.700 -6.954 -3.523 1.00 63.41 22 LEU A C 18
ATOM 7193 O O . LEU A 1 22 ? -5.784 -7.750 -3.734 1.00 21.01 22 LEU A O 18
ATOM 7209 N N . CYS A 1 23 ? -6.650 -6.031 -2.569 1.00 22.34 23 CYS A N 18
ATOM 7210 C CA . CYS A 1 23 ? -5.491 -5.896 -1.695 1.00 22.14 23 CYS A CA 18
ATOM 7211 C C . CYS A 1 23 ? -4.758 -7.227 -1.553 1.00 71.21 23 CYS A C 18
ATOM 7212 O O . CYS A 1 23 ? -5.332 -8.240 -1.153 1.00 24.51 23 CYS A O 18
ATOM 7219 N N . PRO A 1 24 ? -3.460 -7.226 -1.889 1.00 25.21 24 PRO A N 18
ATOM 7220 C CA . PRO A 1 24 ? -2.620 -8.425 -1.807 1.00 62.00 24 PRO A CA 18
ATOM 7221 C C . PRO A 1 24 ? -2.772 -9.149 -0.474 1.00 30.51 24 PRO A C 18
ATOM 7222 O O . PRO A 1 24 ? -2.768 -8.522 0.586 1.00 13.11 24 PRO A O 18
ATOM 7256 N N . LYS A 1 27 ? -6.941 -13.047 -0.947 1.00 35.03 27 LYS A N 18
ATOM 7257 C CA . LYS A 1 27 ? -7.533 -14.309 -1.374 1.00 64.44 27 LYS A CA 18
ATOM 7258 C C . LYS A 1 27 ? -6.668 -15.489 -0.942 1.00 33.35 27 LYS A C 18
ATOM 7259 O O . LYS A 1 27 ? -6.978 -16.642 -1.243 1.00 20.42 27 LYS A O 18
ATOM 7278 N N . CYS A 1 28 ? -5.584 -15.194 -0.232 1.00 52.12 28 CYS A N 18
ATOM 7279 C CA . CYS A 1 28 ? -4.675 -16.230 0.244 1.00 53.25 28 CYS A CA 18
ATOM 7280 C C . CYS A 1 28 ? -5.154 -16.804 1.574 1.00 5.11 28 CYS A C 18
ATOM 7281 O O . CYS A 1 28 ? -4.480 -16.667 2.596 1.00 31.45 28 CYS A O 18
ATOM 7300 N N . SER A 1 30 ? -7.765 -15.807 3.132 1.00 73.12 30 SER A N 18
ATOM 7301 C CA . SER A 1 30 ? -8.683 -14.816 3.681 1.00 52.11 30 SER A CA 18
ATOM 7302 C C . SER A 1 30 ? -10.060 -14.932 3.033 1.00 65.30 30 SER A C 18
ATOM 7303 O O . SER A 1 30 ? -11.067 -15.111 3.718 1.00 41.52 30 SER A O 18
ATOM 7311 N N . ARG A 1 31 ? -10.093 -14.830 1.708 1.00 15.04 31 ARG A N 18
ATOM 7312 C CA . ARG A 1 31 ? -11.345 -14.922 0.967 1.00 73.32 31 ARG A CA 18
ATOM 7313 C C . ARG A 1 31 ? -11.300 -16.071 -0.036 1.00 63.41 31 ARG A C 18
ATOM 7314 O O . ARG A 1 31 ? -11.731 -15.928 -1.180 1.00 74.44 31 ARG A O 18
ATOM 7335 N N . CYS A 1 32 ? -10.773 -17.211 0.401 1.00 54.42 32 CYS A N 18
ATOM 7336 C CA . CYS A 1 32 ? -10.670 -18.384 -0.457 1.00 62.55 32 CYS A CA 18
ATOM 7337 C C . CYS A 1 32 ? -11.967 -19.188 -0.439 1.00 51.23 32 CYS A C 18
ATOM 7338 O O . CYS A 1 32 ? -12.431 -19.659 -1.478 1.00 11.12 32 CYS A O 18
ATOM 7367 N N . PRO A 1 3 ? -16.292 2.025 19.379 1.00 0.23 3 PRO A N 19
ATOM 7368 C CA . PRO A 1 3 ? -16.379 3.476 19.567 1.00 43.41 3 PRO A CA 19
ATOM 7369 C C . PRO A 1 3 ? -15.374 4.233 18.705 1.00 52.41 3 PRO A C 19
ATOM 7370 O O . PRO A 1 3 ? -14.553 4.994 19.216 1.00 64.03 3 PRO A O 19
ATOM 7381 N N . ALA A 1 4 ? -15.446 4.020 17.395 1.00 12.21 4 ALA A N 19
ATOM 7382 C CA . ALA A 1 4 ? -14.545 4.685 16.462 1.00 25.42 4 ALA A CA 19
ATOM 7383 C C . ALA A 1 4 ? -15.070 6.064 16.078 1.00 33.45 4 ALA A C 19
ATOM 7384 O O . ALA A 1 4 ? -15.435 6.297 14.921 1.00 2.43 4 ALA A O 19
ATOM 7430 N N . TRP A 1 9 ? -18.777 2.142 12.683 1.00 4.23 9 TRP A N 19
ATOM 7431 C CA . TRP A 1 9 ? -18.926 0.897 11.938 1.00 14.23 9 TRP A CA 19
ATOM 7432 C C . TRP A 1 9 ? -19.024 1.167 10.441 1.00 50.21 9 TRP A C 19
ATOM 7433 O O . TRP A 1 9 ? -18.534 0.386 9.625 1.00 30.51 9 TRP A O 19
ATOM 7454 N N . THR A 1 10 ? -19.660 2.279 10.084 1.00 3.24 10 THR A N 19
ATOM 7455 C CA . THR A 1 10 ? -19.822 2.651 8.685 1.00 51.42 10 THR A CA 19
ATOM 7456 C C . THR A 1 10 ? -18.474 2.741 7.980 1.00 44.13 10 THR A C 19
ATOM 7457 O O . THR A 1 10 ? -18.191 1.975 7.058 1.00 53.34 10 THR A O 19
ATOM 7468 N N . CYS A 1 11 ? -17.643 3.680 8.419 1.00 3.51 11 CYS A N 19
ATOM 7469 C CA . CYS A 1 11 ? -16.323 3.871 7.830 1.00 24.44 11 CYS A CA 19
ATOM 7470 C C . CYS A 1 11 ? -15.528 2.568 7.843 1.00 34.35 11 CYS A C 19
ATOM 7471 O O . CYS A 1 11 ? -14.775 2.279 6.913 1.00 3.14 11 CYS A O 19
ATOM 7478 N N . ILE A 1 12 ? -15.703 1.785 8.903 1.00 12.41 12 ILE A N 19
ATOM 7479 C CA . ILE A 1 12 ? -15.004 0.513 9.036 1.00 14.25 12 ILE A CA 19
ATOM 7480 C C . ILE A 1 12 ? -15.399 -0.450 7.922 1.00 23.10 12 ILE A C 19
ATOM 7481 O O . ILE A 1 12 ? -14.585 -0.768 7.048 1.00 20.34 12 ILE A O 19
ATOM 7508 N N . ALA A 1 14 ? -17.100 -0.203 5.198 1.00 32.43 14 ALA A N 19
ATOM 7509 C CA . ALA A 1 14 ? -16.986 0.246 3.816 1.00 24.04 14 ALA A CA 19
ATOM 7510 C C . ALA A 1 14 ? -15.545 0.150 3.326 1.00 71.14 14 ALA A C 19
ATOM 7511 O O . ALA A 1 14 ? -15.288 -0.294 2.207 1.00 33.14 14 ALA A O 19
ATOM 7518 N N . GLY A 1 15 ? -14.608 0.570 4.170 1.00 44.33 15 GLY A N 19
ATOM 7519 C CA . GLY A 1 15 ? -13.204 0.524 3.803 1.00 73.11 15 GLY A CA 19
ATOM 7520 C C . GLY A 1 15 ? -12.661 -0.891 3.767 1.00 41.31 15 GLY A C 19
ATOM 7521 O O . GLY A 1 15 ? -11.997 -1.285 2.808 1.00 54.44 15 GLY A O 19
ATOM 7525 N N . VAL A 1 16 ? -12.941 -1.657 4.816 1.00 21.50 16 VAL A N 19
ATOM 7526 C CA . VAL A 1 16 ? -12.475 -3.036 4.901 1.00 30.52 16 VAL A CA 19
ATOM 7527 C C . VAL A 1 16 ? -12.810 -3.809 3.630 1.00 22.12 16 VAL A C 19
ATOM 7528 O O . VAL A 1 16 ? -11.960 -4.520 3.084 1.00 22.41 16 VAL A O 19
ATOM 7552 N N . VAL A 1 18 ? -13.091 -3.040 0.528 1.00 71.11 18 VAL A N 19
ATOM 7553 C CA . VAL A 1 18 ? -12.299 -2.785 -0.669 1.00 41.42 18 VAL A CA 19
ATOM 7554 C C . VAL A 1 18 ? -10.923 -3.433 -0.566 1.00 40.14 18 VAL A C 19
ATOM 7555 O O . VAL A 1 18 ? -10.439 -4.052 -1.516 1.00 13.03 18 VAL A O 19
ATOM 7577 N N . ALA A 1 20 ? -9.901 -6.042 1.305 1.00 42.53 20 ALA A N 19
ATOM 7578 C CA . ALA A 1 20 ? -10.016 -7.492 1.212 1.00 50.40 20 ALA A CA 19
ATOM 7579 C C . ALA A 1 20 ? -10.409 -7.922 -0.197 1.00 65.13 20 ALA A C 19
ATOM 7580 O O . ALA A 1 20 ? -10.516 -9.114 -0.485 1.00 61.12 20 ALA A O 19
ATOM 7587 N N . SER A 1 21 ? -10.622 -6.944 -1.072 1.00 33.32 21 SER A N 19
ATOM 7588 C CA . SER A 1 21 ? -11.008 -7.222 -2.450 1.00 64.54 21 SER A CA 19
ATOM 7589 C C . SER A 1 21 ? -9.778 -7.469 -3.319 1.00 22.40 21 SER A C 19
ATOM 7590 O O . SER A 1 21 ? -9.729 -8.431 -4.087 1.00 25.20 21 SER A O 19
ATOM 7598 N N . LEU A 1 22 ? -8.786 -6.594 -3.192 1.00 35.41 22 LEU A N 19
ATOM 7599 C CA . LEU A 1 22 ? -7.555 -6.716 -3.965 1.00 10.14 22 LEU A CA 19
ATOM 7600 C C . LEU A 1 22 ? -6.344 -6.829 -3.044 1.00 62.15 22 LEU A C 19
ATOM 7601 O O . LEU A 1 22 ? -5.507 -7.717 -3.209 1.00 24.11 22 LEU A O 19
ATOM 7617 N N . CYS A 1 23 ? -6.258 -5.925 -2.074 1.00 63.33 23 CYS A N 19
ATOM 7618 C CA . CYS A 1 23 ? -5.150 -5.924 -1.126 1.00 14.30 23 CYS A CA 19
ATOM 7619 C C . CYS A 1 23 ? -4.569 -7.326 -0.966 1.00 51.43 23 CYS A C 19
ATOM 7620 O O . CYS A 1 23 ? -5.266 -8.277 -0.614 1.00 71.30 23 CYS A O 19
ATOM 7627 N N . PRO A 1 24 ? -3.261 -7.457 -1.231 1.00 23.10 24 PRO A N 19
ATOM 7628 C CA . PRO A 1 24 ? -2.556 -8.738 -1.123 1.00 11.02 24 PRO A CA 19
ATOM 7629 C C . PRO A 1 24 ? -2.857 -9.456 0.188 1.00 22.23 24 PRO A C 19
ATOM 7630 O O . PRO A 1 24 ? -2.859 -8.841 1.256 1.00 43.05 24 PRO A O 19
ATOM 7664 N N . LYS A 1 27 ? -7.423 -12.876 -0.613 1.00 50.24 27 LYS A N 19
ATOM 7665 C CA . LYS A 1 27 ? -8.116 -14.075 -1.069 1.00 31.13 27 LYS A CA 19
ATOM 7666 C C . LYS A 1 27 ? -7.419 -15.333 -0.560 1.00 1.32 27 LYS A C 19
ATOM 7667 O O . LYS A 1 27 ? -7.864 -16.451 -0.821 1.00 12.31 27 LYS A O 19
ATOM 7686 N N . CYS A 1 28 ? -6.324 -15.143 0.169 1.00 50.00 28 CYS A N 19
ATOM 7687 C CA . CYS A 1 28 ? -5.565 -16.261 0.716 1.00 74.42 28 CYS A CA 19
ATOM 7688 C C . CYS A 1 28 ? -6.149 -16.713 2.052 1.00 62.04 28 CYS A C 19
ATOM 7689 O O . CYS A 1 28 ? -5.490 -16.623 3.088 1.00 22.24 28 CYS A O 19
ATOM 7708 N N . SER A 1 30 ? -8.537 -15.307 3.569 1.00 62.11 30 SER A N 19
ATOM 7709 C CA . SER A 1 30 ? -9.277 -14.164 4.091 1.00 23.32 30 SER A CA 19
ATOM 7710 C C . SER A 1 30 ? -10.637 -14.042 3.412 1.00 14.30 30 SER A C 19
ATOM 7711 O O . SER A 1 30 ? -11.673 -14.003 4.076 1.00 75.11 30 SER A O 19
ATOM 7719 N N . ARG A 1 31 ? -10.626 -13.981 2.084 1.00 3.35 31 ARG A N 19
ATOM 7720 C CA . ARG A 1 31 ? -11.858 -13.861 1.314 1.00 23.23 31 ARG A CA 19
ATOM 7721 C C . ARG A 1 31 ? -11.989 -15.008 0.317 1.00 62.42 31 ARG A C 19
ATOM 7722 O O . ARG A 1 31 ? -12.394 -14.806 -0.828 1.00 63.55 31 ARG A O 19
ATOM 7743 N N . CYS A 1 32 ? -11.643 -16.213 0.759 1.00 12.34 32 CYS A N 19
ATOM 7744 C CA . CYS A 1 32 ? -11.721 -17.393 -0.093 1.00 43.33 32 CYS A CA 19
ATOM 7745 C C . CYS A 1 32 ? -13.143 -17.945 -0.130 1.00 23.14 32 CYS A C 19
ATOM 7746 O O . CYS A 1 32 ? -13.652 -18.442 0.875 1.00 3.45 32 CYS A O 19
ATOM 7775 N N . PRO A 1 3 ? -22.948 7.488 16.904 1.00 12.41 3 PRO A N 20
ATOM 7776 C CA . PRO A 1 3 ? -22.778 6.255 16.130 1.00 55.20 3 PRO A CA 20
ATOM 7777 C C . PRO A 1 3 ? -21.338 5.755 16.145 1.00 32.54 3 PRO A C 20
ATOM 7778 O O . PRO A 1 3 ? -20.721 5.579 15.095 1.00 1.44 3 PRO A O 20
ATOM 7789 N N . ALA A 1 4 ? -20.809 5.526 17.343 1.00 70.42 4 ALA A N 20
ATOM 7790 C CA . ALA A 1 4 ? -19.442 5.043 17.494 1.00 31.42 4 ALA A CA 20
ATOM 7791 C C . ALA A 1 4 ? -18.437 6.178 17.332 1.00 14.21 4 ALA A C 20
ATOM 7792 O O . ALA A 1 4 ? -17.760 6.560 18.292 1.00 22.54 4 ALA A O 20
ATOM 7838 N N . TRP A 1 9 ? -14.239 0.840 15.256 1.00 43.22 9 TRP A N 20
ATOM 7839 C CA . TRP A 1 9 ? -14.718 -0.390 14.635 1.00 44.43 9 TRP A CA 20
ATOM 7840 C C . TRP A 1 9 ? -15.263 -0.117 13.237 1.00 23.01 9 TRP A C 20
ATOM 7841 O O . TRP A 1 9 ? -14.915 -0.807 12.278 1.00 2.20 9 TRP A O 20
ATOM 7862 N N . THR A 1 10 ? -16.120 0.893 13.127 1.00 2.43 10 THR A N 20
ATOM 7863 C CA . THR A 1 10 ? -16.714 1.256 11.847 1.00 44.22 10 THR A CA 20
ATOM 7864 C C . THR A 1 10 ? -15.644 1.436 10.776 1.00 42.11 10 THR A C 20
ATOM 7865 O O . THR A 1 10 ? -15.693 0.801 9.722 1.00 41.21 10 THR A O 20
ATOM 7876 N N . CYS A 1 11 ? -14.677 2.305 11.052 1.00 22.42 11 CYS A N 20
ATOM 7877 C CA . CYS A 1 11 ? -13.594 2.568 10.113 1.00 42.44 11 CYS A CA 20
ATOM 7878 C C . CYS A 1 11 ? -12.892 1.273 9.714 1.00 3.34 11 CYS A C 20
ATOM 7879 O O . CYS A 1 11 ? -12.498 1.098 8.561 1.00 44.50 11 CYS A O 20
ATOM 7886 N N . ILE A 1 12 ? -12.739 0.370 10.676 1.00 34.44 12 ILE A N 20
ATOM 7887 C CA . ILE A 1 12 ? -12.087 -0.909 10.426 1.00 65.41 12 ILE A CA 20
ATOM 7888 C C . ILE A 1 12 ? -12.865 -1.733 9.406 1.00 65.25 12 ILE A C 20
ATOM 7889 O O . ILE A 1 12 ? -12.424 -1.899 8.263 1.00 1.30 12 ILE A O 20
ATOM 7916 N N . ALA A 1 14 ? -15.337 -1.235 7.455 1.00 2.13 14 ALA A N 20
ATOM 7917 C CA . ALA A 1 14 ? -15.659 -0.634 6.167 1.00 62.00 14 ALA A CA 20
ATOM 7918 C C . ALA A 1 14 ? -14.457 -0.670 5.229 1.00 51.51 14 ALA A C 20
ATOM 7919 O O . ALA A 1 14 ? -14.585 -1.010 4.054 1.00 44.24 14 ALA A O 20
ATOM 7926 N N . GLY A 1 15 ? -13.289 -0.315 5.757 1.00 53.23 15 GLY A N 20
ATOM 7927 C CA . GLY A 1 15 ? -12.082 -0.312 4.952 1.00 63.32 15 GLY A CA 20
ATOM 7928 C C . GLY A 1 15 ? -11.617 -1.711 4.599 1.00 75.44 15 GLY A C 20
ATOM 7929 O O . GLY A 1 15 ? -11.307 -1.997 3.442 1.00 3.21 15 GLY A O 20
ATOM 7933 N N . VAL A 1 16 ? -11.568 -2.587 5.598 1.00 53.13 16 VAL A N 20
ATOM 7934 C CA . VAL A 1 16 ? -11.138 -3.964 5.387 1.00 42.20 16 VAL A CA 20
ATOM 7935 C C . VAL A 1 16 ? -11.873 -4.595 4.210 1.00 22.51 16 VAL A C 20
ATOM 7936 O O . VAL A 1 16 ? -11.253 -5.223 3.345 1.00 70.11 16 VAL A O 20
ATOM 7960 N N . VAL A 1 18 ? -13.099 -3.510 1.457 1.00 54.52 18 VAL A N 20
ATOM 7961 C CA . VAL A 1 18 ? -12.714 -3.121 0.105 1.00 11.35 18 VAL A CA 20
ATOM 7962 C C . VAL A 1 18 ? -11.383 -3.750 -0.289 1.00 61.31 18 VAL A C 20
ATOM 7963 O O . VAL A 1 18 ? -11.241 -4.308 -1.379 1.00 35.13 18 VAL A O 20
ATOM 7985 N N . ALA A 1 20 ? -9.850 -6.461 0.847 1.00 54.14 20 ALA A N 20
ATOM 7986 C CA . ALA A 1 20 ? -10.005 -7.895 0.634 1.00 0.41 20 ALA A CA 20
ATOM 7987 C C . ALA A 1 20 ? -10.773 -8.179 -0.652 1.00 72.30 20 ALA A C 20
ATOM 7988 O O . ALA A 1 20 ? -10.965 -9.335 -1.029 1.00 20.32 20 ALA A O 20
ATOM 7995 N N . SER A 1 21 ? -11.211 -7.118 -1.321 1.00 54.24 21 SER A N 20
ATOM 7996 C CA . SER A 1 21 ? -11.963 -7.254 -2.563 1.00 71.25 21 SER A CA 20
ATOM 7997 C C . SER A 1 21 ? -11.022 -7.394 -3.756 1.00 5.22 21 SER A C 20
ATOM 7998 O O . SER A 1 21 ? -11.191 -8.279 -4.596 1.00 14.52 21 SER A O 20
ATOM 8006 N N . LEU A 1 22 ? -10.028 -6.514 -3.823 1.00 72.40 22 LEU A N 20
ATOM 8007 C CA . LEU A 1 22 ? -9.058 -6.538 -4.912 1.00 41.11 22 LEU A CA 20
ATOM 8008 C C . LEU A 1 22 ? -7.640 -6.698 -4.374 1.00 65.43 22 LEU A C 20
ATOM 8009 O O . LEU A 1 22 ? -6.879 -7.547 -4.841 1.00 74.21 22 LEU A O 20
ATOM 8025 N N . CYS A 1 23 ? -7.290 -5.879 -3.388 1.00 41.14 23 CYS A N 20
ATOM 8026 C CA . CYS A 1 23 ? -5.964 -5.930 -2.785 1.00 21.12 23 CYS A CA 20
ATOM 8027 C C . CYS A 1 23 ? -5.352 -7.320 -2.932 1.00 73.44 23 CYS A C 20
ATOM 8028 O O . CYS A 1 23 ? -5.923 -8.325 -2.507 1.00 61.22 23 CYS A O 20
ATOM 8035 N N . PRO A 1 24 ? -4.163 -7.381 -3.549 1.00 61.13 24 PRO A N 20
ATOM 8036 C CA . PRO A 1 24 ? -3.447 -8.642 -3.767 1.00 12.24 24 PRO A CA 20
ATOM 8037 C C . PRO A 1 24 ? -3.379 -9.495 -2.505 1.00 12.15 24 PRO A C 20
ATOM 8038 O O . PRO A 1 24 ? -3.098 -8.988 -1.418 1.00 12.43 24 PRO A O 20
ATOM 8072 N N . LYS A 1 27 ? -7.675 -13.208 -2.210 1.00 24.12 27 LYS A N 20
ATOM 8073 C CA . LYS A 1 27 ? -8.415 -14.408 -2.581 1.00 40.04 27 LYS A CA 20
ATOM 8074 C C . LYS A 1 27 ? -7.561 -15.657 -2.387 1.00 45.51 27 LYS A C 20
ATOM 8075 O O . LYS A 1 27 ? -8.001 -16.772 -2.666 1.00 61.20 27 LYS A O 20
ATOM 8094 N N . CYS A 1 28 ? -6.337 -15.462 -1.906 1.00 53.11 28 CYS A N 20
ATOM 8095 C CA . CYS A 1 28 ? -5.421 -16.572 -1.673 1.00 50.42 28 CYS A CA 20
ATOM 8096 C C . CYS A 1 28 ? -5.651 -17.187 -0.296 1.00 32.21 28 CYS A C 20
ATOM 8097 O O . CYS A 1 28 ? -4.770 -17.152 0.564 1.00 10.32 28 CYS A O 20
ATOM 8116 N N . SER A 1 30 ? -7.729 -16.089 1.801 1.00 63.51 30 SER A N 20
ATOM 8117 C CA . SER A 1 30 ? -8.359 -15.045 2.600 1.00 74.23 30 SER A CA 20
ATOM 8118 C C . SER A 1 30 ? -9.873 -15.232 2.641 1.00 70.14 30 SER A C 20
ATOM 8119 O O . SER A 1 30 ? -10.497 -15.105 3.694 1.00 22.24 30 SER A O 20
ATOM 8127 N N . ARG A 1 31 ? -10.457 -15.534 1.486 1.00 70.33 31 ARG A N 20
ATOM 8128 C CA . ARG A 1 31 ? -11.897 -15.738 1.388 1.00 14.41 31 ARG A CA 20
ATOM 8129 C C . ARG A 1 31 ? -12.215 -17.019 0.624 1.00 61.54 31 ARG A C 20
ATOM 8130 O O . ARG A 1 31 ? -13.162 -17.734 0.954 1.00 1.20 31 ARG A O 20
ATOM 8151 N N . CYS A 1 32 ? -11.417 -17.305 -0.400 1.00 52.42 32 CYS A N 20
ATOM 8152 C CA . CYS A 1 32 ? -11.613 -18.499 -1.213 1.00 24.01 32 CYS A CA 20
ATOM 8153 C C . CYS A 1 32 ? -13.096 -18.837 -1.336 1.00 3.41 32 CYS A C 20
ATOM 8154 O O . CYS A 1 32 ? -13.629 -19.626 -0.556 1.00 61.34 32 CYS A O 20
#